Protein AF-0000000068153465 (afdb_homodimer)

Nearest PDB structures (foldseek):
  8ckp-assembly1_I  TM=8.164E-01  e=3.929E-18  Haloferax mediterranei
  7jqx-assembly1_A  TM=7.538E-01  e=1.186E-18  Burkholderia cenocepacia J2315
  6i8w-assembly2_B  TM=7.566E-01  e=2.524E-16  Pseudomonas aeruginosa
  4baz-assembly1_A  TM=7.717E-01  e=5.938E-16  Pseudomonas aeruginosa PAO1
  4bau-assembly1_A-2  TM=7.742E-01  e=4.127E-15  Pseudomonas aeruginosa PAO1

Radius of gyration: 24.86 Å; Cα contacts (8 Å, |Δi|>4): 1132; chains: 2; bounding box: 45×76×65 Å

pLDDT: mean 95.59, std 8.2, range [29.08, 98.94]

Secondary structure (DSSP, 8-state):
----S--EEEEEEEETTEEEEEEEES-TTSPEEE----TT--GGGGTTTHHHHTTT-EEEEEPPTTSTTS---TTS--SHHHHHHHHHHHHHHHT--SEEEEEETHHHHHHHHHHHH-GGGEEEEEEES----GGG--GGGHHHHHHHHS--HHHHHHHHHHSSHHHHHHHHHTT--HHHHTTS-THHHHHHHHT--HHHHHHHHHHHHTHHHHHTTHHHHHHHHHHH---EEEEE-SB-SSS-HHHHHHGGGT-TT-EEEE-S-BTTHHHHSHHHHHHHHHHHHHHHHH-/----S--EEEEEEEETTEEEEEEEES-TTSPEEE----TT--GGGGTTTHHHHTTT-EEEEEPPTTSTTS---TT---SHHHHHHHHHHHHHHHT--SEEEEEETHHHHHHHHHHHH-GGGEEEEEEES----GGG--GGGHHHHHHHHS--HHHHHHHHHHSSHHHHHHHHHTT--HHHHTTS-THHHHHHHHT--HHHHHHHHHHHHTHHHHHTTHHHHHHHHHHH---EEEEE-SB-SSS-HHHHHHGGGT-TT-EEEE-S-BTTHHHHSHHHHHHHHHHHHHHHHH-

Solvent-accessible surface area (backbone atoms only — not comparable to full-atom values): 29958 Å² total; per-residue (Å²): 128,80,77,66,39,50,49,49,35,52,46,73,46,77,57,95,84,38,51,31,24,32,40,37,15,27,47,91,85,34,58,32,36,39,35,46,40,31,79,87,52,20,35,70,71,42,64,76,57,39,31,77,46,4,82,66,25,18,33,40,18,46,19,53,78,53,23,60,77,14,38,66,66,89,86,58,57,84,41,62,67,38,48,20,52,48,53,52,52,50,34,58,76,70,65,60,68,58,30,27,38,41,20,26,41,54,8,22,62,24,49,48,50,41,35,66,76,40,55,87,28,49,55,28,38,36,42,31,53,41,78,65,52,81,94,30,57,22,73,64,41,49,68,57,50,50,31,66,77,54,77,42,75,68,49,51,51,53,52,43,58,45,67,38,53,70,29,37,43,48,60,67,48,59,50,41,57,71,81,50,42,29,29,48,56,68,65,55,29,55,38,44,41,70,57,48,48,75,67,39,44,53,49,51,40,51,40,62,65,45,45,59,65,52,61,71,43,24,63,57,56,45,48,47,37,52,72,66,50,61,55,38,39,35,46,30,19,43,33,18,43,52,40,22,54,58,32,59,58,52,49,39,79,38,34,73,83,41,46,78,43,83,44,100,33,18,70,52,34,69,53,62,39,39,72,61,52,49,51,54,48,52,58,48,51,59,55,48,69,73,100,127,81,76,65,40,52,48,48,34,51,45,75,46,76,59,94,84,39,50,32,25,32,40,38,16,27,46,91,87,34,59,35,36,39,36,45,41,30,80,83,54,21,34,68,71,43,65,76,57,38,29,76,46,4,82,66,25,18,33,41,18,45,19,53,76,54,23,62,78,14,39,67,66,89,85,57,57,83,41,59,67,39,50,20,52,49,52,53,52,49,34,58,75,72,65,59,68,58,28,27,38,42,20,25,39,57,8,23,62,25,49,48,51,41,34,66,76,40,54,88,28,48,56,29,38,36,42,33,53,40,77,63,51,82,95,32,56,23,73,64,42,50,68,55,51,51,32,66,75,53,76,41,74,68,49,52,50,53,51,41,57,46,67,38,53,70,29,37,42,48,58,67,48,58,52,42,55,71,79,49,41,28,29,49,57,68,63,58,30,54,39,44,43,68,58,49,45,76,67,37,45,53,51,51,41,50,41,62,66,45,44,59,65,54,58,70,42,24,65,56,56,46,48,46,37,52,71,66,52,61,55,38,40,35,45,30,19,42,33,19,45,51,39,23,54,58,33,60,59,52,50,39,80,37,35,73,84,43,47,77,44,83,43,102,34,17,70,53,34,68,54,60,39,38,72,62,53,49,51,53,48,53,57,47,51,60,53,48,70,71,102

Foldseek 3Di:
DPPLQLAKDWDWDQQPNKTKIKIKTADLPAAEEEEEDAPPFFNVLCRVVHSLQRDHYIYMGIGFALFDPIHPDPPQDLELVSSLVVVLSVCVVSVQQAHAYEAAHSSNLNVLVNCLVPVVRHLEYEYEHHFLDPVQWFPVCVLLVVCLVPPDPVSLVVLLVLLALVNQLCQQCAQADPVLSVLGDSCGSVVRRVSNDPVSSVSSSVHSNCVSVSNVCSVVSLVSCQPSLRAYEYEYEQSHRGGHPSRSVVSCVRNVPYHHDYDPHYSSCCRRPVVPVSVSCNVSVVVSVVD/DPVLQLAKDWDWDQQPNKTKIKIKTADLPAAEEEEEDAPPFFNVLCRVQHSLQRDHYIYMGIGFALFDPIHPDPPQDLELVSSLVVVVSVCVVSVQQAHAYEAAHSSNLNVLVNCLVPVVRHLEYEYEHHFLDPVQWFPVCVLLVVCLVPPDPVSLVVLLVLLALVNQLCQQCAQADPVLSVLGDSCGSVVRRVSNDPVSSVSSSVHSNCVSVSNVCSVVSLVSCQPSLRAYEYEYEQSHRGGHPSRSVVSCVRNVPYHHDYDPHYSSCCRRPVVPVSVSCNVSVVVSVVD

Organism: Rhizobium meliloti (strain 1021) (NCBI:txid266834)

InterPro domains:
  IPR000073 Alpha/beta hydrolase fold-1 [PF00561] (31-273)
  IPR000073 Alpha/beta hydrolase fold-1 [PR00111] (56-71)
  IPR000073 Alpha/beta hydrolase fold-1 [PR00111] (115-128)
  IPR000639 Epoxide hydrolase-like [PR00412] (37-55)
  IPR000639 Epoxide hydrolase-like [PR00412] (101-114)
  IPR000639 Epoxide hydrolase-like [PR00412] (115-128)
  IPR000639 Epoxide hydrolase-like [PR00412] (262-284)
  IPR029058 Alpha/Beta hydrolase fold [G3DSA:3.40.50.1820] (2-287)
  IPR029058 Alpha/Beta hydrolase fold [SSF53474] (8-287)
  IPR051340 Haloalkane Dehalogenase Enzyme [PTHR42977] (8-289)

Sequence (582 aa):
MTNSPDFVKHRFLDLDGIRVFYREAGPPDAPVVLLPHGYPCSSYEFRNFMPLLADRWRLVAPDFPGSGYSDTPDDFAYGFDGFADFLEAFVRRLGLDRFALYLHDFGSQIGLRLAIRRPERISALIIQNGDIYEDELGPKYAPLQEYFRNPTPEGRTKLGEAVSEEGYRDEFLNDVRPELAERISPDLWKLHWSLTTAKRREIAIDVIAGLRENLAWFDRYQSYLREHRPPALIVWGPQDGYMPEGSARAYLRDLPDAELHLIDGGHWLLETNLSEVVSLCRNFLARASAKMTNSPDFVKHRFLDLDGIRVFYREAGPPDAPVVLLPHGYPCSSYEFRNFMPLLADRWRLVAPDFPGSGYSDTPDDFAYGFDGFADFLEAFVRRLGLDRFALYLHDFGSQIGLRLAIRRPERISALIIQNGDIYEDELGPKYAPLQEYFRNPTPEGRTKLGEAVSEEGYRDEFLNDVRPELAERISPDLWKLHWSLTTAKRREIAIDVIAGLRENLAWFDRYQSYLREHRPPALIVWGPQDGYMPEGSARAYLRDLPDAELHLIDGGHWLLETNLSEVVSLCRNFLARASAK

Structure (mmCIF, N/CA/C/O backbone):
data_AF-0000000068153465-model_v1
#
loop_
_entity.id
_entity.type
_entity.pdbx_description
1 polymer 'AB hydrolase-1 domain-containing protein'
#
loop_
_atom_site.group_PDB
_atom_site.id
_atom_site.type_symbol
_atom_site.label_atom_id
_atom_site.label_alt_id
_atom_site.label_comp_id
_atom_site.label_asym_id
_atom_site.label_entity_id
_atom_site.label_seq_id
_atom_site.pdbx_PDB_ins_code
_atom_site.Cartn_x
_atom_site.Cartn_y
_atom_site.Cartn_z
_atom_site.occupancy
_atom_site.B_iso_or_equiv
_atom_site.auth_seq_id
_atom_site.auth_comp_id
_atom_site.auth_asym_id
_atom_site.auth_atom_id
_atom_site.pdbx_PDB_model_num
ATOM 1 N N . MET A 1 1 ? -13.859 -17.109 15 1 29.08 1 MET A N 1
ATOM 2 C CA . MET A 1 1 ? -12.875 -16.562 14.062 1 29.08 1 MET A CA 1
ATOM 3 C C . MET A 1 1 ? -12.57 -15.102 14.391 1 29.08 1 MET A C 1
ATOM 5 O O . MET A 1 1 ? -13.43 -14.234 14.25 1 29.08 1 MET A O 1
ATOM 9 N N . THR A 1 2 ? -11.836 -14.711 15.273 1 34.59 2 THR A N 1
ATOM 10 C CA . THR A 1 2 ? -11.742 -13.375 15.859 1 34.59 2 THR A CA 1
ATOM 11 C C . THR A 1 2 ? -11.477 -12.328 14.781 1 34.59 2 THR A C 1
ATOM 13 O O . THR A 1 2 ? -10.586 -12.492 13.953 1 34.59 2 THR A O 1
ATOM 16 N N . ASN A 1 3 ? -12.461 -11.688 14.172 1 44.38 3 ASN A N 1
ATOM 17 C CA . ASN A 1 3 ? -12.367 -10.508 13.32 1 44.38 3 ASN A CA 1
ATOM 18 C C . ASN A 1 3 ? -11.172 -9.641 13.695 1 44.38 3 ASN A C 1
ATOM 20 O O . ASN A 1 3 ? -11.203 -8.93 14.703 1 44.38 3 ASN A O 1
ATOM 24 N N . SER A 1 4 ? -10 -10.242 13.531 1 54.53 4 SER A N 1
ATOM 25 C CA . SER A 1 4 ? -8.867 -9.406 13.922 1 54.53 4 SER A CA 1
ATOM 26 C C . SER A 1 4 ? -9.031 -7.984 13.391 1 54.53 4 SER A C 1
ATOM 28 O O . SER A 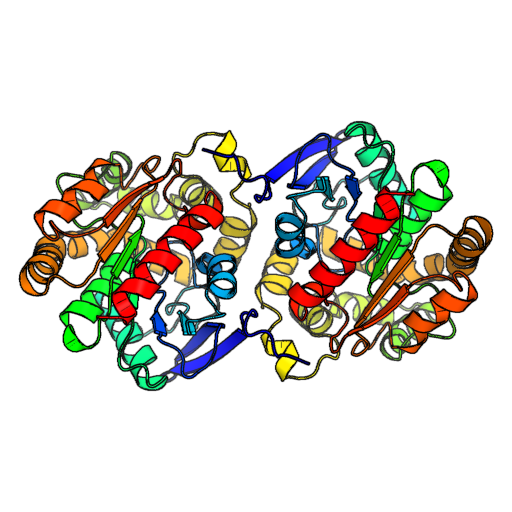1 4 ? -9.219 -7.777 12.188 1 54.53 4 SER A O 1
ATOM 30 N N . PRO A 1 5 ? -9.32 -7.066 14.234 1 61.12 5 PRO A N 1
ATOM 31 C CA . PRO A 1 5 ? -9.547 -5.66 13.898 1 61.12 5 PRO A CA 1
ATOM 32 C C . PRO A 1 5 ? -8.383 -5.039 13.141 1 61.12 5 PRO A C 1
ATOM 34 O O . PRO A 1 5 ? -8.25 -3.811 13.094 1 61.12 5 PRO A O 1
ATOM 37 N N . ASP A 1 6 ? -7.645 -5.969 12.391 1 78.25 6 ASP A N 1
ATOM 38 C CA . ASP A 1 6 ? -6.402 -5.367 11.914 1 78.25 6 ASP A CA 1
ATOM 39 C C . ASP A 1 6 ? -6.473 -5.078 10.414 1 78.25 6 ASP A C 1
ATOM 41 O O . ASP A 1 6 ? -5.441 -5.035 9.742 1 78.25 6 ASP A O 1
ATOM 45 N N . PHE A 1 7 ? -7.754 -4.934 10 1 91.19 7 PHE A N 1
ATOM 46 C CA . PHE A 1 7 ? -7.859 -4.59 8.586 1 91.19 7 PHE A CA 1
ATOM 47 C C . PHE A 1 7 ? -8.219 -3.119 8.414 1 91.19 7 PHE A C 1
ATOM 49 O O . PHE A 1 7 ? -8.836 -2.518 9.297 1 91.19 7 PHE A O 1
ATOM 56 N N . VAL A 1 8 ? -7.77 -2.635 7.328 1 97.69 8 VAL A N 1
ATOM 57 C CA . VAL A 1 8 ? -8.195 -1.301 6.918 1 97.69 8 VAL A CA 1
ATOM 58 C C . VAL A 1 8 ? -9.414 -1.404 6.012 1 97.69 8 VAL A C 1
ATOM 60 O O . VAL A 1 8 ? -9.43 -2.188 5.059 1 97.69 8 VAL A O 1
ATOM 63 N N . LYS A 1 9 ? -10.469 -0.719 6.363 1 97.94 9 LYS A N 1
ATOM 64 C CA . LYS A 1 9 ? -11.641 -0.599 5.508 1 97.94 9 LYS A CA 1
ATOM 65 C C . LYS A 1 9 ? -11.547 0.633 4.613 1 97.94 9 LYS A C 1
ATOM 67 O O . LYS A 1 9 ? -10.992 1.658 5.016 1 97.94 9 LYS A O 1
ATOM 72 N N . HIS A 1 10 ? -12.023 0.527 3.449 1 98.56 10 HIS A N 1
ATOM 73 C CA . HIS A 1 10 ? -12.078 1.594 2.455 1 98.56 10 HIS A CA 1
ATOM 74 C C . HIS A 1 10 ? -13.516 1.976 2.135 1 98.56 10 HIS A C 1
ATOM 76 O O . HIS A 1 10 ? -14.266 1.176 1.565 1 98.56 10 HIS A O 1
ATOM 82 N N . ARG A 1 11 ? -13.781 3.209 2.494 1 98.19 11 ARG A N 1
ATOM 83 C CA . ARG A 1 11 ? -15.195 3.572 2.504 1 98.19 11 ARG A CA 1
ATOM 84 C C . ARG A 1 11 ? -15.414 4.934 1.854 1 98.19 11 ARG A C 1
ATOM 86 O O . ARG A 1 11 ? -14.469 5.715 1.697 1 98.19 11 ARG A O 1
ATOM 93 N N . PHE A 1 12 ? -16.656 5.129 1.462 1 98.38 12 PHE A N 1
ATOM 94 C CA . PHE A 1 12 ? -17.125 6.43 1.006 1 98.38 12 PHE A CA 1
ATOM 95 C C . PHE A 1 12 ? -18.281 6.922 1.873 1 98.38 12 PHE A C 1
ATOM 97 O O . PHE A 1 12 ? -19.094 6.125 2.346 1 98.38 12 PHE A O 1
ATOM 104 N N . LEU A 1 13 ? -18.297 8.148 2.084 1 98 13 LEU A N 1
ATOM 105 C CA . LEU A 1 13 ? -19.484 8.773 2.664 1 98 13 LEU A CA 1
ATOM 106 C C . LEU A 1 13 ? -19.844 10.055 1.918 1 98 13 LEU A C 1
ATOM 108 O O . LEU A 1 13 ? -18.984 10.68 1.292 1 98 13 LEU A O 1
ATOM 112 N N . ASP A 1 14 ? -21.109 10.406 1.958 1 98.31 14 ASP A N 1
ATOM 113 C CA . ASP A 1 14 ? -21.578 11.672 1.407 1 98.31 14 ASP A CA 1
ATOM 114 C C . ASP A 1 14 ? -21.531 12.781 2.461 1 98.31 14 ASP A C 1
ATOM 116 O O . ASP A 1 14 ? -22.203 12.68 3.496 1 98.31 14 ASP A O 1
ATOM 120 N N . LEU A 1 15 ? -20.719 13.703 2.25 1 98.12 15 LEU A N 1
ATOM 121 C CA . LEU A 1 15 ? -20.609 14.852 3.143 1 98.12 15 LEU A CA 1
ATOM 122 C C . LEU A 1 15 ? -21.078 16.125 2.445 1 98.12 15 LEU A C 1
ATOM 124 O O . LEU A 1 15 ? -20.281 16.828 1.834 1 98.12 15 LEU A O 1
ATOM 128 N N . ASP A 1 16 ? -22.422 16.5 2.615 1 95.12 16 ASP A N 1
ATOM 129 C CA . ASP A 1 16 ? -23 17.703 2.029 1 95.12 16 ASP A CA 1
ATOM 130 C C . ASP A 1 16 ? -22.828 17.719 0.513 1 95.12 16 ASP A C 1
ATOM 132 O O . ASP A 1 16 ? -22.359 18.719 -0.052 1 95.12 16 ASP A O 1
ATOM 136 N N . GLY A 1 17 ? -22.953 16.625 -0.094 1 96.75 17 GLY A N 1
ATOM 137 C CA . GLY A 1 17 ? -22.922 16.516 -1.544 1 96.75 17 GLY A CA 1
ATOM 138 C C . GLY A 1 17 ? -21.547 16.141 -2.084 1 96.75 17 GLY A C 1
ATOM 139 O O . GLY A 1 17 ? -21.391 15.914 -3.285 1 96.75 17 GLY A O 1
ATOM 140 N N . ILE A 1 18 ? -20.547 16.141 -1.261 1 98.19 18 ILE A N 1
ATOM 141 C CA . ILE A 1 18 ? -19.203 15.719 -1.659 1 98.19 18 ILE A CA 1
ATOM 142 C C . ILE A 1 18 ? -19 14.242 -1.308 1 98.19 18 ILE A C 1
ATOM 144 O O . ILE A 1 18 ? -19.172 13.844 -0.152 1 98.19 18 ILE A O 1
ATOM 148 N N . ARG A 1 19 ? -18.734 13.391 -2.318 1 98.56 19 ARG A N 1
ATOM 149 C CA . ARG A 1 19 ? -18.344 12.008 -2.033 1 98.56 19 ARG A CA 1
ATOM 150 C C . ARG A 1 19 ? -16.938 11.938 -1.462 1 98.56 19 ARG A C 1
ATOM 152 O O . ARG A 1 19 ? -15.961 12.258 -2.152 1 98.56 19 ARG A O 1
ATOM 159 N N . VAL A 1 20 ? -16.812 11.516 -0.212 1 98.88 20 VAL A N 1
ATOM 160 C CA . VAL A 1 20 ? -15.547 11.547 0.524 1 98.88 20 VAL A CA 1
ATOM 161 C C . VAL A 1 20 ? -15.055 10.117 0.763 1 98.88 20 VAL A C 1
ATOM 163 O O . VAL A 1 20 ? -15.781 9.297 1.33 1 98.88 20 VAL A O 1
ATOM 166 N N . PHE A 1 21 ? -13.922 9.828 0.288 1 98.94 21 PHE A N 1
ATOM 167 C CA . PHE A 1 21 ? -13.266 8.555 0.577 1 98.94 21 PHE A CA 1
ATOM 168 C C . PHE A 1 21 ? -12.508 8.625 1.897 1 98.94 21 PHE A C 1
ATOM 170 O O . PHE A 1 21 ? -11.875 9.641 2.205 1 98.94 21 PHE A O 1
ATOM 177 N N . TYR A 1 22 ? -12.594 7.582 2.691 1 98.88 22 TYR A N 1
ATOM 178 C CA . TYR A 1 22 ? -11.766 7.527 3.889 1 98.88 22 TYR A CA 1
ATOM 179 C C . TYR A 1 22 ? -11.398 6.086 4.234 1 98.88 22 TYR A C 1
ATOM 181 O O . TYR A 1 22 ? -12.102 5.152 3.85 1 98.88 22 TYR A O 1
ATOM 189 N N . ARG A 1 23 ? -10.273 5.906 4.832 1 98.75 23 ARG A N 1
ATOM 190 C CA . ARG A 1 23 ? -9.812 4.645 5.406 1 98.75 23 ARG A CA 1
ATOM 191 C C . ARG A 1 23 ? -10.102 4.586 6.902 1 98.75 23 ARG A C 1
ATOM 193 O O . ARG A 1 23 ? -9.977 5.59 7.605 1 98.75 23 ARG A O 1
ATOM 200 N N . GLU A 1 24 ? -10.531 3.463 7.336 1 98.5 24 GLU A N 1
ATOM 201 C CA . GLU A 1 24 ? -10.867 3.258 8.742 1 98.5 24 GLU A CA 1
ATOM 202 C C . GLU A 1 24 ? -10.359 1.907 9.242 1 98.5 24 GLU A C 1
ATOM 204 O O . GLU A 1 24 ? -10.43 0.909 8.516 1 98.5 24 GLU A O 1
ATOM 209 N N . ALA A 1 25 ? -9.797 1.869 10.406 1 98 25 ALA A N 1
ATOM 210 C CA . ALA A 1 25 ? -9.344 0.631 11.031 1 98 25 ALA A CA 1
ATOM 211 C C . ALA A 1 25 ? -9.578 0.657 12.539 1 98 25 ALA A C 1
ATOM 213 O O . ALA A 1 25 ? -9.492 1.714 13.164 1 98 25 ALA A O 1
ATOM 214 N N . GLY A 1 26 ? -9.867 -0.493 13.117 1 97.31 26 GLY A N 1
ATOM 215 C CA . GLY A 1 26 ? -10.023 -0.625 14.562 1 97.31 26 GLY A CA 1
ATOM 216 C C . GLY A 1 26 ? -11.469 -0.667 15 1 97.31 26 GLY A C 1
ATOM 217 O O . GLY A 1 26 ? -12.375 -0.41 14.203 1 97.31 26 GLY A O 1
ATOM 218 N N . PRO A 1 27 ? -11.711 -1.013 16.203 1 96.12 27 PRO A N 1
ATOM 219 C CA . PRO A 1 27 ? -13.07 -1.104 16.719 1 96.12 27 PRO A CA 1
ATOM 220 C C . PRO A 1 27 ? -13.789 0.244 16.75 1 96.12 27 PRO A C 1
ATOM 222 O O . PRO A 1 27 ? -13.172 1.27 17.047 1 96.12 27 PRO A O 1
ATOM 225 N N . PRO A 1 28 ? -15.055 0.202 16.469 1 94.44 28 PRO A N 1
ATOM 226 C CA . PRO A 1 28 ? -15.805 1.459 16.359 1 94.44 28 PRO A CA 1
ATOM 227 C C . PRO A 1 28 ? -15.875 2.219 17.688 1 94.44 28 PRO A C 1
ATOM 229 O O . PRO A 1 28 ? -15.992 3.445 17.688 1 94.44 28 PRO A O 1
ATOM 232 N N . ASP A 1 29 ? -15.672 1.515 18.828 1 95.19 29 ASP A N 1
ATOM 233 C CA . ASP A 1 29 ? -15.852 2.164 20.125 1 95.19 29 ASP A CA 1
ATOM 234 C C . ASP A 1 29 ? -14.5 2.463 20.781 1 95.19 29 ASP A C 1
ATOM 236 O O . ASP A 1 29 ? -14.453 2.92 21.922 1 95.19 29 ASP A O 1
ATOM 240 N N . ALA A 1 30 ? -13.445 2.203 20.062 1 96.81 30 ALA A N 1
ATOM 241 C CA . ALA A 1 30 ? -12.109 2.465 20.594 1 96.81 30 ALA A CA 1
ATOM 242 C C . ALA A 1 30 ? -11.781 3.951 20.531 1 96.81 30 ALA A C 1
ATOM 244 O O . ALA A 1 30 ? -12.445 4.715 19.828 1 96.81 30 ALA A O 1
ATOM 245 N N . PRO A 1 31 ? -10.766 4.379 21.359 1 98 31 PRO A N 1
ATOM 246 C CA . PRO A 1 31 ? -10.305 5.758 21.219 1 98 31 PRO A CA 1
ATOM 247 C C . PRO A 1 31 ? -9.852 6.086 19.797 1 98 31 PRO A C 1
ATOM 249 O O . PRO A 1 31 ? -9.242 5.242 19.125 1 98 31 PRO A O 1
ATOM 252 N N . VAL A 1 32 ? -10.141 7.266 19.391 1 98.44 32 VAL A N 1
ATOM 253 C CA . VAL A 1 32 ? -10.008 7.609 17.969 1 98.44 32 VAL A CA 1
ATOM 254 C C . VAL A 1 32 ? -8.672 8.32 17.75 1 98.44 32 VAL A C 1
ATOM 256 O O . VAL A 1 32 ? -8.242 9.133 18.562 1 98.44 32 VAL A O 1
ATOM 259 N N . VAL A 1 33 ? -7.961 7.988 16.719 1 98.88 33 VAL A N 1
ATOM 260 C CA . VAL A 1 33 ? -6.863 8.758 16.141 1 98.88 33 VAL A CA 1
ATOM 261 C C . VAL A 1 33 ? -7.27 9.273 14.758 1 98.88 33 VAL A C 1
ATOM 263 O O . VAL A 1 33 ? -7.527 8.484 13.844 1 98.88 33 VAL A O 1
ATOM 266 N N . LEU A 1 34 ? -7.41 10.555 14.609 1 98.88 34 LEU A N 1
ATOM 267 C CA . LEU A 1 34 ? -7.727 11.195 13.336 1 98.88 34 LEU A CA 1
ATOM 268 C C . LEU A 1 34 ? -6.453 11.508 12.555 1 98.88 34 LEU A C 1
ATOM 270 O O . LEU A 1 34 ? -5.484 12.023 13.117 1 98.88 34 LEU A O 1
ATOM 274 N N . LEU A 1 35 ? -6.473 11.172 11.25 1 98.94 35 LEU A N 1
ATOM 275 C CA . LEU A 1 35 ? -5.25 11.203 10.453 1 98.94 35 LEU A CA 1
ATOM 276 C C . LEU A 1 35 ? -5.426 12.094 9.227 1 98.94 35 LEU A C 1
ATOM 278 O O . LEU A 1 35 ? -5.617 11.594 8.117 1 98.94 35 LEU A O 1
ATOM 282 N N . PRO A 1 36 ? -5.316 13.398 9.375 1 98.88 36 PRO A N 1
ATOM 283 C CA . PRO A 1 36 ? -5.281 14.273 8.203 1 98.88 36 PRO A CA 1
ATOM 284 C C . PRO A 1 36 ? -3.971 14.172 7.426 1 98.88 36 PRO A C 1
ATOM 286 O O . PRO A 1 36 ? -2.893 14.305 8.008 1 98.88 36 PRO A O 1
ATOM 289 N N . HIS A 1 37 ? -4.102 13.969 6.141 1 98.69 37 HIS A N 1
ATOM 290 C CA . HIS A 1 37 ? -2.914 13.664 5.352 1 98.69 37 HIS A CA 1
ATOM 291 C C . HIS A 1 37 ? -2.209 14.938 4.902 1 98.69 37 HIS A C 1
ATOM 293 O O . HIS A 1 37 ? -2.797 16.016 4.934 1 98.69 37 HIS A O 1
ATOM 299 N N . GLY A 1 38 ? -0.951 14.781 4.578 1 97.19 38 GLY A N 1
ATOM 300 C CA . GLY A 1 38 ? -0.142 15.852 4.027 1 97.19 38 GLY A CA 1
ATOM 301 C C . GLY A 1 38 ? -0.085 15.844 2.512 1 97.19 38 GLY A C 1
ATOM 302 O O . GLY A 1 38 ? -0.849 15.125 1.862 1 97.19 38 GLY A O 1
ATOM 303 N N . TYR A 1 39 ? 0.783 16.719 1.99 1 95.06 39 TYR A N 1
ATOM 304 C CA . TYR A 1 39 ? 1.021 16.875 0.559 1 95.06 39 TYR A CA 1
ATOM 305 C C . TYR A 1 39 ? 2.32 16.188 0.147 1 95.06 39 TYR A C 1
ATOM 307 O O . TYR A 1 39 ? 3.316 16.25 0.871 1 95.06 39 TYR A O 1
ATOM 315 N N . PRO A 1 40 ? 2.387 15.555 -1.077 1 94.12 40 PRO A N 1
ATOM 316 C CA . PRO A 1 40 ? 1.306 15.289 -2.029 1 94.12 40 PRO A CA 1
ATOM 317 C C . PRO A 1 40 ? 0.686 13.906 -1.841 1 94.12 40 PRO A C 1
ATOM 319 O O . PRO A 1 40 ? 0.847 13.031 -2.695 1 94.12 40 PRO A O 1
ATOM 322 N N . CYS A 1 41 ? 0.04 13.602 -0.807 1 96.19 41 CYS A N 1
ATOM 323 C CA . CYS A 1 41 ? -0.506 12.258 -0.609 1 96.19 41 CYS A CA 1
ATOM 324 C C . CYS A 1 41 ? -1.997 12.32 -0.3 1 96.19 41 CYS A C 1
ATOM 326 O O . CYS A 1 41 ? -2.713 13.164 -0.839 1 96.19 41 CYS A O 1
ATOM 328 N N . SER A 1 42 ? -2.572 11.406 0.161 1 98.56 42 SER A N 1
ATOM 329 C CA . SER A 1 42 ? -3.928 11.125 0.618 1 98.56 42 SER A CA 1
ATOM 330 C C . SER A 1 42 ? -3.922 10.188 1.821 1 98.56 42 SER A C 1
ATOM 332 O O . SER A 1 42 ? -2.887 10 2.463 1 98.56 42 SER A O 1
ATOM 334 N N . SER A 1 43 ? -5.113 9.641 2.123 1 98.88 43 SER A N 1
ATOM 335 C CA . SER A 1 43 ? -5.16 8.664 3.205 1 98.88 43 SER A CA 1
ATOM 336 C C . SER A 1 43 ? -4.234 7.484 2.928 1 98.88 43 SER A C 1
ATOM 338 O O . SER A 1 43 ? -3.904 6.719 3.836 1 98.88 43 SER A O 1
ATOM 340 N N . TYR A 1 44 ? -3.732 7.367 1.675 1 98.75 44 TYR A N 1
ATOM 341 C CA . TYR A 1 44 ? -2.795 6.316 1.293 1 98.75 44 TYR A CA 1
ATOM 342 C C . TYR A 1 44 ? -1.543 6.363 2.162 1 98.75 44 TYR A C 1
ATOM 344 O O . TYR A 1 44 ? -0.94 5.324 2.445 1 98.75 44 TYR A O 1
ATOM 352 N N . GLU A 1 45 ? -1.204 7.504 2.658 1 98.06 45 GLU A N 1
ATOM 353 C CA . GLU A 1 45 ? -0.018 7.711 3.484 1 98.06 45 GLU A CA 1
ATOM 354 C C . GLU A 1 45 ? -0.062 6.848 4.742 1 98.06 45 GLU A C 1
ATOM 356 O O . GLU A 1 45 ? 0.98 6.434 5.254 1 98.06 45 GLU A O 1
ATOM 361 N N . PHE A 1 46 ? -1.241 6.531 5.195 1 98.62 46 PHE A N 1
ATOM 362 C CA . PHE A 1 46 ? -1.399 5.922 6.512 1 98.62 46 PHE A CA 1
ATOM 363 C C . PHE A 1 46 ? -1.697 4.434 6.387 1 98.62 46 PHE A C 1
ATOM 365 O O . PHE A 1 46 ? -1.866 3.744 7.395 1 98.62 46 PHE A O 1
ATOM 372 N N . ARG A 1 47 ? -1.611 3.85 5.176 1 97.62 47 ARG A N 1
ATOM 373 C CA . ARG A 1 47 ? -2.135 2.523 4.867 1 97.62 47 ARG A CA 1
ATOM 374 C C . ARG A 1 47 ? -1.438 1.451 5.699 1 97.62 47 ARG A C 1
ATOM 376 O O . ARG A 1 47 ? -2.062 0.468 6.102 1 97.62 47 ARG A O 1
ATOM 383 N N . ASN A 1 48 ? -0.182 1.637 5.98 1 96.62 48 ASN A N 1
ATOM 384 C CA . ASN A 1 48 ? 0.569 0.625 6.715 1 96.62 48 ASN A CA 1
ATOM 385 C C . ASN A 1 48 ? 0.547 0.891 8.219 1 96.62 48 ASN A C 1
ATOM 387 O O . ASN A 1 48 ? 0.75 -0.024 9.016 1 96.62 48 ASN A O 1
ATOM 391 N N . PHE A 1 49 ? 0.314 2.141 8.555 1 97.62 49 PHE A N 1
ATOM 392 C CA . PHE A 1 49 ? 0.304 2.574 9.945 1 97.62 49 PHE A CA 1
ATOM 393 C C . PHE A 1 49 ? -0.979 2.133 10.641 1 97.62 49 PHE A C 1
ATOM 395 O O . PHE A 1 49 ? -0.939 1.629 11.766 1 97.62 49 PHE A O 1
ATOM 402 N N . MET A 1 50 ? -2.115 2.209 10.008 1 98.31 50 MET A N 1
ATOM 403 C CA . MET A 1 50 ? -3.453 2.074 10.578 1 98.31 50 MET A CA 1
ATOM 404 C C . MET A 1 50 ? -3.67 0.671 11.133 1 98.31 50 MET A C 1
ATOM 406 O O . MET A 1 50 ? -4.043 0.512 12.297 1 98.31 50 MET A O 1
ATOM 410 N N . PRO A 1 51 ? -3.342 -0.356 10.336 1 96.75 51 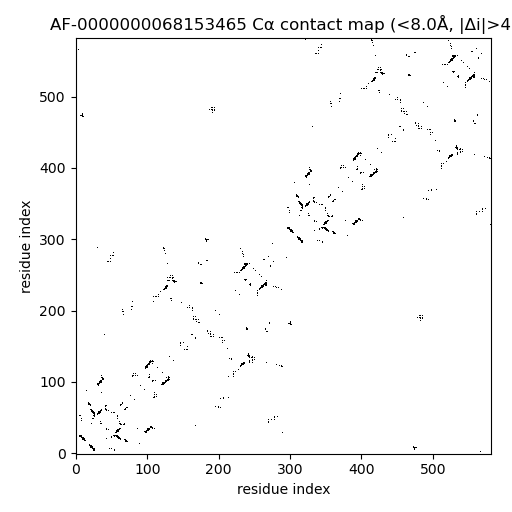PRO A N 1
ATOM 411 C CA . PRO A 1 51 ? -3.654 -1.685 10.867 1 96.75 51 PRO A CA 1
ATOM 412 C C . PRO A 1 51 ? -2.803 -2.049 12.086 1 96.75 51 PRO A C 1
ATOM 414 O O . PRO A 1 51 ? -3.217 -2.867 12.906 1 96.75 51 PRO A O 1
ATOM 417 N N . LEU A 1 52 ? -1.669 -1.421 12.25 1 96.25 52 LEU A N 1
ATOM 418 C CA . LEU A 1 52 ? -0.738 -1.78 13.312 1 96.25 52 LEU A CA 1
ATOM 419 C C . LEU A 1 52 ? -1.183 -1.192 14.648 1 96.25 52 LEU A C 1
ATOM 421 O O . LEU A 1 52 ? -0.697 -1.603 15.703 1 96.25 52 LEU A O 1
ATOM 425 N N . LEU A 1 53 ? -2.117 -0.254 14.609 1 97.25 53 LEU A N 1
ATOM 426 C CA . LEU A 1 53 ? -2.641 0.332 15.836 1 97.25 53 LEU A CA 1
ATOM 427 C C . LEU A 1 53 ? -4.105 -0.042 16.031 1 97.25 53 LEU A C 1
ATOM 429 O O . LEU A 1 53 ? -4.691 0.265 17.078 1 97.25 53 LEU A O 1
ATOM 433 N N . ALA A 1 54 ? -4.652 -0.775 15.148 1 97.25 54 ALA A N 1
ATOM 434 C CA . ALA A 1 54 ? -6.094 -0.991 15.055 1 97.25 54 ALA A CA 1
ATOM 435 C C . ALA A 1 54 ? -6.574 -1.957 16.141 1 97.25 54 ALA A C 1
ATOM 437 O O . ALA A 1 54 ? -7.777 -2.133 16.328 1 97.25 54 ALA A O 1
ATOM 438 N N . ASP A 1 55 ? -5.625 -2.562 16.828 1 95.69 55 ASP A N 1
ATOM 439 C CA . ASP A 1 55 ? -6.02 -3.463 17.906 1 95.69 55 ASP A CA 1
ATOM 440 C C . ASP A 1 55 ? -6.578 -2.682 19.094 1 95.69 55 ASP A C 1
ATOM 442 O O . ASP A 1 55 ? -7.359 -3.219 19.891 1 95.69 55 ASP A O 1
ATOM 446 N N . ARG A 1 56 ? -6.246 -1.405 19.219 1 96.38 56 ARG A N 1
ATOM 447 C CA . ARG A 1 56 ? -6.609 -0.677 20.422 1 96.38 56 ARG A CA 1
ATOM 448 C C . ARG A 1 56 ? -7.242 0.668 20.094 1 96.38 56 ARG A C 1
ATOM 450 O O . ARG A 1 56 ? -7.918 1.271 20.922 1 96.38 56 ARG A O 1
ATOM 457 N N . TRP A 1 57 ? -7.055 1.133 18.906 1 97.69 57 TRP A N 1
ATOM 458 C CA . TRP A 1 57 ? -7.547 2.453 18.531 1 97.69 57 TRP A CA 1
ATOM 459 C C . TRP A 1 57 ? -8.383 2.375 17.266 1 97.69 57 TRP A C 1
ATOM 461 O O . TRP A 1 57 ? -8.211 1.459 16.453 1 97.69 57 TRP A O 1
ATOM 471 N N . ARG A 1 58 ? -9.305 3.244 17.109 1 97.81 58 ARG A N 1
ATOM 472 C CA . ARG A 1 58 ? -10.016 3.496 15.867 1 97.81 58 ARG A CA 1
ATOM 473 C C . ARG A 1 58 ? -9.328 4.59 15.055 1 97.81 58 ARG A C 1
ATOM 475 O O . ARG A 1 58 ? -9.32 5.758 15.453 1 97.81 58 ARG A O 1
ATOM 482 N N . LEU A 1 59 ? -8.711 4.219 13.992 1 98.69 59 LEU A N 1
ATOM 483 C CA . LEU A 1 59 ? -8.008 5.172 13.148 1 98.69 59 LEU A CA 1
ATOM 484 C C . LEU A 1 59 ? -8.859 5.57 11.945 1 98.69 59 LEU A C 1
ATOM 486 O O . LEU A 1 59 ? -9.484 4.715 11.312 1 98.69 59 LEU A O 1
ATOM 490 N N . VAL A 1 60 ? -8.93 6.836 11.68 1 98.81 60 VAL A N 1
ATOM 491 C CA . VAL A 1 60 ? -9.773 7.367 10.609 1 98.81 60 VAL A CA 1
ATOM 492 C C . VAL A 1 60 ? -8.984 8.367 9.773 1 98.81 60 VAL A C 1
ATOM 494 O O . VAL A 1 60 ? -8.445 9.344 10.297 1 98.81 60 VAL A O 1
ATOM 497 N N . ALA A 1 61 ? -8.883 8.109 8.492 1 98.94 61 ALA A N 1
ATOM 498 C CA . ALA A 1 61 ? -8.109 8.945 7.574 1 98.94 61 ALA A CA 1
ATOM 499 C C . ALA A 1 61 ? -8.93 9.312 6.344 1 98.94 61 ALA A C 1
ATOM 501 O O . ALA A 1 61 ? -9.078 8.508 5.426 1 98.94 61 ALA A O 1
ATOM 502 N N . PRO A 1 62 ? -9.422 10.516 6.227 1 98.94 62 PRO A N 1
ATOM 503 C CA . PRO A 1 62 ? -10.133 10.922 5.012 1 98.94 62 PRO A CA 1
ATOM 504 C C . PRO A 1 62 ? -9.195 11.406 3.912 1 98.94 62 PRO A C 1
ATOM 506 O O . PRO A 1 62 ? -8.094 11.883 4.199 1 98.94 62 PRO A O 1
ATOM 509 N N . ASP A 1 63 ? -9.609 11.227 2.701 1 98.94 63 ASP A N 1
ATOM 510 C CA . ASP A 1 63 ? -9.039 12.008 1.607 1 98.94 63 ASP A CA 1
ATOM 511 C C . ASP A 1 63 ? -9.672 13.398 1.544 1 98.94 63 ASP A C 1
ATOM 513 O O . ASP A 1 63 ? -10.891 13.531 1.45 1 98.94 63 ASP A O 1
ATOM 517 N N . PHE A 1 64 ? -8.859 14.406 1.605 1 98.81 64 PHE A N 1
ATOM 518 C CA . PHE A 1 64 ? -9.406 15.75 1.445 1 98.81 64 PHE A CA 1
ATOM 519 C C . PHE A 1 64 ? -10.016 15.922 0.059 1 98.81 64 PHE A C 1
ATOM 521 O O . PHE A 1 64 ? -9.594 15.273 -0.897 1 98.81 64 PHE A O 1
ATOM 528 N N . PRO A 1 65 ? -11.07 16.828 -0.074 1 98.69 65 PRO A N 1
ATOM 529 C CA . PRO A 1 65 ? -11.531 17.156 -1.426 1 98.69 65 PRO A CA 1
ATOM 530 C C . PRO A 1 65 ? -10.383 17.562 -2.352 1 98.69 65 PRO A C 1
ATOM 532 O O . PRO A 1 65 ? -9.484 18.297 -1.938 1 98.69 65 PRO A O 1
ATOM 535 N N . GLY A 1 66 ? -10.414 16.969 -3.551 1 98.38 66 GLY A N 1
ATOM 536 C CA . GLY A 1 66 ? -9.352 17.281 -4.5 1 98.38 66 GLY A CA 1
ATOM 537 C C . GLY A 1 66 ? -8.156 16.344 -4.375 1 98.38 66 GLY A C 1
ATOM 538 O O . GLY A 1 66 ? -7.176 16.484 -5.105 1 98.38 66 GLY A O 1
ATOM 539 N N . SER A 1 67 ? -8.258 15.375 -3.5 1 98.06 67 SER A N 1
ATOM 540 C CA . SER A 1 67 ? -7.164 14.43 -3.281 1 98.06 67 SER A CA 1
ATOM 541 C C . SER A 1 67 ? -7.668 12.992 -3.254 1 98.06 67 SER A C 1
ATOM 543 O O . SER A 1 67 ? -8.805 12.734 -2.859 1 98.06 67 SER A O 1
ATOM 545 N N . GLY A 1 68 ? -6.762 12.062 -3.637 1 98.62 68 GLY A N 1
ATOM 546 C CA 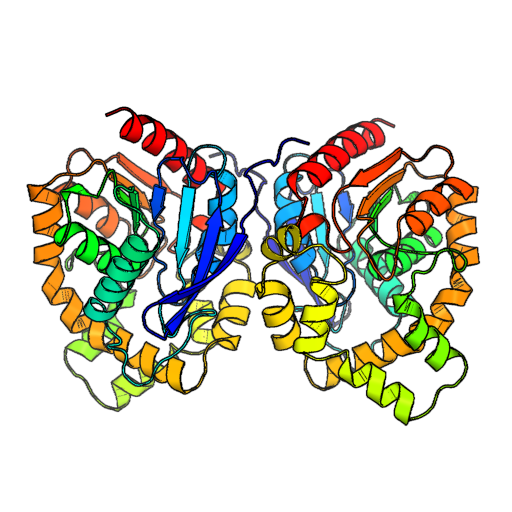. GLY A 1 68 ? -7.102 10.648 -3.572 1 98.62 68 GLY A CA 1
ATOM 547 C C . GLY A 1 68 ? -8.383 10.312 -4.312 1 98.62 68 GLY A C 1
ATOM 548 O O . GLY A 1 68 ? -8.547 10.672 -5.48 1 98.62 68 GLY A O 1
ATOM 549 N N . TYR A 1 69 ? -9.312 9.695 -3.572 1 98.88 69 TYR A N 1
ATOM 550 C CA . TYR A 1 69 ? -10.5 9.188 -4.238 1 98.88 69 TYR A CA 1
ATOM 551 C C . TYR A 1 69 ? -11.711 10.062 -3.928 1 98.88 69 TYR A C 1
ATOM 553 O O . TYR A 1 69 ? -12.828 9.766 -4.352 1 98.88 69 TYR A O 1
ATOM 561 N N . SER A 1 70 ? -11.5 11.148 -3.197 1 98.88 70 SER A N 1
ATOM 562 C CA . SER A 1 70 ? -12.586 12.078 -2.906 1 98.88 70 SER A CA 1
ATOM 563 C C . SER A 1 70 ? -12.906 12.953 -4.117 1 98.88 70 SER A C 1
ATOM 565 O O . SER A 1 70 ? -12.055 13.141 -4.988 1 98.88 70 SER A O 1
ATOM 567 N N . ASP A 1 71 ? -14.078 13.516 -4.105 1 98.75 71 ASP A N 1
ATOM 568 C CA . ASP A 1 71 ? -14.516 14.414 -5.172 1 98.75 71 ASP A CA 1
ATOM 569 C C . ASP A 1 71 ? -13.648 15.664 -5.238 1 98.75 71 ASP A C 1
ATOM 571 O O . ASP A 1 71 ? -12.953 15.992 -4.273 1 98.75 71 ASP A O 1
ATOM 575 N N . THR A 1 72 ? -13.68 16.297 -6.383 1 98.69 72 THR A N 1
ATOM 576 C CA . THR A 1 72 ? -13.078 17.594 -6.609 1 98.69 72 THR A CA 1
ATOM 577 C C . THR A 1 72 ? -14.133 18.625 -6.992 1 98.69 72 THR A C 1
ATOM 579 O O . THR A 1 72 ? -14.172 19.094 -8.133 1 98.69 72 THR A O 1
ATOM 582 N N . PRO A 1 73 ? -14.883 19.078 -5.988 1 98.25 73 PRO A N 1
ATOM 583 C CA . PRO A 1 73 ? -15.977 20 -6.328 1 98.25 73 PRO A CA 1
ATOM 584 C C . PRO A 1 73 ? -15.469 21.359 -6.812 1 98.25 73 PRO A C 1
ATOM 586 O O . PRO A 1 73 ? -14.445 21.844 -6.332 1 98.25 73 PRO A O 1
ATOM 589 N N . ASP A 1 74 ? -16.297 22.031 -7.637 1 96.38 74 ASP A N 1
ATOM 590 C CA . ASP A 1 74 ? -15.93 23.328 -8.195 1 96.38 74 ASP A CA 1
ATOM 591 C C . ASP A 1 74 ? -16.031 24.422 -7.137 1 96.38 74 ASP A C 1
ATOM 593 O O . ASP A 1 74 ? -15.234 25.359 -7.133 1 96.38 74 ASP A O 1
ATOM 597 N N . ASP A 1 75 ? -16.938 24.312 -6.223 1 95.19 75 ASP A N 1
ATOM 598 C CA . ASP A 1 75 ? -17.25 25.406 -5.309 1 95.19 75 ASP A CA 1
ATOM 599 C C . ASP A 1 75 ? -16.609 25.172 -3.941 1 95.19 75 ASP A C 1
ATOM 601 O O . ASP A 1 75 ? -16.938 25.859 -2.969 1 95.19 75 ASP A O 1
ATOM 605 N N . PHE A 1 76 ? -15.727 24.312 -3.844 1 97.69 76 PHE A N 1
ATOM 606 C CA . PHE A 1 76 ? -15.039 24.062 -2.582 1 97.69 76 PHE A CA 1
ATOM 607 C C . PHE A 1 76 ? -13.945 25.109 -2.342 1 97.69 76 PHE A C 1
ATOM 609 O O . PHE A 1 76 ? -13.281 25.531 -3.281 1 97.69 76 PHE A O 1
ATOM 616 N N . ALA A 1 77 ? -13.773 25.562 -1.112 1 97.12 77 ALA A N 1
ATOM 617 C CA . ALA A 1 77 ? -12.711 26.5 -0.74 1 97.12 77 ALA A CA 1
ATOM 618 C C . ALA A 1 77 ? -11.383 25.766 -0.552 1 97.12 77 ALA A C 1
ATOM 620 O O . ALA A 1 77 ? -10.984 25.469 0.578 1 97.12 77 ALA A O 1
ATOM 621 N N . TYR A 1 78 ? -10.703 25.703 -1.646 1 97.56 78 TYR A N 1
ATOM 622 C CA . TYR A 1 78 ? -9.43 24.984 -1.587 1 97.56 78 TYR A CA 1
ATOM 623 C C . TYR A 1 78 ? -8.367 25.828 -0.896 1 97.56 78 TYR A C 1
ATOM 625 O O . TYR A 1 78 ? -7.797 26.75 -1.5 1 97.56 78 TYR A O 1
ATOM 633 N N . GLY A 1 79 ? -8.078 25.594 0.269 1 96.12 79 GLY A N 1
ATOM 634 C CA . GLY A 1 79 ? -7.109 26.203 1.17 1 96.12 79 GLY A CA 1
ATOM 635 C C . GLY A 1 79 ? -7.16 25.625 2.572 1 96.12 79 GLY A C 1
ATOM 636 O O . GLY A 1 79 ? -7.945 24.719 2.848 1 96.12 79 GLY A O 1
ATOM 637 N N . PHE A 1 80 ? -6.336 26.062 3.414 1 96.56 80 PHE A N 1
ATOM 638 C CA . PHE A 1 80 ? -6.18 25.453 4.73 1 96.56 80 PHE A CA 1
ATOM 639 C C . PHE A 1 80 ? -7.441 25.641 5.566 1 96.56 80 PHE A C 1
ATOM 641 O O . PHE A 1 80 ? -7.844 24.734 6.301 1 96.56 80 PHE A O 1
ATOM 648 N N . ASP A 1 81 ? -8.078 26.797 5.453 1 96.5 81 ASP A N 1
ATOM 649 C CA . ASP A 1 81 ? -9.328 27 6.172 1 96.5 81 ASP A CA 1
ATOM 650 C C . ASP A 1 81 ? -10.422 26.078 5.648 1 96.5 81 ASP A C 1
ATOM 652 O O . ASP A 1 81 ? -11.195 25.516 6.43 1 96.5 81 ASP A O 1
ATOM 656 N N . GLY A 1 82 ? -10.516 26 4.324 1 97.38 82 GLY A N 1
ATOM 657 C CA . GLY A 1 82 ? -11.5 25.109 3.736 1 97.38 82 GLY A CA 1
ATOM 658 C C . GLY A 1 82 ? -11.289 23.656 4.121 1 97.38 82 GLY A C 1
ATOM 659 O O . GLY A 1 82 ? -12.25 22.938 4.398 1 97.38 82 GLY A O 1
ATOM 660 N N . PHE A 1 83 ? -10.078 23.266 4.148 1 98.06 83 PHE A N 1
ATOM 661 C CA . PHE A 1 83 ? -9.766 21.891 4.547 1 98.06 83 PHE A CA 1
ATOM 662 C C . PHE A 1 83 ? -10.086 21.672 6.02 1 98.06 83 PHE A C 1
ATOM 664 O O . PHE A 1 83 ? -10.531 20.594 6.406 1 98.06 83 PHE A O 1
ATOM 671 N N . ALA A 1 84 ? -9.82 22.672 6.844 1 98.12 84 ALA A N 1
ATOM 672 C CA . ALA A 1 84 ? -10.188 22.562 8.258 1 98.12 84 ALA A CA 1
ATOM 673 C C . ALA A 1 84 ? -11.703 22.469 8.422 1 98.12 84 ALA A C 1
ATOM 675 O O . ALA A 1 84 ? -12.188 21.688 9.25 1 98.12 84 ALA A O 1
ATOM 676 N N . ASP A 1 85 ? -12.461 23.297 7.617 1 98.56 85 ASP A N 1
ATOM 677 C CA . ASP A 1 85 ? -13.914 23.203 7.617 1 98.56 85 ASP A CA 1
ATOM 678 C C . ASP A 1 85 ? -14.383 21.797 7.242 1 98.56 85 ASP A C 1
ATOM 680 O O . ASP A 1 85 ? -15.273 21.25 7.887 1 98.56 85 ASP A O 1
ATOM 684 N N . PHE A 1 86 ? -13.82 21.312 6.23 1 98.62 86 PHE A N 1
ATOM 685 C CA . PHE A 1 86 ? -14.125 19.953 5.793 1 98.62 86 PHE A CA 1
ATOM 686 C C . PHE A 1 86 ? -13.883 18.953 6.914 1 98.62 86 PHE A C 1
ATOM 688 O O . PHE A 1 86 ? -14.727 18.109 7.195 1 98.62 86 PHE A O 1
ATOM 695 N N . LEU A 1 87 ? -12.656 19.016 7.508 1 98.69 87 LEU A N 1
ATOM 696 C CA . LEU A 1 87 ? -12.281 18.062 8.547 1 98.69 87 LEU A CA 1
ATOM 697 C C . LEU A 1 87 ? -13.258 18.125 9.719 1 98.69 87 LEU A C 1
ATOM 699 O O . LEU A 1 87 ? -13.617 17.094 10.297 1 98.69 87 LEU A O 1
ATOM 703 N N . GLU A 1 88 ? -13.664 19.297 10.094 1 98.44 88 GLU A N 1
ATOM 704 C CA . GLU A 1 88 ? -14.641 19.469 11.164 1 98.44 88 GLU A CA 1
ATOM 705 C C . GLU A 1 88 ? -15.984 18.828 10.805 1 98.44 88 GLU A C 1
ATOM 707 O O . GLU A 1 88 ? -16.594 18.125 11.625 1 98.44 88 GLU A O 1
ATOM 712 N N . ALA A 1 89 ? -16.469 19.062 9.562 1 98.56 89 ALA A N 1
ATOM 713 C CA . ALA A 1 89 ? -17.719 18.469 9.102 1 98.56 89 ALA A CA 1
ATOM 714 C C . ALA A 1 89 ? -17.625 16.938 9.062 1 98.56 89 ALA A C 1
ATOM 716 O O . ALA A 1 89 ? -18.578 16.234 9.391 1 98.56 89 ALA A O 1
ATOM 717 N N . PHE A 1 90 ? -16.516 16.469 8.695 1 98.81 90 PHE A N 1
ATOM 718 C CA . PHE A 1 90 ? -16.266 15.039 8.578 1 98.81 90 PHE A CA 1
ATOM 719 C C . PHE A 1 90 ? -16.359 14.359 9.938 1 98.81 90 PHE A C 1
ATOM 721 O O . PHE A 1 90 ? -17.047 13.352 10.086 1 98.81 90 PHE A O 1
ATOM 728 N N . VAL A 1 91 ? -15.641 14.898 10.953 1 98.38 91 VAL A N 1
ATOM 729 C CA . VAL A 1 91 ? -15.648 14.281 12.273 1 98.38 91 VAL A CA 1
ATOM 730 C C . VAL A 1 91 ? -17.047 14.375 12.875 1 98.38 91 VAL A C 1
ATOM 732 O O . VAL A 1 91 ? -17.484 13.469 13.586 1 98.38 91 VAL A O 1
ATOM 735 N N . ARG A 1 92 ? -17.719 15.492 12.609 1 98 92 ARG A N 1
ATOM 736 C CA . ARG A 1 92 ? -19.094 15.617 13.078 1 98 92 ARG A CA 1
ATOM 737 C C . ARG A 1 92 ? -19.984 14.539 12.469 1 98 92 ARG A C 1
ATOM 739 O O . ARG A 1 92 ? -20.781 13.906 13.172 1 98 92 ARG A O 1
ATOM 746 N N . ARG A 1 93 ? -19.891 14.352 11.211 1 98.25 93 ARG A N 1
ATOM 747 C CA . ARG A 1 93 ? -20.688 13.367 10.484 1 98.25 93 ARG A CA 1
ATOM 748 C C . ARG A 1 93 ? -20.453 11.961 11.023 1 98.25 93 ARG A C 1
ATOM 750 O O . ARG A 1 93 ? -21.375 11.148 11.078 1 98.25 93 ARG A O 1
ATOM 757 N N . LEU A 1 94 ? -19.203 11.672 11.422 1 97.94 94 LEU A N 1
ATOM 758 C CA . LEU A 1 94 ? -18.844 10.344 11.914 1 97.94 94 LEU A CA 1
ATOM 759 C C . LEU A 1 94 ? -19.109 10.227 13.414 1 97.94 94 LEU A C 1
ATOM 761 O O . LEU A 1 94 ? -18.953 9.148 13.992 1 97.94 94 LEU A O 1
ATOM 765 N N . GLY A 1 95 ? -19.391 11.258 14.039 1 97.69 95 GLY A N 1
ATOM 766 C CA . GLY A 1 95 ? -19.672 11.273 15.469 1 97.69 95 GLY A CA 1
ATOM 767 C C . GLY A 1 95 ? -18.422 11.133 16.312 1 97.69 95 GLY A C 1
ATOM 768 O O . GLY A 1 95 ? -18.438 10.508 17.375 1 97.69 95 GLY A O 1
ATOM 769 N N . LEU A 1 96 ? -17.375 11.664 15.828 1 97.81 96 LEU A N 1
ATOM 770 C CA . LEU A 1 96 ? -16.125 11.609 16.578 1 97.81 96 LEU A CA 1
ATOM 771 C C . LEU A 1 96 ? -16.016 12.797 17.531 1 97.81 96 LEU A C 1
ATOM 773 O O . LEU A 1 96 ? -15.711 13.914 17.094 1 97.81 96 LEU A O 1
ATOM 777 N N . ASP A 1 97 ? -16.094 12.633 18.766 1 95.31 97 ASP A N 1
ATOM 778 C CA . ASP A 1 97 ? -16.188 13.711 19.734 1 95.31 97 ASP A CA 1
ATOM 779 C C . ASP A 1 97 ? -14.82 14.039 20.344 1 95.31 97 ASP A C 1
ATOM 781 O O . ASP A 1 97 ? -14.555 15.188 20.688 1 95.31 97 ASP A O 1
ATOM 785 N N . ARG A 1 98 ? -14.062 13.039 20.625 1 97.44 98 ARG A N 1
ATOM 786 C CA . ARG A 1 98 ? -12.734 13.195 21.203 1 97.44 98 ARG A CA 1
ATOM 787 C C . ARG A 1 98 ? -11.727 12.289 20.5 1 97.44 98 ARG A C 1
ATOM 789 O O . ARG A 1 98 ? -12.016 11.125 20.219 1 97.44 98 ARG A O 1
ATOM 796 N N . PHE A 1 99 ? -10.609 12.906 20.172 1 98.38 99 PHE A N 1
ATOM 797 C CA . PHE A 1 99 ? -9.664 12.117 19.391 1 98.38 99 PHE A CA 1
ATOM 798 C C . PHE A 1 99 ? -8.258 12.703 19.5 1 98.38 99 PHE A C 1
ATOM 800 O O . PHE A 1 99 ? -8.094 13.883 19.812 1 98.38 99 PHE A O 1
ATOM 807 N N . ALA A 1 100 ? -7.238 11.844 19.328 1 98.81 100 ALA A N 1
ATOM 808 C CA . ALA A 1 100 ? -5.875 12.273 19.062 1 98.81 100 ALA A CA 1
ATOM 809 C C . ALA A 1 100 ? -5.707 12.68 17.594 1 98.81 100 ALA A C 1
ATOM 811 O O . ALA A 1 100 ? -6.402 12.156 16.719 1 98.81 100 ALA A O 1
ATOM 812 N N . LEU A 1 101 ? -4.773 13.617 17.328 1 98.69 101 LEU A N 1
ATOM 813 C CA . LEU A 1 101 ? -4.453 14.055 15.977 1 98.69 101 LEU A CA 1
ATOM 814 C C . LEU A 1 101 ? -3.041 13.625 15.586 1 98.69 101 LEU A C 1
ATOM 816 O O . LEU A 1 101 ? -2.09 13.859 16.344 1 98.69 101 LEU A O 1
ATOM 820 N N . TYR A 1 102 ? -2.977 12.938 14.531 1 98.88 102 TYR A N 1
ATOM 821 C CA . TYR A 1 102 ? -1.683 12.734 13.891 1 98.88 102 TYR A CA 1
ATOM 822 C C . TYR A 1 102 ? -1.392 13.836 12.883 1 98.88 102 TYR A C 1
ATOM 824 O O . TYR A 1 102 ? -2.029 13.914 11.828 1 98.88 102 TYR A O 1
ATOM 832 N N . LEU A 1 103 ? -0.418 14.656 13.133 1 98.75 103 LEU A N 1
ATOM 833 C CA . LEU A 1 103 ? -0.163 15.883 12.383 1 98.75 103 LEU A CA 1
ATOM 834 C C . LEU A 1 103 ? 1.073 15.734 11.5 1 98.75 103 LEU A C 1
ATOM 836 O O . LEU A 1 103 ? 2.199 15.695 12 1 98.75 103 LEU A O 1
ATOM 840 N N . HIS A 1 104 ? 0.867 15.703 10.203 1 98.69 104 HIS A N 1
ATOM 841 C CA . HIS A 1 104 ? 1.95 15.57 9.234 1 98.69 104 HIS A CA 1
ATOM 842 C C . HIS A 1 104 ? 1.814 16.594 8.109 1 98.69 104 HIS A C 1
ATOM 844 O O . HIS A 1 104 ? 0.743 16.734 7.52 1 98.69 104 HIS A O 1
ATOM 850 N N . ASP A 1 105 ? 2.902 17.312 7.832 1 97.56 105 ASP A N 1
ATOM 851 C CA . ASP A 1 105 ? 2.955 18.203 6.68 1 97.56 105 ASP A CA 1
ATOM 852 C C . ASP A 1 105 ? 1.727 19.109 6.629 1 97.56 105 ASP A C 1
ATOM 854 O O . ASP A 1 105 ? 1.396 19.766 7.613 1 97.56 105 ASP A O 1
ATOM 858 N N . PHE A 1 106 ? 0.946 19.203 5.555 1 97 106 PHE A N 1
ATOM 859 C CA . PHE A 1 106 ? -0.249 20.047 5.469 1 97 106 PHE A CA 1
ATOM 860 C C . PHE A 1 106 ? -1.289 19.594 6.492 1 97 106 PHE A C 1
ATOM 862 O O . PHE A 1 106 ? -2.057 20.422 6.996 1 97 106 PHE A O 1
ATOM 869 N N . GLY A 1 107 ? -1.25 18.312 6.773 1 97.88 107 GLY A N 1
ATOM 870 C CA . GLY A 1 107 ? -2.16 17.797 7.789 1 97.88 107 GLY A CA 1
ATOM 871 C C . GLY A 1 107 ? -1.943 18.422 9.156 1 97.88 107 GLY A C 1
ATOM 872 O O . GLY A 1 107 ? -2.855 18.453 9.984 1 97.88 107 GLY A O 1
ATOM 873 N N . SER A 1 108 ? -0.725 18.922 9.383 1 97.94 108 SER A N 1
ATOM 874 C CA . SER A 1 108 ? -0.43 19.562 10.656 1 97.94 108 SER A CA 1
ATOM 875 C C . SER A 1 108 ? -1.183 20.891 10.789 1 97.94 108 SER A C 1
ATOM 877 O O . SER A 1 108 ? -1.845 21.125 11.797 1 97.94 108 SER A O 1
ATOM 879 N N . GLN A 1 109 ? -1.088 21.719 9.734 1 96.94 109 GLN A N 1
ATOM 880 C CA . GLN A 1 109 ? -1.741 23.031 9.766 1 96.94 109 GLN A CA 1
ATOM 881 C C . GLN A 1 109 ? -3.26 22.875 9.758 1 96.94 109 GLN A C 1
ATOM 883 O O . GLN A 1 109 ? -3.961 23.594 10.484 1 96.94 109 GLN A O 1
ATOM 888 N N . ILE A 1 110 ? -3.744 21.938 9.023 1 97.88 110 ILE A N 1
ATOM 889 C CA . ILE A 1 110 ? -5.18 21.688 8.938 1 97.88 110 ILE A CA 1
ATOM 890 C C . ILE A 1 110 ? -5.688 21.156 10.281 1 97.88 110 ILE A C 1
ATOM 892 O O . ILE A 1 110 ? -6.684 21.656 10.812 1 97.88 110 ILE A O 1
ATOM 896 N N . GLY A 1 111 ? -4.996 20.141 10.797 1 98.56 111 GLY A N 1
ATOM 897 C CA . GLY A 1 111 ? -5.375 19.562 12.078 1 98.56 111 GLY A CA 1
ATOM 898 C C . GLY A 1 111 ? -5.305 20.562 13.227 1 98.56 111 GLY A C 1
ATOM 899 O O . GLY A 1 111 ? -6.156 20.547 14.117 1 98.56 111 GLY A O 1
ATOM 900 N N . LEU A 1 112 ? -4.305 21.406 13.242 1 98.62 112 LEU A N 1
ATOM 901 C CA . LEU A 1 112 ? -4.164 22.406 14.305 1 98.62 112 LEU A CA 1
ATOM 902 C C . LEU A 1 112 ? -5.297 23.422 14.242 1 98.62 112 LEU A C 1
ATOM 904 O O . LEU A 1 112 ? -5.75 23.922 15.281 1 98.62 112 LEU A O 1
ATOM 908 N N . ARG A 1 113 ? -5.762 23.766 13.055 1 98.31 113 ARG A N 1
ATOM 909 C CA . ARG A 1 113 ? -6.91 24.672 12.945 1 98.31 113 ARG A CA 1
ATOM 910 C C . ARG A 1 113 ? -8.148 24.047 13.57 1 98.31 113 ARG A C 1
ATOM 912 O O . ARG A 1 113 ? -8.914 24.719 14.258 1 98.31 113 ARG A O 1
ATOM 919 N N . LEU A 1 114 ? -8.328 22.75 13.273 1 98.31 114 LEU A N 1
ATOM 920 C CA . LEU A 1 114 ? -9.422 22.047 13.93 1 98.31 114 LEU A CA 1
ATOM 921 C C . LEU A 1 114 ? -9.25 22.062 15.445 1 98.31 114 LEU A C 1
ATOM 923 O O . LEU A 1 114 ? -10.219 22.281 16.172 1 98.31 114 LEU A O 1
ATOM 927 N N . ALA A 1 115 ? -8.031 21.859 15.953 1 98.62 115 ALA A N 1
ATOM 928 C CA . ALA A 1 115 ? -7.738 21.828 17.375 1 98.62 115 ALA A CA 1
ATOM 929 C C . ALA A 1 115 ? -8.023 23.188 18.031 1 98.62 115 ALA A C 1
ATOM 931 O O . ALA A 1 115 ? -8.547 23.25 19.141 1 98.62 115 ALA A O 1
ATOM 932 N N . ILE A 1 116 ? -7.672 24.234 17.359 1 98.56 116 ILE A N 1
ATOM 933 C CA . ILE A 1 116 ? -7.891 25.578 17.859 1 98.56 116 ILE A CA 1
ATOM 934 C C . ILE A 1 116 ? -9.391 25.844 18.016 1 98.56 116 ILE A C 1
ATOM 936 O O . ILE A 1 116 ? -9.82 26.438 19 1 98.56 116 ILE A O 1
ATOM 940 N N . ARG A 1 117 ? -10.172 25.297 17.109 1 97.81 117 ARG A N 1
ATOM 941 C CA . ARG A 1 117 ? -11.617 25.516 17.109 1 97.81 117 ARG A CA 1
ATOM 942 C C . ARG A 1 117 ? -12.289 24.734 18.234 1 97.81 117 ARG A C 1
ATOM 944 O O . ARG A 1 117 ? -13.289 25.188 18.781 1 97.81 117 ARG A O 1
ATOM 951 N N . ARG A 1 118 ? -11.719 23.578 18.469 1 97.12 118 ARG A N 1
ATOM 952 C CA . ARG A 1 118 ? -12.312 22.688 19.469 1 97.12 118 ARG A CA 1
ATOM 953 C C . ARG A 1 118 ? -11.242 22.031 20.344 1 97.12 118 ARG A C 1
ATOM 955 O O . ARG A 1 118 ? -11.086 20.812 20.328 1 97.12 118 ARG A O 1
ATOM 962 N N . PRO A 1 119 ? -10.602 22.844 21.156 1 98.12 119 PRO A N 1
ATOM 963 C CA . PRO A 1 119 ? -9.484 22.297 21.938 1 98.12 119 PRO A CA 1
ATOM 964 C C . PRO A 1 119 ? -9.906 21.172 22.891 1 98.12 119 PRO A C 1
ATOM 966 O O . PRO A 1 119 ? -9.117 20.266 23.172 1 98.12 119 PRO A O 1
ATOM 969 N N . GLU A 1 120 ? -11.164 21.203 23.281 1 96.31 120 GLU A N 1
ATOM 970 C CA . GLU A 1 120 ? -11.656 20.219 24.25 1 96.31 120 GLU A CA 1
ATOM 971 C C . GLU A 1 120 ? -11.789 18.844 23.625 1 96.31 120 GLU A C 1
ATOM 973 O O . GLU A 1 120 ? -11.867 17.828 24.328 1 96.31 120 GLU A O 1
ATOM 978 N N . ARG A 1 121 ? -11.758 18.75 22.344 1 97.12 121 ARG A N 1
ATOM 979 C CA . ARG A 1 121 ? -11.938 17.469 21.641 1 97.12 121 ARG A CA 1
ATOM 980 C C . ARG A 1 121 ? -10.602 16.781 21.422 1 97.12 121 ARG A C 1
ATOM 982 O O . ARG A 1 121 ? -10.562 15.602 21.047 1 97.12 121 ARG A O 1
ATOM 989 N N . ILE A 1 122 ? -9.562 17.438 21.703 1 98.31 122 ILE A N 1
ATOM 990 C CA . ILE A 1 122 ? -8.234 16.906 21.375 1 98.31 122 ILE A CA 1
ATOM 991 C C . ILE A 1 122 ? -7.676 16.172 22.578 1 98.31 122 ILE A C 1
ATOM 993 O O . ILE A 1 122 ? -7.414 16.766 23.625 1 98.31 122 ILE A O 1
ATOM 997 N N . SER A 1 123 ? -7.484 14.891 22.422 1 98.19 123 SER A N 1
ATOM 998 C CA . SER A 1 123 ? -6.961 14.086 23.531 1 98.19 123 SER A CA 1
ATOM 999 C C . SER A 1 123 ? -5.434 14.086 23.531 1 98.19 123 SER A C 1
ATOM 1001 O O . SER A 1 123 ? -4.812 13.93 24.578 1 98.19 123 SER A O 1
ATOM 1003 N N . ALA A 1 124 ? -4.82 14.211 22.391 1 98.69 124 ALA A N 1
ATOM 1004 C CA . ALA A 1 124 ? -3.367 14.188 22.25 1 98.69 124 ALA A CA 1
ATOM 1005 C C . ALA A 1 124 ? -2.957 14.609 20.844 1 98.69 124 ALA A C 1
ATOM 1007 O O . ALA A 1 124 ? -3.783 14.625 19.922 1 98.69 124 ALA A O 1
ATOM 1008 N N . LEU A 1 125 ? -1.681 15.008 20.703 1 98.75 125 LEU A N 1
ATOM 1009 C CA . LEU A 1 125 ? -1.089 15.305 19.391 1 98.75 125 LEU A CA 1
ATOM 1010 C C . LEU A 1 125 ? 0.101 14.391 19.125 1 98.75 125 LEU A C 1
ATOM 1012 O O . LEU A 1 125 ? 0.95 14.188 20 1 98.75 125 LEU A O 1
ATOM 1016 N N . ILE A 1 126 ? 0.097 13.789 18.031 1 98.94 126 ILE A N 1
ATOM 1017 C CA . ILE A 1 126 ? 1.301 13.203 17.453 1 98.94 126 ILE A CA 1
ATOM 1018 C C . ILE A 1 126 ? 1.801 14.078 16.312 1 98.94 126 ILE A C 1
ATOM 1020 O O . ILE A 1 126 ? 1.137 14.203 15.273 1 98.94 126 ILE A O 1
ATOM 1024 N N . ILE A 1 127 ? 2.945 14.664 16.5 1 98.88 127 ILE A N 1
ATOM 1025 C CA . ILE A 1 127 ? 3.484 15.641 15.555 1 98.88 127 ILE A CA 1
ATOM 1026 C C . ILE A 1 127 ? 4.652 15.023 14.789 1 98.88 127 ILE A C 1
ATOM 1028 O O . ILE A 1 127 ? 5.676 14.68 15.383 1 98.88 127 ILE A O 1
ATOM 1032 N N . GLN A 1 128 ? 4.496 14.875 13.539 1 98.81 128 GLN A N 1
ATOM 1033 C CA . GLN A 1 128 ? 5.488 14.281 12.648 1 98.81 128 GLN A CA 1
ATOM 1034 C C . GLN A 1 128 ? 5.734 15.164 11.43 1 98.81 128 GLN A C 1
ATOM 1036 O O . GLN A 1 128 ? 4.879 15.258 10.547 1 98.81 128 GLN A O 1
ATOM 1041 N N . ASN A 1 129 ? 6.891 15.828 11.344 1 98.56 129 ASN A N 1
ATOM 1042 C CA . ASN A 1 129 ? 7.367 16.625 10.211 1 98.56 129 ASN A CA 1
ATOM 1043 C C . ASN A 1 129 ? 6.293 17.578 9.695 1 98.56 129 ASN A C 1
ATOM 1045 O O . ASN A 1 129 ? 6.012 17.609 8.5 1 98.56 129 ASN A O 1
ATOM 1049 N N . GLY A 1 130 ? 5.648 18.328 10.555 1 97 130 GLY A N 1
ATOM 1050 C CA . GLY A 1 130 ? 4.789 19.469 10.297 1 97 130 GLY A CA 1
ATOM 1051 C C . GLY A 1 130 ? 5.305 20.75 10.914 1 97 130 GLY A C 1
ATOM 1052 O O . GLY A 1 130 ? 5.336 20.891 12.141 1 97 130 GLY A O 1
ATOM 1053 N N . ASP A 1 131 ? 5.734 21.688 10.18 1 92.44 131 ASP A N 1
ATOM 1054 C CA . ASP A 1 131 ? 6.426 22.859 10.727 1 92.44 131 ASP A CA 1
ATOM 1055 C C . ASP A 1 131 ? 5.457 24.016 10.945 1 92.44 131 ASP A C 1
ATOM 1057 O O . ASP A 1 131 ? 4.508 24.188 10.188 1 92.44 131 ASP A O 1
ATOM 1061 N N . ILE A 1 132 ? 5.699 24.75 12.07 1 97.19 132 ILE A N 1
ATOM 1062 C CA . ILE A 1 132 ? 4.93 25.953 12.367 1 97.19 132 ILE A CA 1
ATOM 1063 C C . ILE A 1 132 ? 5.855 27.031 12.922 1 97.19 132 ILE A C 1
ATOM 1065 O O . ILE A 1 132 ? 5.406 27.938 13.617 1 97.19 132 ILE A O 1
ATOM 1069 N N . TYR A 1 133 ? 7.168 26.938 12.68 1 97.69 133 TYR A N 1
ATOM 1070 C CA . TYR A 1 133 ? 8.148 27.922 13.141 1 97.69 133 TYR A CA 1
ATOM 1071 C C . TYR A 1 133 ? 8.953 28.469 11.977 1 97.69 133 TYR A C 1
ATOM 1073 O O . TYR A 1 133 ? 9.805 27.781 11.414 1 97.69 133 TYR A O 1
ATOM 1081 N N . GLU A 1 134 ? 8.812 29.734 11.758 1 95.56 134 GLU A N 1
ATOM 1082 C CA . GLU A 1 134 ? 9.383 30.359 10.578 1 95.56 134 GLU A CA 1
ATOM 1083 C C . GLU A 1 134 ? 10.906 30.375 10.641 1 95.56 134 GLU A C 1
ATOM 1085 O O . GLU A 1 134 ? 11.578 30.203 9.617 1 95.56 134 GLU A O 1
ATOM 1090 N N . ASP A 1 135 ? 11.438 30.547 11.773 1 96.75 135 ASP A N 1
ATOM 1091 C CA . ASP A 1 135 ? 12.883 30.672 11.945 1 96.75 135 ASP A CA 1
ATOM 1092 C C . ASP A 1 135 ? 13.562 29.312 11.828 1 96.75 135 ASP A C 1
ATOM 1094 O O . ASP A 1 135 ? 14.797 29.219 11.859 1 96.75 135 ASP A O 1
ATOM 1098 N N . GLU A 1 136 ? 12.82 28.188 11.656 1 97.56 136 GLU A N 1
ATOM 1099 C CA . GLU A 1 136 ? 13.398 26.844 11.602 1 97.56 136 GLU A CA 1
ATOM 1100 C C . GLU A 1 136 ? 13.078 26.172 10.273 1 97.56 136 GLU A C 1
ATOM 1102 O O . GLU A 1 136 ? 13.266 24.953 10.133 1 97.56 136 GLU A O 1
ATOM 1107 N N . LEU A 1 137 ? 12.547 26.922 9.312 1 96.44 137 LEU A N 1
ATOM 1108 C CA . LEU A 1 137 ? 12.273 26.375 7.996 1 96.44 137 LEU A CA 1
ATOM 1109 C C . LEU A 1 137 ? 13.562 25.938 7.312 1 96.44 137 LEU A C 1
ATOM 1111 O O . LEU A 1 137 ? 14.578 26.625 7.395 1 96.44 137 LEU A O 1
ATOM 1115 N N . GLY A 1 138 ? 13.531 24.812 6.668 1 95.88 138 GLY A N 1
ATOM 1116 C CA . GLY A 1 138 ? 14.711 24.297 6.008 1 95.88 138 GLY A CA 1
ATOM 1117 C C . GLY A 1 138 ? 15 24.969 4.68 1 95.88 138 GLY A C 1
ATOM 1118 O O . GLY A 1 138 ? 14.234 25.812 4.223 1 95.88 138 GLY A O 1
ATOM 1119 N N . PRO A 1 139 ? 16.078 24.547 4.09 1 95.06 139 PRO A N 1
ATOM 1120 C CA . PRO A 1 139 ? 16.562 25.219 2.879 1 95.06 139 PRO A CA 1
ATOM 1121 C C . PRO A 1 139 ? 15.633 25.031 1.684 1 95.06 139 PRO A C 1
ATOM 1123 O O . PRO A 1 139 ? 15.617 25.859 0.767 1 95.06 139 PRO A O 1
ATOM 1126 N N . LYS A 1 140 ? 14.867 23.984 1.669 1 93.94 140 LYS A N 1
ATOM 1127 C CA . LYS A 1 140 ? 14 23.719 0.521 1 93.94 140 LYS A CA 1
ATOM 1128 C C . LYS A 1 140 ? 12.836 24.703 0.473 1 93.94 140 LYS A C 1
ATOM 1130 O O . LYS A 1 140 ? 12.148 24.812 -0.543 1 93.94 140 LYS A O 1
ATOM 1135 N N . TYR A 1 141 ? 12.703 25.516 1.485 1 93.12 141 TYR A N 1
ATOM 1136 C CA . TYR A 1 141 ? 11.68 26.547 1.479 1 93.12 141 TYR A CA 1
ATOM 1137 C C . TYR A 1 141 ? 12.148 27.766 0.689 1 93.12 141 TYR A C 1
ATOM 1139 O O . TYR A 1 141 ? 11.344 28.641 0.355 1 93.12 141 TYR A O 1
ATOM 1147 N N . ALA A 1 142 ? 13.406 27.828 0.372 1 91.62 142 ALA A N 1
ATOM 1148 C CA . ALA A 1 142 ? 13.992 29.047 -0.191 1 91.62 142 ALA A CA 1
ATOM 1149 C C . ALA A 1 142 ? 13.281 29.453 -1.478 1 91.62 142 ALA A C 1
ATOM 1151 O O . ALA A 1 142 ? 12.883 30.609 -1.638 1 91.62 142 ALA A O 1
ATOM 1152 N N . PRO A 1 143 ? 13.094 28.453 -2.398 1 89.81 143 PRO A N 1
ATOM 1153 C CA . PRO A 1 143 ? 12.398 28.859 -3.627 1 89.81 143 PRO A CA 1
ATOM 1154 C C . PRO A 1 143 ? 10.969 29.328 -3.373 1 89.81 143 PRO A C 1
ATOM 1156 O O . PRO A 1 143 ? 10.469 30.219 -4.07 1 89.81 143 PRO A O 1
ATOM 1159 N N . LEU A 1 144 ? 10.297 28.766 -2.439 1 91.94 144 LEU A N 1
ATOM 1160 C CA . LEU A 1 144 ? 8.945 29.172 -2.09 1 91.94 144 LEU A CA 1
ATOM 1161 C C . LEU A 1 144 ? 8.93 30.578 -1.508 1 91.94 144 LEU A C 1
ATOM 1163 O O . LEU A 1 144 ? 8.086 31.406 -1.871 1 91.94 144 LEU A O 1
ATOM 1167 N N . GLN A 1 145 ? 9.875 30.812 -0.629 1 91.5 145 GLN A N 1
ATOM 1168 C CA . GLN A 1 145 ? 9.977 32.125 0.001 1 91.5 145 GLN A CA 1
ATOM 1169 C C . GLN A 1 145 ? 10.289 33.219 -1.028 1 91.5 145 GLN A C 1
ATOM 1171 O O . GLN A 1 145 ? 9.797 34.344 -0.922 1 91.5 145 GLN A O 1
ATOM 1176 N N . GLU A 1 146 ? 11.117 32.812 -1.957 1 91.25 146 GLU A N 1
ATOM 1177 C CA . GLU A 1 146 ? 11.398 33.75 -3.039 1 91.25 146 GLU A CA 1
ATOM 1178 C C . GLU A 1 146 ? 10.133 34.062 -3.826 1 91.25 146 GLU A C 1
ATOM 1180 O O . GLU A 1 146 ? 9.898 35.25 -4.172 1 91.25 146 GLU A O 1
ATOM 1185 N N . TYR A 1 147 ? 9.367 33.062 -4.078 1 92.56 147 TYR A N 1
ATOM 1186 C CA . TYR A 1 147 ? 8.109 33.312 -4.781 1 92.56 147 TYR A CA 1
ATOM 1187 C C . TYR A 1 147 ? 7.164 34.156 -3.951 1 92.56 147 TYR A C 1
ATOM 1189 O O . TYR A 1 147 ? 6.469 35.031 -4.488 1 92.56 147 TYR A O 1
ATOM 1197 N N . PHE A 1 148 ? 7.137 33.938 -2.646 1 91.25 148 PHE A N 1
ATOM 1198 C CA . PHE A 1 148 ? 6.273 34.688 -1.755 1 91.25 148 PHE A CA 1
ATOM 1199 C C . PHE A 1 148 ? 6.641 36.156 -1.779 1 91.25 148 PHE A C 1
ATOM 1201 O O . PHE A 1 148 ? 5.762 37.031 -1.729 1 91.25 148 PHE A O 1
ATOM 1208 N N . ARG A 1 149 ? 7.863 36.438 -1.872 1 91.5 149 ARG A N 1
ATOM 1209 C CA . ARG A 1 149 ? 8.352 37.812 -1.854 1 91.5 149 ARG A CA 1
ATOM 1210 C C . ARG A 1 149 ? 8.094 38.5 -3.188 1 91.5 149 ARG A C 1
ATOM 1212 O O . ARG A 1 149 ? 7.824 39.688 -3.227 1 91.5 149 ARG A O 1
ATOM 1219 N N . ASN A 1 150 ? 8.219 37.719 -4.246 1 91.88 150 ASN A N 1
ATOM 1220 C CA . ASN A 1 150 ? 8.062 38.25 -5.59 1 91.88 150 ASN A CA 1
ATOM 1221 C C . ASN A 1 150 ? 7.238 37.344 -6.473 1 91.88 150 ASN A C 1
ATOM 1223 O O . ASN A 1 150 ? 7.777 36.688 -7.371 1 91.88 150 ASN A O 1
ATOM 1227 N N . PRO A 1 151 ? 5.934 37.406 -6.25 1 92.06 151 PRO A N 1
ATOM 1228 C CA . PRO A 1 151 ? 5.098 36.531 -7.062 1 92.06 151 PRO A CA 1
ATOM 1229 C C . PRO A 1 151 ? 5.043 36.938 -8.531 1 92.06 151 PRO A C 1
ATOM 1231 O O . PRO A 1 151 ? 4.656 38.062 -8.836 1 92.06 151 PRO A O 1
ATOM 1234 N N . THR A 1 152 ? 5.602 36.125 -9.469 1 92.69 152 THR A N 1
ATOM 1235 C CA . THR A 1 152 ? 5.602 36.375 -10.906 1 92.69 152 THR A CA 1
ATOM 1236 C C . THR A 1 152 ? 4.984 35.188 -11.641 1 92.69 152 THR A C 1
ATOM 1238 O O . THR A 1 152 ? 4.883 34.094 -11.086 1 92.69 152 THR A O 1
ATOM 1241 N N . PRO A 1 153 ? 4.52 35.406 -12.82 1 92.81 153 PRO A N 1
ATOM 1242 C CA . PRO A 1 153 ? 4.039 34.312 -13.633 1 92.81 153 PRO A CA 1
ATOM 1243 C C . PRO A 1 153 ? 5.094 33.219 -13.82 1 92.81 153 PRO A C 1
ATOM 1245 O O . PRO A 1 153 ? 4.762 32.031 -13.836 1 92.81 153 PRO A O 1
ATOM 1248 N N . GLU A 1 154 ? 6.293 33.625 -13.969 1 92.19 154 GLU A N 1
ATOM 1249 C CA . GLU A 1 154 ? 7.387 32.688 -14.117 1 92.19 154 GLU A CA 1
ATOM 1250 C C . GLU A 1 154 ? 7.57 31.844 -12.852 1 92.19 154 GLU A C 1
ATOM 1252 O O . GLU A 1 154 ? 7.828 30.641 -12.922 1 92.19 154 GLU A O 1
ATOM 1257 N N . GLY A 1 155 ? 7.527 32.5 -11.758 1 91.31 155 GLY A N 1
ATOM 1258 C CA . GLY A 1 155 ? 7.605 31.797 -10.484 1 91.31 155 GLY A CA 1
ATOM 1259 C C . GLY A 1 155 ? 6.492 30.781 -10.297 1 91.31 155 GLY A C 1
ATOM 1260 O O . GLY A 1 155 ? 6.723 29.688 -9.797 1 91.31 155 GLY A O 1
ATOM 1261 N N . ARG A 1 156 ? 5.348 31.156 -10.672 1 92.12 156 ARG A N 1
ATOM 1262 C CA . ARG A 1 156 ? 4.207 30.25 -10.57 1 92.12 156 ARG A CA 1
ATOM 1263 C C . ARG A 1 156 ? 4.387 29.047 -11.484 1 92.12 156 ARG A C 1
ATOM 1265 O O . ARG A 1 156 ? 4.008 27.922 -11.117 1 92.12 156 ARG A O 1
ATOM 1272 N N . THR A 1 157 ? 4.91 29.281 -12.641 1 92.62 157 THR A N 1
ATOM 1273 C CA . THR A 1 157 ? 5.199 28.188 -13.57 1 92.62 157 THR A CA 1
ATOM 1274 C C . THR A 1 157 ? 6.176 27.188 -12.961 1 92.62 157 THR A C 1
ATOM 1276 O O . THR A 1 157 ? 6.023 25.984 -13.133 1 92.62 157 THR A O 1
ATOM 1279 N N . LYS A 1 158 ? 7.117 27.703 -12.234 1 90.62 158 LYS A N 1
ATOM 1280 C CA . LYS A 1 158 ? 8.078 26.844 -11.555 1 90.62 158 LYS A CA 1
ATOM 1281 C C . LYS A 1 158 ? 7.395 25.984 -10.492 1 90.62 158 LYS A C 1
ATOM 1283 O O . LYS A 1 158 ? 7.738 24.812 -10.312 1 90.62 158 LYS A O 1
ATOM 1288 N N . LEU A 1 159 ? 6.496 26.609 -9.758 1 91.06 159 LEU A N 1
ATOM 1289 C CA . LEU A 1 159 ? 5.695 25.844 -8.805 1 91.06 159 LEU A CA 1
ATOM 1290 C C . LEU A 1 159 ? 4.934 24.734 -9.516 1 91.06 159 LEU A C 1
ATOM 1292 O O . LEU A 1 159 ? 4.836 23.625 -8.992 1 91.06 159 LEU A O 1
ATOM 1296 N N . GLY A 1 160 ? 4.422 25.047 -10.625 1 92.75 160 GLY A N 1
ATOM 1297 C CA . GLY A 1 160 ? 3.691 24.078 -11.43 1 92.75 160 GLY A CA 1
ATOM 1298 C C . GLY A 1 160 ? 4.551 22.906 -11.883 1 92.75 160 GLY A C 1
ATOM 1299 O O . GLY A 1 160 ? 4.066 21.781 -11.984 1 92.75 160 GLY A O 1
ATOM 1300 N N . GLU A 1 161 ? 5.836 23.188 -12.156 1 90.94 161 GLU A N 1
ATOM 1301 C CA . GLU A 1 161 ? 6.758 22.125 -12.562 1 90.94 161 GLU A CA 1
ATOM 1302 C C . GLU A 1 161 ? 6.98 21.125 -11.438 1 90.94 161 GLU A C 1
ATOM 1304 O O . GLU A 1 161 ? 7.203 19.938 -11.688 1 90.94 161 GLU A O 1
ATOM 1309 N N . ALA A 1 162 ? 6.891 21.594 -10.25 1 90.56 162 ALA A N 1
ATOM 1310 C CA . ALA A 1 162 ? 7.055 20.719 -9.094 1 90.56 162 ALA A CA 1
ATOM 1311 C C . ALA A 1 162 ? 5.852 19.797 -8.922 1 90.56 162 ALA A C 1
ATOM 1313 O O . ALA A 1 162 ? 5.949 18.75 -8.297 1 90.56 162 ALA A O 1
ATOM 1314 N N . VAL A 1 163 ? 4.719 20.25 -9.453 1 95.88 163 VAL A N 1
ATOM 1315 C CA . VAL A 1 163 ? 3.514 19.422 -9.406 1 95.88 163 VAL A CA 1
ATOM 1316 C C . VAL A 1 163 ? 3.441 18.547 -10.664 1 95.88 163 VAL A C 1
ATOM 1318 O O . VAL A 1 163 ? 2.617 18.797 -11.547 1 95.88 163 VAL A O 1
ATOM 1321 N N . SER A 1 164 ? 4.25 17.609 -10.75 1 97.19 164 SER A N 1
ATOM 1322 C CA . SER A 1 164 ? 4.426 16.609 -11.805 1 97.19 164 SER A CA 1
ATOM 1323 C C . SER A 1 164 ? 4.777 15.25 -11.211 1 97.19 164 SER A C 1
ATOM 1325 O O . SER A 1 164 ? 4.984 15.125 -10 1 97.19 164 SER A O 1
ATOM 1327 N N . GLU A 1 165 ? 4.734 14.273 -12.016 1 97.75 165 GLU A N 1
ATOM 1328 C CA . GLU A 1 165 ? 5.121 12.953 -11.516 1 97.75 165 GLU A CA 1
ATOM 1329 C C . GLU A 1 165 ? 6.539 12.969 -10.953 1 97.75 165 GLU A C 1
ATOM 1331 O O . GLU A 1 165 ? 6.789 12.445 -9.867 1 97.75 165 GLU A O 1
ATOM 1336 N N . GLU A 1 166 ? 7.535 13.578 -11.719 1 97.31 166 GLU A N 1
ATOM 1337 C CA . GLU A 1 166 ? 8.914 13.695 -11.258 1 97.31 166 GLU A CA 1
ATOM 1338 C C . GLU A 1 166 ? 9.008 14.562 -10 1 97.31 166 GLU A C 1
ATOM 1340 O O . GLU A 1 166 ? 9.812 14.281 -9.109 1 97.31 166 GLU A O 1
ATOM 1345 N N . GLY A 1 167 ? 8.227 15.617 -9.984 1 96.62 167 GLY A N 1
ATOM 1346 C CA . GLY A 1 167 ? 8.172 16.453 -8.797 1 96.62 167 GLY A CA 1
ATOM 1347 C C . GLY A 1 167 ? 7.684 15.711 -7.566 1 96.62 167 GLY A C 1
ATOM 1348 O O . GLY A 1 167 ? 8.234 15.875 -6.477 1 96.62 167 GLY A O 1
ATOM 1349 N N . TYR A 1 168 ? 6.594 14.891 -7.762 1 97.62 168 TYR A N 1
ATOM 1350 C CA . TYR A 1 168 ? 6.098 14.078 -6.652 1 97.62 168 TYR A CA 1
ATOM 1351 C C . TYR A 1 168 ? 7.164 13.102 -6.172 1 97.62 168 TYR A C 1
ATOM 1353 O O . TYR A 1 168 ? 7.355 12.922 -4.969 1 97.62 168 TYR A O 1
ATOM 1361 N N . ARG A 1 169 ? 7.859 12.445 -7.137 1 97.88 169 ARG A N 1
ATOM 1362 C CA . ARG A 1 169 ? 8.961 11.555 -6.773 1 97.88 169 ARG A CA 1
ATOM 1363 C C . ARG A 1 169 ? 9.984 12.281 -5.91 1 97.88 169 ARG A C 1
ATOM 1365 O O . ARG A 1 169 ? 10.398 11.766 -4.867 1 97.88 169 ARG A O 1
ATOM 1372 N N . ASP A 1 170 ? 10.383 13.469 -6.328 1 96.06 170 ASP A N 1
ATOM 1373 C CA . ASP A 1 170 ? 11.367 14.25 -5.59 1 96.06 170 ASP A CA 1
ATOM 1374 C C . ASP A 1 170 ? 10.852 14.617 -4.199 1 96.06 170 ASP A C 1
ATOM 1376 O O . ASP A 1 170 ? 11.625 14.641 -3.236 1 96.06 170 ASP A O 1
ATOM 1380 N N . GLU A 1 171 ? 9.586 14.938 -4.145 1 95.12 171 GLU A N 1
ATOM 1381 C CA . GLU A 1 171 ? 8.977 15.281 -2.859 1 95.12 171 GLU A CA 1
ATOM 1382 C C . GLU A 1 171 ? 8.992 14.078 -1.911 1 95.12 171 GLU A C 1
ATOM 1384 O O . GLU A 1 171 ? 9.305 14.227 -0.728 1 95.12 171 GLU A O 1
ATOM 1389 N N . PHE A 1 172 ? 8.641 12.906 -2.402 1 97.44 172 PHE A N 1
ATOM 1390 C CA . PHE A 1 172 ? 8.586 11.711 -1.559 1 97.44 172 PHE A CA 1
ATOM 1391 C C . PHE A 1 172 ? 9.992 11.289 -1.138 1 97.44 172 PHE A C 1
ATOM 1393 O O . PHE A 1 172 ? 10.203 10.875 0.005 1 97.44 172 PHE A O 1
ATOM 1400 N N . LEU A 1 173 ? 10.938 11.352 -2.039 1 96.88 173 LEU A N 1
ATOM 1401 C CA . LEU A 1 173 ? 12.305 10.969 -1.7 1 96.88 173 LEU A CA 1
ATOM 1402 C C . LEU A 1 173 ? 12.969 12.023 -0.829 1 96.88 173 LEU A C 1
ATOM 1404 O O . LEU A 1 173 ? 13.742 11.695 0.072 1 96.88 173 LEU A O 1
ATOM 1408 N N . ASN A 1 174 ? 12.516 13.312 -1.123 1 94.62 174 ASN A N 1
ATOM 1409 C CA . ASN A 1 174 ? 12.961 14.461 -0.344 1 94.62 174 ASN A CA 1
ATOM 1410 C C . ASN A 1 174 ? 14.477 14.477 -0.188 1 94.62 174 ASN A C 1
ATOM 1412 O O . ASN A 1 174 ? 15.211 14.445 -1.181 1 94.62 174 ASN A O 1
ATOM 1416 N N . ASP A 1 175 ? 15.07 14.281 1.069 1 91.38 175 ASP A N 1
ATOM 1417 C CA . ASP A 1 175 ? 16.5 14.422 1.329 1 91.38 175 ASP A CA 1
ATOM 1418 C C . ASP A 1 175 ? 17.047 13.211 2.08 1 91.38 175 ASP A C 1
ATOM 1420 O O . ASP A 1 175 ? 17.984 13.336 2.875 1 91.38 175 ASP A O 1
ATOM 1424 N N . VAL A 1 176 ? 16.359 12.094 1.85 1 97.06 176 VAL A N 1
ATOM 1425 C CA . VAL A 1 176 ? 16.828 10.922 2.586 1 97.06 176 VAL A CA 1
ATOM 1426 C C . VAL A 1 176 ? 18.047 10.32 1.885 1 97.06 176 VAL A C 1
ATOM 1428 O O . VAL A 1 176 ? 18.203 10.477 0.672 1 97.06 176 VAL A O 1
ATOM 1431 N N . ARG A 1 177 ? 18.875 9.664 2.674 1 96.69 177 ARG A N 1
ATOM 1432 C CA . ARG A 1 177 ? 20.016 8.977 2.088 1 96.69 177 ARG A CA 1
ATOM 1433 C C . ARG A 1 177 ? 19.578 7.801 1.228 1 96.69 177 ARG A C 1
ATOM 1435 O O . ARG A 1 177 ? 18.469 7.285 1.402 1 96.69 177 ARG A O 1
ATOM 1442 N N . PRO A 1 178 ? 20.422 7.301 0.35 1 95.62 178 PRO A N 1
ATOM 1443 C CA . PRO A 1 178 ? 20.062 6.27 -0.631 1 95.62 178 PRO A CA 1
ATOM 1444 C C . PRO A 1 178 ? 19.516 5 0.016 1 95.62 178 PRO A C 1
ATOM 1446 O O . PRO A 1 178 ? 18.578 4.398 -0.5 1 95.62 178 PRO A O 1
ATOM 1449 N N . GLU A 1 179 ? 20.047 4.609 1.157 1 94.44 179 GLU A N 1
ATOM 1450 C CA . GLU A 1 179 ? 19.625 3.385 1.819 1 94.44 179 GLU A CA 1
ATOM 1451 C C . GLU A 1 179 ? 18.172 3.494 2.289 1 94.44 179 GLU A C 1
ATOM 1453 O O . GLU A 1 179 ? 17.422 2.514 2.258 1 94.44 179 GLU A O 1
ATOM 1458 N N . LEU A 1 180 ? 17.766 4.684 2.705 1 96.5 180 LEU A N 1
ATOM 1459 C CA . LEU A 1 180 ? 16.391 4.918 3.129 1 96.5 180 LEU A CA 1
ATOM 1460 C C . LEU A 1 180 ? 15.477 5.086 1.924 1 96.5 180 LEU A C 1
ATOM 1462 O O . LEU A 1 180 ? 14.305 4.703 1.973 1 96.5 180 LEU A O 1
ATOM 1466 N N . ALA A 1 181 ? 16.078 5.664 0.851 1 97.5 181 ALA A N 1
ATOM 1467 C CA . ALA A 1 181 ? 15.289 5.879 -0.363 1 97.5 181 ALA A CA 1
ATOM 1468 C C . ALA A 1 181 ? 14.742 4.559 -0.901 1 97.5 181 ALA A C 1
ATOM 1470 O O . ALA A 1 181 ? 13.641 4.516 -1.453 1 97.5 181 ALA A O 1
ATOM 1471 N N . GLU A 1 182 ? 15.438 3.434 -0.694 1 97.06 182 GLU A N 1
ATOM 1472 C CA . GLU A 1 182 ? 15.008 2.125 -1.185 1 97.06 182 GLU A CA 1
ATOM 1473 C C . GLU A 1 182 ? 13.766 1.635 -0.441 1 97.06 182 GLU A C 1
ATOM 1475 O O . GLU A 1 182 ? 13.094 0.71 -0.895 1 97.06 182 GLU A O 1
ATOM 1480 N N . ARG A 1 183 ? 13.469 2.268 0.693 1 97.44 183 ARG A N 1
ATOM 1481 C CA . ARG A 1 183 ? 12.32 1.855 1.496 1 97.44 183 ARG A CA 1
ATOM 1482 C C . ARG A 1 183 ? 11.055 2.594 1.066 1 97.44 183 ARG A C 1
ATOM 1484 O O . ARG A 1 183 ? 9.961 2.275 1.526 1 97.44 183 ARG A O 1
ATOM 1491 N N . ILE A 1 184 ? 11.242 3.561 0.203 1 97.94 184 ILE A N 1
ATOM 1492 C CA . ILE A 1 184 ? 10.117 4.355 -0.27 1 97.94 184 ILE A CA 1
ATOM 1493 C C . ILE A 1 184 ? 9.633 3.82 -1.616 1 97.94 184 ILE A C 1
ATOM 1495 O O . ILE A 1 184 ? 10.383 3.812 -2.594 1 97.94 184 ILE A O 1
ATOM 1499 N N . SER A 1 185 ? 8.438 3.408 -1.624 1 97.69 185 SER A N 1
ATOM 1500 C CA . SER A 1 185 ? 7.895 2.727 -2.793 1 97.69 185 SER A CA 1
ATOM 1501 C C . SER A 1 185 ? 7.559 3.715 -3.906 1 97.69 185 SER A C 1
ATOM 1503 O O . SER A 1 185 ? 6.938 4.75 -3.656 1 97.69 185 SER A O 1
ATOM 1505 N N . PRO A 1 186 ? 7.844 3.387 -5.176 1 98.5 186 PRO A N 1
ATOM 1506 C CA . PRO A 1 186 ? 7.391 4.219 -6.293 1 98.5 186 PRO A CA 1
ATOM 1507 C C . PRO A 1 186 ? 5.867 4.293 -6.391 1 98.5 186 PRO A C 1
ATOM 1509 O O . PRO A 1 186 ? 5.332 5.164 -7.082 1 98.5 186 PRO A O 1
ATOM 1512 N N . ASP A 1 187 ? 5.129 3.365 -5.66 1 98.62 187 ASP A N 1
ATOM 1513 C CA . ASP A 1 187 ? 3.67 3.381 -5.66 1 98.62 187 ASP A CA 1
ATOM 1514 C C . ASP A 1 187 ? 3.135 4.746 -5.23 1 98.62 187 ASP A C 1
ATOM 1516 O O . ASP A 1 187 ? 2.066 5.168 -5.68 1 98.62 187 ASP A O 1
ATOM 1520 N N . LEU A 1 188 ? 3.943 5.41 -4.383 1 98.44 188 LEU A N 1
ATOM 1521 C CA . LEU A 1 188 ? 3.51 6.68 -3.811 1 98.44 188 LEU A CA 1
ATOM 1522 C C . LEU A 1 188 ? 3.342 7.738 -4.898 1 98.44 188 LEU A C 1
ATOM 1524 O O . LEU A 1 188 ? 2.24 8.242 -5.113 1 98.44 188 LEU A O 1
ATOM 1528 N N . TRP A 1 189 ? 4.344 7.98 -5.68 1 98.44 189 TRP A N 1
ATOM 1529 C CA . TRP A 1 189 ? 4.234 9.07 -6.637 1 98.44 189 TRP A CA 1
ATOM 1530 C C . TRP A 1 189 ? 3.518 8.617 -7.902 1 98.44 189 TRP A C 1
ATOM 1532 O O . TRP A 1 189 ? 2.836 9.414 -8.555 1 98.44 189 TRP A O 1
ATOM 1542 N N . LYS A 1 190 ? 3.59 7.289 -8.242 1 98.62 190 LYS A N 1
ATOM 1543 C CA . LYS A 1 190 ? 2.877 6.797 -9.414 1 98.62 190 LYS A CA 1
ATOM 1544 C C . LYS A 1 190 ? 1.367 6.859 -9.211 1 98.62 190 LYS A C 1
ATOM 1546 O O . LYS A 1 190 ? 0.64 7.367 -10.07 1 98.62 190 LYS A O 1
ATOM 1551 N N . LEU A 1 191 ? 0.863 6.402 -8.078 1 98.62 191 LEU A N 1
ATOM 1552 C CA . LEU A 1 191 ? -0.568 6.441 -7.797 1 98.62 191 LEU A CA 1
ATOM 1553 C C . LEU A 1 191 ? -1.057 7.879 -7.652 1 98.62 191 LEU A C 1
ATOM 1555 O O . LEU A 1 191 ? -2.074 8.258 -8.242 1 98.62 191 LEU A O 1
ATOM 1559 N N . HIS A 1 192 ? -0.351 8.656 -6.852 1 98.19 192 HIS A N 1
ATOM 1560 C CA . HIS A 1 192 ? -0.803 10.023 -6.621 1 98.19 192 HIS A CA 1
ATOM 1561 C C . HIS A 1 192 ? -0.875 10.805 -7.926 1 98.19 192 HIS A C 1
ATOM 1563 O O . HIS A 1 192 ? -1.842 11.539 -8.164 1 98.19 192 HIS A O 1
ATOM 1569 N N . TRP A 1 193 ? 0.117 10.656 -8.727 1 98.25 193 TRP A N 1
ATOM 1570 C CA . TRP A 1 193 ? 0.109 11.367 -10 1 98.25 193 TRP A CA 1
ATOM 1571 C C . TRP A 1 193 ? -1.041 10.891 -10.883 1 98.25 193 TRP A C 1
ATOM 1573 O O . TRP A 1 193 ? -1.675 11.688 -11.578 1 98.25 193 TRP A O 1
ATOM 1583 N N . SER A 1 194 ? -1.316 9.594 -10.836 1 98.06 194 SER A N 1
ATOM 1584 C CA . SER A 1 194 ? -2.389 9.055 -11.664 1 98.06 194 SER A CA 1
ATOM 1585 C C . SER A 1 194 ? -3.746 9.609 -11.25 1 98.06 194 SER A C 1
ATOM 1587 O O . SER A 1 194 ? -4.684 9.641 -12.047 1 98.06 194 SER A O 1
ATOM 1589 N N . LEU A 1 195 ? -3.836 10.086 -10.023 1 98.31 195 LEU A N 1
ATOM 1590 C CA . LEU A 1 195 ? -5.082 10.625 -9.492 1 98.31 195 LEU A CA 1
ATOM 1591 C C . LEU A 1 195 ? -5.109 12.148 -9.609 1 98.31 195 LEU A C 1
ATOM 1593 O O . LEU A 1 195 ? -6.07 12.789 -9.18 1 98.31 195 LEU A O 1
ATOM 1597 N N . THR A 1 196 ? -4.059 12.719 -10.133 1 98.06 196 THR A N 1
ATOM 1598 C CA . THR A 1 196 ? -3.959 14.164 -10.281 1 98.06 196 THR A CA 1
ATOM 1599 C C . THR A 1 196 ? -4.449 14.602 -11.664 1 98.06 196 THR A C 1
ATOM 1601 O O . THR A 1 196 ? -3.713 14.516 -12.641 1 98.06 196 THR A O 1
ATOM 1604 N N . THR A 1 197 ? -5.695 15.055 -11.766 1 97.62 197 THR A N 1
ATOM 1605 C CA . THR A 1 197 ? -6.23 15.633 -12.992 1 97.62 197 THR A CA 1
ATOM 1606 C C . THR A 1 197 ? -5.656 17.016 -13.234 1 97.62 197 THR A C 1
ATOM 1608 O O . THR A 1 197 ? -4.977 17.578 -12.359 1 97.62 197 THR A O 1
ATOM 1611 N N . ALA A 1 198 ? -5.961 17.594 -14.43 1 97.25 198 ALA A N 1
ATOM 1612 C CA . ALA A 1 198 ? -5.527 18.953 -14.719 1 97.25 198 ALA A CA 1
ATOM 1613 C C . ALA A 1 198 ? -6.082 19.938 -13.688 1 97.25 198 ALA A C 1
ATOM 1615 O O . ALA A 1 198 ? -5.371 20.844 -13.242 1 97.25 198 ALA A O 1
ATOM 1616 N N . LYS A 1 199 ? -7.316 19.75 -13.281 1 97.88 199 LYS A N 1
ATOM 1617 C CA . LYS A 1 199 ? -7.938 20.609 -12.281 1 97.88 199 LYS A CA 1
ATOM 1618 C C . LYS A 1 199 ? -7.246 20.469 -10.922 1 97.88 199 LYS A C 1
ATOM 1620 O O . LYS A 1 199 ? -6.965 21.469 -10.266 1 97.88 199 LYS A O 1
ATOM 1625 N N . ARG A 1 200 ? -6.949 19.281 -10.508 1 98.25 200 ARG A N 1
ATOM 1626 C CA . ARG A 1 200 ? -6.305 19.047 -9.219 1 98.25 200 ARG A CA 1
ATOM 1627 C C . ARG A 1 200 ? -4.887 19.609 -9.203 1 98.25 200 ARG A C 1
ATOM 1629 O O . ARG A 1 200 ? -4.41 20.078 -8.172 1 98.25 200 ARG A O 1
ATOM 1636 N N . ARG A 1 201 ? -4.27 19.531 -10.367 1 97.69 201 ARG A N 1
ATOM 1637 C CA . ARG A 1 201 ? -2.936 20.125 -10.477 1 97.69 201 ARG A CA 1
ATOM 1638 C C . ARG A 1 201 ? -2.971 21.625 -10.211 1 97.69 201 ARG A C 1
ATOM 1640 O O . ARG A 1 201 ? -2.143 22.141 -9.461 1 97.69 201 ARG A O 1
ATOM 1647 N N . GLU A 1 202 ? -3.908 22.281 -10.797 1 96.88 202 GLU A N 1
ATOM 1648 C CA . GLU A 1 202 ? -4.059 23.719 -10.594 1 96.88 202 GLU A CA 1
ATOM 1649 C C . GLU A 1 202 ? -4.391 24.031 -9.133 1 96.88 202 GLU A C 1
ATOM 1651 O O . GLU A 1 202 ? -3.877 25 -8.57 1 96.88 202 GLU A O 1
ATOM 1656 N N . ILE A 1 203 ? -5.25 23.219 -8.57 1 97.31 203 ILE A N 1
ATOM 1657 C CA . ILE A 1 203 ? -5.609 23.375 -7.168 1 97.31 203 ILE A CA 1
ATOM 1658 C C . ILE A 1 203 ? -4.363 23.25 -6.297 1 97.31 203 ILE A C 1
ATOM 1660 O O . ILE A 1 203 ? -4.141 24.047 -5.391 1 97.31 203 ILE A O 1
ATOM 1664 N N . ALA A 1 204 ? -3.527 22.234 -6.578 1 97.19 204 ALA A N 1
ATOM 1665 C CA . ALA A 1 204 ? -2.303 22 -5.812 1 97.19 204 ALA A CA 1
ATOM 1666 C C . ALA A 1 204 ? -1.369 23.203 -5.914 1 97.19 204 ALA A C 1
ATOM 1668 O O . ALA A 1 204 ? -0.79 23.641 -4.914 1 97.19 204 ALA A O 1
ATOM 1669 N N . ILE A 1 205 ? -1.215 23.734 -7.102 1 96 205 ILE A N 1
ATOM 1670 C CA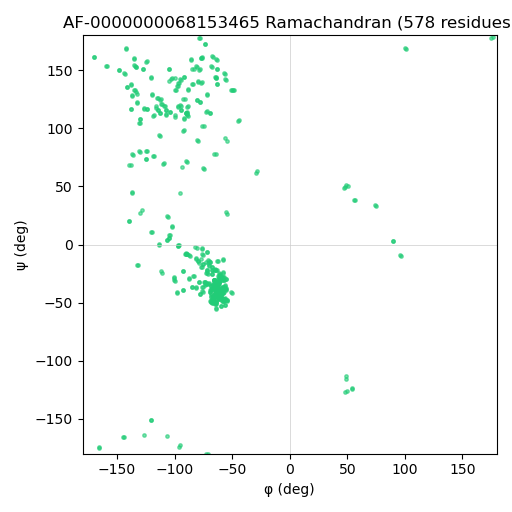 . ILE A 1 205 ? -0.365 24.906 -7.324 1 96 205 ILE A CA 1
ATOM 1671 C C . ILE A 1 205 ? -0.894 26.094 -6.523 1 96 205 ILE A C 1
ATOM 1673 O O . ILE A 1 205 ? -0.123 26.797 -5.883 1 96 205 ILE A O 1
ATOM 1677 N N . ASP A 1 206 ? -2.176 26.25 -6.516 1 94.81 206 ASP A N 1
ATOM 1678 C CA . ASP A 1 206 ? -2.793 27.359 -5.781 1 94.81 206 ASP A CA 1
ATOM 1679 C C . ASP A 1 206 ? -2.584 27.203 -4.277 1 94.81 206 ASP A C 1
ATOM 1681 O O . ASP A 1 206 ? -2.32 28.188 -3.58 1 94.81 206 ASP A O 1
ATOM 1685 N N . VAL A 1 207 ? -2.758 26.016 -3.777 1 95.5 207 VAL A N 1
ATOM 1686 C CA . VAL A 1 207 ? -2.594 25.766 -2.35 1 95.5 207 VAL A CA 1
ATOM 1687 C C . VAL A 1 207 ? -1.147 26.031 -1.94 1 95.5 207 VAL A C 1
ATOM 1689 O O . VAL A 1 207 ? -0.892 26.656 -0.905 1 95.5 207 VAL A O 1
ATOM 1692 N N . ILE A 1 208 ? -0.184 25.562 -2.752 1 94.19 208 ILE A N 1
ATOM 1693 C CA . ILE A 1 208 ? 1.232 25.781 -2.473 1 94.19 208 ILE A CA 1
ATOM 1694 C C . ILE A 1 208 ? 1.557 27.266 -2.516 1 94.19 208 ILE A C 1
ATOM 1696 O O . ILE A 1 208 ? 2.266 27.781 -1.646 1 94.19 208 ILE A O 1
ATOM 1700 N N . ALA A 1 209 ? 1.025 27.906 -3.514 1 90.94 209 ALA A N 1
ATOM 1701 C CA . ALA A 1 209 ? 1.219 29.359 -3.617 1 90.94 209 ALA A CA 1
ATOM 1702 C C . ALA A 1 209 ? 0.615 30.078 -2.416 1 90.94 209 ALA A C 1
ATOM 1704 O O . ALA A 1 209 ? 1.147 31.094 -1.964 1 90.94 209 ALA A O 1
ATOM 1705 N N . GLY A 1 210 ? -0.429 29.516 -1.9 1 87.31 210 GLY A N 1
ATOM 1706 C CA . GLY A 1 210 ? -1.148 30.125 -0.792 1 87.31 210 GLY A CA 1
ATOM 1707 C C . GLY A 1 210 ? -0.508 29.844 0.556 1 87.31 210 GLY A C 1
ATOM 1708 O O . GLY A 1 210 ? -0.965 30.359 1.582 1 87.31 210 GLY A O 1
ATOM 1709 N N . LEU A 1 211 ? 0.558 29.078 0.595 1 90.31 211 LEU A N 1
ATOM 1710 C CA . LEU A 1 211 ? 1.272 28.766 1.827 1 90.31 211 LEU A CA 1
ATOM 1711 C C . LEU A 1 211 ? 1.749 30.047 2.52 1 90.31 211 LEU A C 1
ATOM 1713 O O . LEU A 1 211 ? 1.926 30.062 3.738 1 90.31 211 LEU A O 1
ATOM 1717 N N . ARG A 1 212 ? 1.898 31.078 1.757 1 87.75 212 ARG A N 1
ATOM 1718 C CA . ARG A 1 212 ? 2.295 32.375 2.324 1 87.75 212 ARG A CA 1
ATOM 1719 C C . ARG A 1 212 ? 1.324 32.812 3.418 1 87.75 212 ARG A C 1
ATOM 1721 O O . ARG A 1 212 ? 1.746 33.25 4.488 1 87.75 212 ARG A O 1
ATOM 1728 N N . GLU A 1 213 ? 0.083 32.688 3.115 1 87.62 213 GLU A N 1
ATOM 1729 C CA . GLU A 1 213 ? -0.947 33.062 4.07 1 87.62 213 GLU A CA 1
ATOM 1730 C C . GLU A 1 213 ? -0.934 32.156 5.301 1 87.62 213 GLU A C 1
ATOM 1732 O O . GLU A 1 213 ? -1.233 32.625 6.41 1 87.62 213 GLU A O 1
ATOM 1737 N N . ASN A 1 214 ? -0.558 31 5.082 1 88.5 214 ASN A N 1
ATOM 1738 C CA . ASN A 1 214 ? -0.494 30.062 6.203 1 88.5 214 ASN A CA 1
ATOM 1739 C C . ASN A 1 214 ? 0.64 30.422 7.164 1 88.5 214 ASN A C 1
ATOM 1741 O O . ASN A 1 214 ? 0.531 30.188 8.367 1 88.5 214 ASN A O 1
ATOM 1745 N N . LEU A 1 215 ? 1.705 30.938 6.629 1 89.56 215 LEU A N 1
ATOM 1746 C CA . LEU A 1 215 ? 2.816 31.375 7.469 1 89.56 215 LEU A CA 1
ATOM 1747 C C . LEU A 1 215 ? 2.352 32.406 8.5 1 89.56 215 LEU A C 1
ATOM 1749 O O . LEU A 1 215 ? 2.836 32.406 9.633 1 89.56 215 LEU A O 1
ATOM 1753 N N . ALA A 1 216 ? 1.358 33.156 8.117 1 91.69 216 ALA A N 1
ATOM 1754 C CA . ALA A 1 216 ? 0.833 34.188 9 1 91.69 216 ALA A CA 1
ATOM 1755 C C . ALA A 1 216 ? 0.075 33.594 10.172 1 91.69 216 ALA A C 1
ATOM 1757 O O . ALA A 1 216 ? -0.171 34.25 11.18 1 91.69 216 ALA A O 1
ATOM 1758 N N . TRP A 1 217 ? -0.233 32.312 10.086 1 96.31 217 TRP A N 1
ATOM 1759 C CA . TRP A 1 217 ? -0.986 31.609 11.125 1 96.31 217 TRP A CA 1
ATOM 1760 C C . TRP A 1 217 ? -0.047 31 12.156 1 96.31 217 TRP A C 1
ATOM 1762 O O . TRP A 1 217 ? -0.491 30.531 13.211 1 96.31 217 TRP A O 1
ATOM 1772 N N . PHE A 1 218 ? 1.281 31 11.945 1 97.25 218 PHE A N 1
ATOM 1773 C CA . PHE A 1 218 ? 2.219 30.297 12.805 1 97.25 218 PHE A CA 1
ATOM 1774 C C . PHE A 1 218 ? 2.076 30.734 14.25 1 97.25 218 PHE A C 1
ATOM 1776 O O . PHE A 1 218 ? 2.057 29.906 15.164 1 97.25 218 PHE A O 1
ATOM 1783 N N . ASP A 1 219 ? 1.849 32.031 14.414 1 97.62 219 ASP A N 1
ATOM 1784 C CA . ASP A 1 219 ? 1.699 32.531 15.773 1 97.62 219 ASP A CA 1
ATOM 1785 C C . ASP A 1 219 ? 0.448 31.953 16.438 1 97.62 219 ASP A C 1
ATOM 1787 O O . ASP A 1 219 ? 0.436 31.719 17.641 1 97.62 219 ASP A O 1
ATOM 1791 N N . ARG A 1 220 ? -0.571 31.797 15.734 1 98.19 220 ARG A N 1
ATOM 1792 C CA . ARG A 1 220 ? -1.817 31.25 16.266 1 98.19 220 ARG A CA 1
ATOM 1793 C C . ARG A 1 220 ? -1.648 29.797 16.672 1 98.19 220 ARG A C 1
ATOM 1795 O O . ARG A 1 220 ? -2.148 29.375 17.719 1 98.19 220 ARG A O 1
ATOM 1802 N N . TYR A 1 221 ? -0.988 29.031 15.82 1 98.5 221 TYR A N 1
ATOM 1803 C CA . TYR A 1 221 ? -0.715 27.641 16.156 1 98.5 221 TYR A CA 1
ATOM 1804 C C . TYR A 1 221 ? 0.115 27.531 17.422 1 98.5 221 TYR A C 1
ATOM 1806 O O . TYR A 1 221 ? -0.2 26.734 18.312 1 98.5 221 TYR A O 1
ATOM 1814 N N . GLN A 1 222 ? 1.161 28.359 17.484 1 98.75 222 GLN A N 1
ATOM 1815 C CA . GLN A 1 222 ? 2.057 28.375 18.641 1 98.75 222 GLN A CA 1
ATOM 1816 C C . GLN A 1 222 ? 1.314 28.766 19.906 1 98.75 222 GLN A C 1
ATOM 1818 O O . GLN A 1 222 ? 1.503 28.156 20.969 1 98.75 222 GLN A O 1
ATOM 1823 N N . SER A 1 223 ? 0.481 29.75 19.781 1 98.69 223 SER A N 1
ATOM 1824 C CA . SER A 1 223 ? -0.304 30.219 20.922 1 98.69 223 SER A CA 1
ATOM 1825 C C . SER A 1 223 ? -1.22 29.109 21.453 1 98.69 223 SER A C 1
ATOM 1827 O O . SER A 1 223 ? -1.348 28.922 22.656 1 98.69 223 SER A O 1
ATOM 1829 N N . TYR A 1 224 ? -1.866 28.406 20.547 1 98.69 224 TYR A N 1
ATOM 1830 C CA . TYR A 1 224 ? -2.707 27.281 20.938 1 98.69 224 TYR A CA 1
ATOM 1831 C C . TYR A 1 224 ? -1.913 26.266 21.75 1 98.69 224 TYR A C 1
ATOM 1833 O O . TYR A 1 224 ? -2.373 25.797 22.781 1 98.69 224 TYR A O 1
ATOM 1841 N N . LEU A 1 225 ? -0.71 25.891 21.266 1 98.81 225 LEU A N 1
ATOM 1842 C CA . LEU A 1 225 ? 0.121 24.906 21.938 1 98.81 225 LEU A CA 1
ATOM 1843 C C . LEU A 1 225 ? 0.503 25.375 23.344 1 98.81 225 LEU A C 1
ATOM 1845 O O . LEU A 1 225 ? 0.447 24.609 24.297 1 98.81 225 LEU A O 1
ATOM 1849 N N . ARG A 1 226 ? 0.835 26.656 23.469 1 98.31 226 ARG A N 1
ATOM 1850 C CA . ARG A 1 226 ? 1.262 27.203 24.75 1 98.31 226 ARG A CA 1
ATOM 1851 C C . ARG A 1 226 ? 0.105 27.25 25.75 1 98.31 226 ARG A C 1
ATOM 1853 O O . ARG A 1 226 ? 0.293 26.984 26.938 1 98.31 226 ARG A O 1
ATOM 1860 N N . GLU A 1 227 ? -0.996 27.578 25.234 1 98.25 227 GLU A N 1
ATOM 1861 C CA . GLU A 1 227 ? -2.156 27.828 26.094 1 98.25 227 GLU A CA 1
ATOM 1862 C C . GLU A 1 227 ? -2.781 26.516 26.562 1 98.25 227 GLU A C 1
ATOM 1864 O O . GLU A 1 227 ? -3.158 26.375 27.719 1 98.25 227 GLU A O 1
ATOM 1869 N N . HIS A 1 228 ? -2.92 25.547 25.719 1 97.88 228 HIS A N 1
ATOM 1870 C CA . HIS A 1 228 ? -3.691 24.344 26.031 1 97.88 228 HIS A CA 1
ATOM 1871 C C . HIS A 1 228 ? -2.781 23.188 26.422 1 97.88 228 HIS A C 1
ATOM 1873 O O . HIS A 1 228 ? -3.207 22.266 27.141 1 97.88 228 HIS A O 1
ATOM 1879 N N . ARG A 1 229 ? -1.603 23.141 25.906 1 97.62 229 ARG A N 1
ATOM 1880 C CA . ARG A 1 229 ? -0.56 22.172 26.219 1 97.62 229 ARG A CA 1
ATOM 1881 C C . ARG A 1 229 ? -1.101 20.75 26.172 1 97.62 229 ARG A C 1
ATOM 1883 O O . ARG A 1 229 ? -0.924 19.984 27.109 1 97.62 229 ARG A O 1
ATOM 1890 N N . PRO A 1 230 ? -1.767 20.375 25.094 1 97.5 230 PRO A N 1
ATOM 1891 C CA . PRO A 1 230 ? -2.176 18.984 24.984 1 97.5 230 PRO A CA 1
ATOM 1892 C C . PRO A 1 230 ? -1.001 18.016 25.094 1 97.5 230 PRO A C 1
ATOM 1894 O O . PRO A 1 230 ? 0.118 18.344 24.703 1 97.5 230 PRO A O 1
ATOM 1897 N N . PRO A 1 231 ? -1.269 16.766 25.703 1 98.19 231 PRO A N 1
ATOM 1898 C CA . PRO A 1 231 ? -0.215 15.758 25.578 1 98.19 231 PRO A CA 1
ATOM 1899 C C . PRO A 1 231 ? 0.285 15.609 24.141 1 98.19 231 PRO A C 1
ATOM 1901 O O . PRO A 1 231 ? -0.516 15.594 23.203 1 98.19 231 PRO A O 1
ATOM 1904 N N . ALA A 1 232 ? 1.64 15.586 24 1 98.75 232 ALA A N 1
ATOM 1905 C CA . ALA A 1 232 ? 2.166 15.578 22.641 1 98.75 232 ALA A CA 1
ATOM 1906 C C . ALA A 1 232 ? 3.385 14.672 22.531 1 98.75 232 ALA A C 1
ATOM 1908 O O . ALA A 1 232 ? 4.227 14.633 23.422 1 98.75 232 ALA A O 1
ATOM 1909 N N . LEU A 1 233 ? 3.371 13.914 21.484 1 98.88 233 LEU A N 1
ATOM 1910 C CA . LEU A 1 233 ? 4.531 13.156 21.016 1 98.88 233 LEU A CA 1
ATOM 1911 C C . LEU A 1 233 ? 5.082 13.758 19.719 1 98.88 233 LEU A C 1
ATOM 1913 O O . LEU A 1 233 ? 4.348 13.914 18.75 1 98.88 233 LEU A O 1
ATOM 1917 N N . ILE A 1 234 ? 6.316 14.195 19.75 1 98.88 234 ILE A N 1
ATOM 1918 C CA . ILE A 1 234 ? 7.008 14.664 18.547 1 98.88 234 ILE A CA 1
ATOM 1919 C C . ILE A 1 234 ? 7.914 13.555 18.016 1 98.88 234 ILE A C 1
ATOM 1921 O O . ILE A 1 234 ? 8.875 13.156 18.672 1 98.88 234 ILE A O 1
ATOM 1925 N N . VAL A 1 235 ? 7.586 13.016 16.906 1 98.88 235 VAL A N 1
ATOM 1926 C CA . VAL A 1 235 ? 8.375 12.016 16.203 1 98.88 235 VAL A CA 1
ATOM 1927 C C . VAL A 1 235 ? 8.828 12.57 14.852 1 98.88 235 VAL A C 1
ATOM 1929 O O . VAL A 1 235 ? 8 12.867 13.984 1 98.88 235 VAL A O 1
ATOM 1932 N N . TRP A 1 236 ? 10.148 12.672 14.641 1 98.81 236 TRP A N 1
ATOM 1933 C CA . TRP A 1 236 ? 10.633 13.531 13.562 1 98.81 236 TRP A CA 1
ATOM 1934 C C . TRP A 1 236 ? 11.758 12.852 12.789 1 98.81 236 TRP A C 1
ATOM 1936 O O . TRP A 1 236 ? 12.641 12.227 13.383 1 98.81 236 TRP A O 1
ATOM 1946 N N . GLY A 1 237 ? 11.586 12.828 11.453 1 98.56 237 GLY A N 1
ATOM 1947 C CA . GLY A 1 237 ? 12.711 12.477 10.609 1 98.56 237 GLY A CA 1
ATOM 1948 C C . GLY A 1 237 ? 13.547 13.68 10.195 1 98.56 237 GLY A C 1
ATOM 1949 O O . GLY A 1 237 ? 13.117 14.492 9.375 1 98.56 237 GLY A O 1
ATOM 1950 N N . PRO A 1 238 ? 14.758 13.797 10.641 1 98.06 238 PRO A N 1
ATOM 1951 C CA . PRO A 1 238 ? 15.531 15.023 10.43 1 98.06 238 PRO A CA 1
ATOM 1952 C C . PRO A 1 238 ? 16.078 15.133 9.008 1 98.06 238 PRO A C 1
ATOM 1954 O O . PRO A 1 238 ? 16.531 16.203 8.594 1 98.06 238 PRO A O 1
ATOM 1957 N N . GLN A 1 239 ? 16.156 14 8.281 1 97.88 239 GLN A N 1
ATOM 1958 C CA . GLN A 1 239 ? 16.578 14.062 6.883 1 97.88 239 GLN A CA 1
ATOM 1959 C C . GLN A 1 239 ? 15.469 14.625 5.996 1 97.88 239 GLN A C 1
ATOM 1961 O O . GLN A 1 239 ? 14.969 13.93 5.105 1 97.88 239 GLN A O 1
ATOM 1966 N N . ASP A 1 240 ? 15.133 15.82 6.195 1 97.62 240 ASP A N 1
ATOM 1967 C CA . ASP A 1 240 ? 14.031 16.562 5.594 1 97.62 240 ASP A CA 1
ATOM 1968 C C . ASP A 1 240 ? 14.469 17.984 5.207 1 97.62 240 ASP A C 1
ATOM 1970 O O . ASP A 1 240 ? 14.766 18.797 6.078 1 97.62 240 ASP A O 1
ATOM 1974 N N . GLY A 1 241 ? 14.422 18.25 3.949 1 96.19 241 GLY A N 1
ATOM 1975 C CA . GLY A 1 241 ? 14.922 19.531 3.469 1 96.19 241 GLY A CA 1
ATOM 1976 C C . GLY A 1 241 ? 13.977 20.688 3.754 1 96.19 241 GLY A C 1
ATOM 1977 O O . GLY A 1 241 ? 14.375 21.844 3.699 1 96.19 241 GLY A O 1
ATOM 1978 N N . TYR A 1 242 ? 12.734 20.438 4.07 1 95.88 242 TYR A N 1
ATOM 1979 C CA . TYR A 1 242 ? 11.758 21.469 4.426 1 95.88 242 TYR A CA 1
ATOM 1980 C C . TYR A 1 242 ? 11.719 21.672 5.934 1 95.88 242 TYR A C 1
ATOM 1982 O O . TYR A 1 242 ? 11.625 22.812 6.406 1 95.88 242 TYR A O 1
ATOM 1990 N N . MET A 1 243 ? 11.82 20.562 6.668 1 97.38 243 MET A N 1
ATOM 1991 C CA . MET A 1 243 ? 11.617 20.547 8.117 1 97.38 243 MET A CA 1
ATOM 1992 C C . MET A 1 243 ? 12.766 19.828 8.812 1 97.38 243 MET A C 1
ATOM 1994 O O . MET A 1 243 ? 12.594 18.703 9.297 1 97.38 243 MET A O 1
ATOM 1998 N N . PRO A 1 244 ? 13.844 20.516 8.977 1 97.56 244 PRO A N 1
ATOM 1999 C CA . PRO A 1 244 ? 15.016 19.922 9.609 1 97.56 244 PRO A CA 1
ATOM 2000 C C . PRO A 1 244 ? 14.828 19.688 11.109 1 97.56 244 PRO A C 1
ATOM 2002 O O . PRO A 1 244 ? 13.742 19.922 11.641 1 97.56 244 PRO A O 1
ATOM 2005 N N . GLU A 1 245 ? 15.852 19.156 11.727 1 98.19 245 GLU A N 1
ATOM 2006 C CA . GLU A 1 245 ? 15.836 18.859 13.156 1 98.19 245 GLU A CA 1
ATOM 2007 C C . GLU A 1 245 ? 15.398 20.078 13.969 1 98.19 245 GLU A C 1
ATOM 2009 O O . GLU A 1 245 ? 14.672 19.938 14.953 1 98.19 245 GLU A O 1
ATOM 2014 N N . GLY A 1 246 ? 15.875 21.219 13.594 1 98.56 246 GLY A N 1
ATOM 2015 C CA . GLY A 1 246 ? 15.523 22.438 14.312 1 98.56 246 GLY A CA 1
ATOM 2016 C C . GLY A 1 246 ? 14.023 22.672 14.383 1 98.56 246 GLY A C 1
ATOM 2017 O O . GLY A 1 246 ? 13.516 23.172 15.383 1 98.56 246 GLY A O 1
ATOM 2018 N N . SER A 1 247 ? 13.289 22.312 13.375 1 98.12 247 SER A N 1
ATOM 2019 C CA . SER A 1 247 ? 11.836 22.453 13.352 1 98.12 247 SER A CA 1
ATOM 2020 C C . SER A 1 247 ? 11.18 21.594 14.422 1 98.12 247 SER A C 1
ATOM 2022 O O . SER A 1 247 ? 10.211 22.016 15.055 1 98.12 247 SER A O 1
ATOM 2024 N N . ALA A 1 248 ? 11.688 20.406 14.625 1 98.69 248 ALA A N 1
ATOM 2025 C CA . ALA A 1 248 ? 11.18 19.516 15.664 1 98.69 248 ALA A CA 1
ATOM 2026 C C . ALA A 1 248 ? 11.414 20.125 17.047 1 98.69 248 ALA A C 1
ATOM 2028 O O . ALA A 1 248 ? 10.5 20.172 17.875 1 98.69 248 ALA A O 1
ATOM 2029 N N . ARG A 1 249 ? 12.594 20.531 17.297 1 98.75 249 ARG A N 1
ATOM 2030 C CA . ARG A 1 249 ? 12.992 21.031 18.609 1 98.75 249 ARG A CA 1
ATOM 2031 C C . ARG A 1 249 ? 12.25 22.328 18.953 1 98.75 249 ARG A C 1
ATOM 2033 O O . ARG A 1 249 ? 11.977 22.609 20.125 1 98.75 249 ARG A O 1
ATOM 2040 N N . ALA A 1 250 ? 11.93 23.078 17.922 1 98.75 250 ALA A N 1
ATOM 2041 C CA . ALA A 1 250 ? 11.242 24.344 18.141 1 98.75 250 ALA A CA 1
ATOM 2042 C C . ALA A 1 250 ? 9.891 24.141 18.812 1 98.75 250 ALA A C 1
ATOM 2044 O O . ALA A 1 250 ? 9.422 25 19.547 1 98.75 250 ALA A O 1
ATOM 2045 N N . TYR A 1 251 ? 9.266 22.984 18.594 1 98.81 251 TYR A N 1
ATOM 2046 C CA . TYR A 1 251 ? 7.984 22.703 19.219 1 98.81 251 TYR A CA 1
ATOM 2047 C C . TYR A 1 251 ? 8.102 22.766 20.734 1 98.81 251 TYR A C 1
ATOM 2049 O O . TYR A 1 251 ? 7.125 23.062 21.422 1 98.81 251 TYR A O 1
ATOM 2057 N N . LEU A 1 252 ? 9.297 22.469 21.281 1 98.69 252 LEU A N 1
ATOM 2058 C CA . LEU A 1 252 ? 9.5 22.422 22.734 1 98.69 252 LEU A CA 1
ATOM 2059 C C . LEU A 1 252 ? 9.43 23.812 23.344 1 98.69 252 LEU A C 1
ATOM 2061 O O . LEU A 1 252 ? 9.242 23.953 24.547 1 98.69 252 LEU A O 1
ATOM 2065 N N . ARG A 1 253 ? 9.578 24.844 22.5 1 98.56 253 ARG A N 1
ATOM 2066 C CA . ARG A 1 253 ? 9.398 26.203 22.969 1 98.56 253 ARG A CA 1
ATOM 2067 C C . ARG A 1 253 ? 7.977 26.422 23.484 1 98.56 253 ARG A C 1
ATOM 2069 O O . ARG A 1 253 ? 7.762 27.203 24.422 1 98.56 253 ARG A O 1
ATOM 2076 N N . ASP A 1 254 ? 7.027 25.734 22.891 1 98.69 254 ASP A N 1
ATOM 2077 C CA . ASP A 1 254 ? 5.613 25.938 23.188 1 98.69 254 ASP A CA 1
ATOM 2078 C C . ASP A 1 254 ? 5.023 24.734 23.906 1 98.69 254 ASP A C 1
ATOM 2080 O O . ASP A 1 254 ? 3.982 24.844 24.562 1 98.69 254 ASP A O 1
ATOM 2084 N N . LEU A 1 255 ? 5.633 23.547 23.766 1 98.62 255 LEU A N 1
ATOM 2085 C CA . LEU A 1 255 ? 5.273 22.328 24.453 1 98.62 255 LEU A CA 1
ATOM 2086 C C . LEU A 1 255 ? 6.477 21.75 25.188 1 98.62 255 LEU A C 1
ATOM 2088 O O . LEU A 1 255 ? 6.973 20.672 24.844 1 98.62 255 LEU A O 1
ATOM 2092 N N . PRO A 1 256 ? 6.871 22.328 26.234 1 98.19 256 PRO A N 1
ATOM 2093 C CA . PRO A 1 256 ? 8.109 21.938 26.906 1 98.19 256 PRO A CA 1
ATOM 2094 C C . PRO A 1 256 ? 8.047 20.516 27.453 1 98.19 256 PRO A C 1
ATOM 2096 O O . PRO A 1 256 ? 9.086 19.875 27.656 1 98.19 256 PRO A O 1
ATOM 2099 N N . ASP A 1 257 ? 6.859 19.969 27.672 1 97.12 257 ASP A N 1
ATOM 2100 C CA . ASP A 1 257 ? 6.727 18.656 28.266 1 97.12 257 ASP A CA 1
ATOM 2101 C C . ASP A 1 257 ? 6.539 17.578 27.203 1 97.12 257 ASP A C 1
ATOM 2103 O O . ASP A 1 257 ? 6.363 16.391 27.531 1 97.12 257 ASP A O 1
ATOM 2107 N N . ALA A 1 258 ? 6.496 17.938 25.938 1 98.5 258 ALA A N 1
ATOM 2108 C CA . ALA A 1 258 ? 6.293 16.969 24.859 1 98.5 258 ALA A CA 1
ATOM 2109 C C . ALA A 1 258 ? 7.453 15.984 24.781 1 98.5 258 ALA A C 1
ATOM 2111 O O . ALA A 1 258 ? 8.594 16.344 25.078 1 98.5 258 ALA A O 1
ATOM 2112 N N . GLU A 1 259 ? 7.113 14.781 24.469 1 98.25 259 GLU A N 1
ATOM 2113 C CA . GLU A 1 259 ? 8.117 13.766 24.156 1 98.25 259 GLU A CA 1
ATOM 2114 C C . GLU A 1 259 ? 8.656 13.938 22.734 1 98.25 259 GLU A C 1
ATOM 2116 O O . GLU A 1 259 ? 7.891 13.984 21.781 1 98.25 259 GLU A O 1
ATOM 2121 N N . LEU A 1 260 ? 9.984 14.102 22.641 1 98.81 260 LEU A N 1
ATOM 2122 C CA . LEU A 1 260 ? 10.602 14.305 21.344 1 98.81 260 LEU A CA 1
ATOM 2123 C C . LEU A 1 260 ? 11.508 13.141 20.984 1 98.81 260 LEU A C 1
ATOM 2125 O O . LEU A 1 260 ? 12.367 12.742 21.781 1 98.81 260 LEU A O 1
ATOM 2129 N N . HIS A 1 261 ? 11.297 12.555 19.844 1 98.88 261 HIS A N 1
ATOM 2130 C CA . HIS A 1 261 ? 12.141 11.508 19.297 1 98.88 261 HIS A CA 1
ATOM 2131 C C . HIS A 1 261 ? 12.594 11.844 17.875 1 98.88 261 HIS A C 1
ATOM 2133 O O . HIS A 1 261 ? 11.773 11.984 16.969 1 98.88 261 HIS A O 1
ATOM 2139 N N . LEU A 1 262 ? 13.891 12 17.672 1 98.75 262 LEU A N 1
ATOM 2140 C CA . LEU A 1 262 ? 14.484 12.102 16.344 1 98.75 262 LEU A CA 1
ATOM 2141 C C . LEU A 1 262 ? 14.836 10.719 15.789 1 98.75 262 LEU A C 1
ATOM 2143 O O . LEU A 1 262 ? 15.633 9.992 16.406 1 98.75 262 LEU A O 1
ATOM 2147 N N . ILE A 1 263 ? 14.234 10.383 14.688 1 97.94 263 ILE A N 1
ATOM 2148 C CA . ILE A 1 263 ? 14.391 9.07 14.062 1 97.94 263 ILE A CA 1
ATOM 2149 C C . ILE A 1 263 ? 15.297 9.188 12.836 1 97.94 263 ILE A C 1
ATOM 2151 O O . ILE A 1 263 ? 15.25 10.188 12.117 1 97.94 263 ILE A O 1
ATOM 2155 N N . ASP A 1 264 ? 16.172 8.203 12.609 1 97.25 264 ASP A N 1
ATOM 2156 C CA . ASP A 1 264 ? 16.984 8.164 11.398 1 97.25 264 ASP A CA 1
ATOM 2157 C C . ASP A 1 264 ? 16.125 7.996 10.156 1 97.25 264 ASP A C 1
ATOM 2159 O O . ASP A 1 264 ? 16.031 6.898 9.594 1 97.25 264 ASP A O 1
ATOM 2163 N N . GLY A 1 265 ? 15.539 9.008 9.75 1 97.06 265 GLY A N 1
ATOM 2164 C CA . GLY A 1 265 ? 14.609 9.023 8.633 1 97.06 265 GLY A CA 1
ATOM 2165 C C . GLY A 1 265 ? 14.312 10.422 8.133 1 97.06 265 GLY A C 1
ATOM 2166 O O . GLY A 1 265 ? 14.969 11.391 8.523 1 97.06 265 GLY A O 1
ATOM 2167 N N . GLY A 1 266 ? 13.406 10.539 7.211 1 96.88 266 GLY A N 1
ATOM 2168 C CA . GLY A 1 266 ? 13.062 11.812 6.586 1 96.88 266 GLY A CA 1
ATOM 2169 C C . GLY A 1 266 ? 11.609 12.195 6.766 1 96.88 266 GLY A C 1
ATOM 2170 O O . GLY A 1 266 ? 11.008 11.914 7.805 1 96.88 266 GLY A O 1
ATOM 2171 N N . HIS A 1 267 ? 11.086 12.969 5.773 1 97.88 267 HIS A N 1
ATOM 2172 C CA . HIS A 1 267 ? 9.758 13.578 5.797 1 97.88 267 HIS A CA 1
ATOM 2173 C C . HIS A 1 267 ? 8.664 12.516 5.879 1 97.88 267 HIS A C 1
ATOM 2175 O O . HIS A 1 267 ? 7.613 12.75 6.48 1 97.88 267 HIS A O 1
ATOM 2181 N N . TRP A 1 268 ? 8.922 11.367 5.277 1 97.75 268 TRP A N 1
ATOM 2182 C CA . TRP A 1 268 ? 7.941 10.297 5.203 1 97.75 268 TRP A CA 1
ATOM 2183 C C . TRP A 1 268 ? 8.352 9.117 6.086 1 97.75 268 TRP A C 1
ATOM 2185 O O . TRP A 1 268 ? 8.547 8.008 5.598 1 97.75 268 TRP A O 1
ATOM 2195 N N . LEU A 1 269 ? 8.305 9.297 7.391 1 97.44 269 LEU A N 1
ATOM 2196 C CA . LEU A 1 269 ? 8.789 8.352 8.383 1 97.44 269 LEU A CA 1
ATOM 2197 C C . LEU A 1 269 ? 7.996 7.043 8.32 1 97.44 269 LEU A C 1
ATOM 2199 O O . LEU A 1 269 ? 8.547 5.969 8.578 1 97.44 269 LEU A O 1
ATOM 2203 N N . LEU A 1 270 ? 6.727 7.121 7.977 1 97.69 270 LEU A N 1
ATOM 2204 C CA . LEU A 1 270 ? 5.895 5.922 7.949 1 97.69 270 LEU A CA 1
ATOM 2205 C C . LEU A 1 270 ? 6.34 4.977 6.836 1 97.69 270 LEU A C 1
ATOM 2207 O O . LEU A 1 270 ? 6 3.793 6.852 1 97.69 270 LEU A O 1
ATOM 2211 N N . GLU A 1 271 ? 7.074 5.496 5.852 1 97.12 271 GLU A N 1
ATOM 2212 C CA . GLU A 1 271 ? 7.629 4.652 4.797 1 97.12 271 GLU A CA 1
ATOM 2213 C C . GLU A 1 271 ? 8.961 4.043 5.223 1 97.12 271 GLU A C 1
ATOM 2215 O O . GLU A 1 271 ? 9.234 2.875 4.941 1 97.12 271 GLU A O 1
ATOM 2220 N N . THR A 1 272 ? 9.766 4.801 5.961 1 95.94 272 THR A N 1
ATOM 2221 C CA . THR A 1 272 ? 11.148 4.402 6.184 1 95.94 272 THR A CA 1
ATOM 2222 C C . THR A 1 272 ? 11.32 3.762 7.559 1 95.94 272 THR A C 1
ATOM 2224 O O . THR A 1 272 ? 12.211 2.941 7.766 1 95.94 272 THR A O 1
ATOM 2227 N N . ASN A 1 273 ? 10.461 4.172 8.5 1 97 273 ASN A N 1
ATOM 2228 C CA . ASN A 1 273 ? 10.664 3.801 9.898 1 97 273 ASN A CA 1
ATOM 2229 C C . ASN A 1 273 ? 9.359 3.391 10.57 1 97 273 ASN A C 1
ATOM 2231 O O . ASN A 1 273 ? 9.102 3.764 11.711 1 97 273 ASN A O 1
ATOM 2235 N N . LEU A 1 274 ? 8.586 2.592 9.898 1 97 274 LEU A N 1
ATOM 2236 C CA . LEU A 1 274 ? 7.219 2.297 10.328 1 97 274 LEU A CA 1
ATOM 2237 C C . LEU A 1 274 ? 7.207 1.668 11.719 1 97 274 LEU A C 1
ATOM 2239 O O . LEU A 1 274 ? 6.504 2.141 12.609 1 97 274 LEU A O 1
ATOM 2243 N N . SER A 1 275 ? 7.949 0.618 11.938 1 95.94 275 SER A N 1
ATOM 2244 C CA . SER A 1 275 ? 7.918 -0.125 13.195 1 95.94 275 SER A CA 1
ATOM 2245 C C . SER A 1 275 ? 8.305 0.763 14.375 1 95.94 275 SER A C 1
ATOM 2247 O O . SER A 1 275 ? 7.719 0.665 15.453 1 95.94 275 SER A O 1
ATOM 2249 N N . GLU A 1 276 ? 9.297 1.582 14.148 1 97 276 GLU A N 1
ATOM 2250 C CA . GLU A 1 276 ? 9.75 2.488 15.195 1 97 276 GLU A CA 1
ATOM 2251 C C . GLU A 1 276 ? 8.68 3.529 15.523 1 97 276 GLU A C 1
ATOM 2253 O O . GLU A 1 276 ? 8.391 3.779 16.703 1 97 276 GLU A O 1
ATOM 2258 N N . VAL A 1 277 ? 8.094 4.121 14.555 1 98.31 277 VAL A N 1
ATOM 2259 C CA . VAL A 1 277 ? 7.062 5.133 14.758 1 98.31 277 VAL A CA 1
ATOM 2260 C C . VAL A 1 277 ? 5.852 4.508 15.445 1 98.31 277 VAL A C 1
ATOM 2262 O O . VAL A 1 277 ? 5.281 5.094 16.359 1 98.31 277 VAL A O 1
ATOM 2265 N N . VAL A 1 278 ? 5.469 3.33 15.008 1 97.81 278 VAL A N 1
ATOM 2266 C CA . VAL A 1 278 ? 4.324 2.633 15.586 1 97.81 278 VAL A CA 1
ATOM 2267 C C . VAL A 1 278 ? 4.578 2.363 17.062 1 97.81 278 VAL A C 1
ATOM 2269 O O . VAL A 1 278 ? 3.693 2.576 17.906 1 97.81 278 VAL A O 1
ATOM 2272 N N . SER A 1 279 ? 5.754 1.902 17.375 1 98 279 SER A N 1
ATOM 2273 C CA . SER A 1 279 ? 6.102 1.611 18.766 1 98 279 SER A CA 1
ATOM 2274 C C . SER A 1 279 ? 6 2.859 19.625 1 98 279 SER A C 1
ATOM 2276 O O . SER A 1 279 ? 5.426 2.82 20.719 1 98 279 SER A O 1
ATOM 2278 N N . LEU A 1 280 ? 6.523 3.947 19.156 1 98.62 280 LEU A N 1
ATOM 2279 C CA . LEU A 1 280 ? 6.484 5.203 19.891 1 98.62 280 LEU A CA 1
ATOM 2280 C C . LEU A 1 280 ? 5.047 5.691 20.047 1 98.62 280 LEU A C 1
ATOM 2282 O O . LEU A 1 280 ? 4.652 6.113 21.141 1 98.62 280 LEU A O 1
ATOM 2286 N N . CYS A 1 281 ? 4.277 5.582 19.062 1 98.69 281 CYS A N 1
ATOM 2287 C CA . CYS A 1 281 ? 2.893 6.043 19.094 1 98.69 281 CYS A CA 1
ATOM 2288 C C . CYS A 1 281 ? 2.057 5.184 20.047 1 98.69 281 CYS A C 1
ATOM 2290 O O . CYS A 1 281 ? 1.247 5.707 20.812 1 98.69 281 CYS A O 1
ATOM 2292 N N . ARG A 1 282 ? 2.246 3.861 19.938 1 98.06 282 ARG A N 1
ATOM 2293 C CA . ARG A 1 282 ? 1.511 2.955 20.812 1 98.06 282 ARG A CA 1
ATOM 2294 C C . ARG A 1 282 ? 1.771 3.277 22.281 1 98.06 282 ARG A C 1
ATOM 2296 O O . ARG A 1 282 ? 0.835 3.375 23.078 1 98.06 282 ARG A O 1
ATOM 2303 N N . ASN A 1 283 ? 3.035 3.41 22.594 1 98.25 283 ASN A N 1
ATOM 2304 C CA . ASN A 1 283 ? 3.416 3.703 23.969 1 98.25 283 ASN A CA 1
ATOM 2305 C C . ASN A 1 283 ? 2.854 5.043 24.438 1 98.25 283 ASN A C 1
ATOM 2307 O O . ASN A 1 283 ? 2.332 5.152 25.547 1 98.25 283 ASN A O 1
ATOM 2311 N N . PHE A 1 284 ? 2.936 5.996 23.641 1 98.69 284 PHE A N 1
ATOM 2312 C CA . PHE A 1 284 ? 2.479 7.344 23.984 1 98.69 284 PHE A CA 1
ATOM 2313 C C . PHE A 1 284 ? 0.966 7.375 24.156 1 98.69 284 PHE A C 1
ATOM 2315 O O . PHE A 1 284 ? 0.462 7.898 25.141 1 98.69 284 PHE A O 1
ATOM 2322 N N . LEU A 1 285 ? 0.224 6.797 23.141 1 98.44 285 LEU A N 1
ATOM 2323 C CA . LEU A 1 285 ? -1.234 6.832 23.156 1 98.44 285 LEU A CA 1
ATOM 2324 C C . LEU A 1 285 ? -1.783 6.047 24.344 1 98.44 285 LEU A C 1
ATOM 2326 O O . LEU A 1 285 ? -2.812 6.418 24.922 1 98.44 285 LEU A O 1
ATOM 2330 N N . ALA A 1 286 ? -1.079 5 24.719 1 97 286 ALA A N 1
ATOM 2331 C CA . ALA A 1 286 ? -1.498 4.219 25.875 1 97 286 ALA A CA 1
ATOM 2332 C C . ALA A 1 286 ? -1.432 5.055 27.141 1 97 286 ALA A C 1
ATOM 2334 O O . ALA A 1 286 ? -2.271 4.906 28.031 1 97 286 ALA A O 1
ATOM 2335 N N . ARG A 1 287 ? -0.498 5.914 27.172 1 94.69 287 ARG A N 1
ATOM 2336 C CA . ARG A 1 287 ? -0.326 6.766 28.344 1 94.69 287 ARG A CA 1
ATOM 2337 C C . ARG A 1 287 ? -1.288 7.945 28.297 1 94.69 287 ARG A C 1
ATOM 2339 O O . ARG A 1 287 ? -1.797 8.375 29.344 1 94.69 287 ARG A O 1
ATOM 2346 N N . ALA A 1 288 ? -1.519 8.453 27.156 1 88.56 288 ALA A N 1
ATOM 2347 C CA . ALA A 1 288 ? -2.367 9.633 27.016 1 88.56 288 ALA A CA 1
ATOM 2348 C C . ALA A 1 288 ? -3.832 9.281 27.266 1 88.56 288 ALA A C 1
ATOM 2350 O O . ALA A 1 288 ? -4.617 10.133 27.688 1 88.56 288 ALA A O 1
ATOM 2351 N N . SER A 1 289 ? -4.219 8.133 26.906 1 75.94 289 SER A N 1
ATOM 2352 C CA . SER A 1 289 ? -5.59 7.668 27.109 1 75.94 289 SER A CA 1
ATOM 2353 C C . SER A 1 289 ? -5.863 7.395 28.594 1 75.94 289 SER A C 1
ATOM 2355 O O . SER A 1 289 ? -7.016 7.414 29.031 1 75.94 289 SER A O 1
ATOM 2357 N N . ALA A 1 290 ? -4.852 7.117 29.312 1 62.88 290 ALA A N 1
ATOM 2358 C CA . ALA A 1 290 ? -4.984 6.852 30.734 1 62.88 290 ALA A CA 1
ATOM 2359 C C . ALA A 1 290 ? -5.172 8.148 31.516 1 62.88 290 ALA A C 1
ATOM 2361 O O . ALA A 1 290 ? -5.691 8.141 32.625 1 62.88 290 ALA A O 1
ATOM 2362 N N . LYS A 1 291 ? -4.922 9.32 30.844 1 51.84 291 LYS A N 1
ATOM 2363 C CA . LYS A 1 291 ? -5.066 10.594 31.547 1 51.84 291 LYS A CA 1
ATOM 2364 C C . LYS A 1 291 ? -6.449 11.195 31.312 1 51.84 291 LYS A C 1
ATOM 2366 O O . LYS A 1 291 ? -7.008 11.07 30.219 1 51.84 291 LYS A O 1
ATOM 2371 N N . MET B 1 1 ? 20.938 0.561 16.672 1 29.62 1 MET B N 1
ATOM 2372 C CA . MET B 1 1 ? 19.672 0.849 16 1 29.62 1 MET B CA 1
ATOM 2373 C C . MET B 1 1 ? 19.156 -0.371 15.242 1 29.62 1 MET B C 1
ATOM 2375 O O . MET B 1 1 ? 19.781 -0.793 14.258 1 29.62 1 MET B O 1
ATOM 2379 N N . THR B 1 2 ? 18.609 -1.347 15.727 1 34.34 2 THR B N 1
ATOM 2380 C CA . THR B 1 2 ? 18.422 -2.666 15.141 1 34.34 2 THR B CA 1
ATOM 2381 C C . THR B 1 2 ? 17.719 -2.553 13.789 1 34.34 2 THR B C 1
ATOM 2383 O O . THR B 1 2 ? 16.672 -1.898 13.672 1 34.34 2 THR B O 1
ATOM 2386 N N . ASN B 1 3 ? 18.391 -2.396 12.672 1 44.62 3 ASN B N 1
ATOM 2387 C CA . ASN B 1 3 ? 17.891 -2.516 11.305 1 44.62 3 ASN B CA 1
ATOM 2388 C C . ASN B 1 3 ? 16.734 -3.508 11.211 1 44.62 3 ASN B C 1
ATOM 2390 O O . ASN B 1 3 ? 16.953 -4.723 11.18 1 44.62 3 ASN B O 1
ATOM 2394 N N . SER B 1 4 ? 15.672 -3.162 11.93 1 55 4 SER B N 1
ATOM 2395 C CA . SER B 1 4 ? 14.586 -4.133 11.844 1 55 4 SER B CA 1
ATOM 2396 C C . SER B 1 4 ? 14.352 -4.582 10.406 1 55 4 SER B C 1
ATOM 2398 O O . SER B 1 4 ? 14.148 -3.752 9.516 1 55 4 SER B O 1
ATOM 2400 N N . PRO B 1 5 ? 14.742 -5.758 10.094 1 60.78 5 PRO B N 1
ATOM 2401 C CA . PRO B 1 5 ? 14.617 -6.324 8.75 1 60.78 5 PRO B CA 1
ATOM 2402 C C . PRO B 1 5 ? 13.188 -6.281 8.211 1 60.78 5 PRO B C 1
ATOM 2404 O O . PRO B 1 5 ? 12.867 -6.965 7.238 1 60.78 5 PRO B O 1
ATOM 2407 N N . ASP B 1 6 ? 12.422 -5.258 8.773 1 78.06 6 ASP B N 1
ATOM 2408 C CA . ASP B 1 6 ? 11.008 -5.441 8.445 1 78.06 6 ASP B CA 1
ATOM 2409 C C . ASP B 1 6 ? 10.562 -4.441 7.383 1 78.06 6 ASP B C 1
ATOM 2411 O O . ASP B 1 6 ? 9.375 -4.117 7.289 1 78.06 6 ASP B O 1
ATOM 2415 N N . PHE B 1 7 ? 11.617 -3.998 6.641 1 91.12 7 PHE B N 1
ATOM 2416 C CA . PHE B 1 7 ? 11.211 -3.096 5.57 1 91.12 7 PHE B CA 1
ATOM 2417 C C . PHE B 1 7 ? 11.273 -3.795 4.219 1 91.12 7 PHE B C 1
ATOM 2419 O O . PHE B 1 7 ? 12.039 -4.742 4.039 1 91.12 7 PHE B O 1
ATOM 2426 N N . VAL B 1 8 ? 10.43 -3.322 3.391 1 97.69 8 VAL B N 1
ATOM 2427 C CA . VAL B 1 8 ? 10.492 -3.746 1.995 1 97.69 8 VAL B CA 1
ATOM 2428 C C . VAL B 1 8 ? 11.383 -2.785 1.206 1 97.69 8 VAL B C 1
ATOM 2430 O O . VAL B 1 8 ? 11.219 -1.565 1.293 1 97.69 8 VAL B O 1
ATOM 2433 N N . LYS B 1 9 ? 12.367 -3.314 0.544 1 97.94 9 LYS B N 1
ATOM 2434 C CA . LYS B 1 9 ? 13.195 -2.535 -0.374 1 97.94 9 LYS B CA 1
ATOM 2435 C C . LYS B 1 9 ? 12.641 -2.594 -1.795 1 97.94 9 LYS B C 1
ATOM 2437 O O . LYS B 1 9 ? 12.078 -3.611 -2.207 1 97.94 9 LYS B O 1
ATOM 2442 N N . HIS B 1 10 ? 12.75 -1.548 -2.492 1 98.56 10 HIS B N 1
ATOM 2443 C CA . HIS B 1 10 ? 12.336 -1.408 -3.881 1 98.56 10 HIS B CA 1
ATOM 2444 C C . HIS B 1 10 ? 13.531 -1.168 -4.797 1 98.56 10 HIS B C 1
ATOM 2446 O O . HIS B 1 10 ? 14.18 -0.125 -4.711 1 98.56 10 HIS B O 1
ATOM 2452 N N . ARG B 1 11 ? 13.703 -2.154 -5.648 1 98.19 11 ARG B N 1
ATOM 2453 C CA . ARG B 1 11 ? 14.977 -2.164 -6.359 1 98.19 11 ARG B CA 1
ATOM 2454 C C . ARG B 1 11 ? 14.773 -2.451 -7.844 1 98.19 11 ARG B C 1
ATOM 2456 O O . ARG B 1 11 ? 13.719 -2.951 -8.242 1 98.19 11 ARG B O 1
ATOM 2463 N N . PHE B 1 12 ? 15.781 -2.07 -8.586 1 98.38 12 PHE B N 1
ATOM 2464 C CA . PHE B 1 12 ? 15.883 -2.432 -10 1 98.38 12 PHE B CA 1
ATOM 2465 C C . PHE B 1 12 ? 17.156 -3.229 -10.258 1 98.38 12 PHE B C 1
ATOM 2467 O O . PHE B 1 12 ? 18.188 -2.992 -9.625 1 98.38 12 PHE B O 1
ATOM 2474 N N . LEU B 1 13 ? 17.031 -4.125 -11.117 1 97.94 13 LEU B N 1
ATOM 2475 C CA . LEU B 1 13 ? 18.234 -4.773 -11.648 1 97.94 13 LEU B CA 1
ATOM 2476 C C . LEU B 1 13 ? 18.141 -4.91 -13.164 1 97.94 13 LEU B C 1
ATOM 2478 O O . LEU B 1 13 ? 17.047 -4.93 -13.727 1 97.94 13 LEU B O 1
ATOM 2482 N N . ASP B 1 14 ? 19.297 -4.965 -13.805 1 98.31 14 ASP B N 1
ATOM 2483 C CA . ASP B 1 14 ? 19.375 -5.234 -15.242 1 98.31 14 ASP B CA 1
ATOM 2484 C C . ASP B 1 14 ? 19.484 -6.73 -15.516 1 98.31 14 ASP B C 1
ATOM 2486 O O . ASP B 1 14 ? 20.438 -7.375 -15.078 1 98.31 14 ASP B O 1
ATOM 2490 N N . LEU B 1 15 ? 18.516 -7.246 -16.094 1 98.12 15 LEU B N 1
ATOM 2491 C CA . LEU B 1 15 ? 18.516 -8.656 -16.469 1 98.12 15 LEU B CA 1
ATOM 2492 C C . LEU B 1 15 ? 18.531 -8.812 -17.984 1 98.12 15 LEU B C 1
ATOM 2494 O O . LEU B 1 15 ? 17.484 -8.898 -18.625 1 98.12 15 LEU B O 1
ATOM 2498 N N . ASP B 1 16 ? 19.781 -8.969 -18.594 1 95.06 16 ASP B N 1
ATOM 2499 C CA . ASP B 1 16 ? 19.969 -9.156 -20.031 1 95.06 16 ASP B CA 1
ATOM 2500 C C . ASP B 1 16 ? 19.328 -8.008 -20.828 1 95.06 16 ASP B C 1
ATOM 2502 O O . ASP B 1 16 ? 18.547 -8.242 -21.75 1 95.06 16 ASP B O 1
ATOM 2506 N N . GLY B 1 17 ? 19.438 -6.855 -20.328 1 96.69 17 GLY B N 1
ATOM 2507 C CA . GLY B 1 17 ? 18.969 -5.672 -21.047 1 96.69 17 GLY B CA 1
ATOM 2508 C C . GLY B 1 17 ? 17.578 -5.23 -20.625 1 96.69 17 GLY B C 1
ATOM 2509 O O . GLY B 1 17 ? 17.094 -4.188 -21.062 1 96.69 17 GLY B O 1
ATOM 2510 N N . ILE B 1 18 ? 16.891 -6.012 -19.859 1 98.19 18 ILE B N 1
ATOM 2511 C CA . ILE B 1 18 ? 15.57 -5.652 -19.328 1 98.19 18 ILE B CA 1
ATOM 2512 C C . ILE B 1 18 ? 15.719 -5.062 -17.938 1 98.19 18 ILE B C 1
ATOM 2514 O O . ILE B 1 18 ? 16.297 -5.695 -17.047 1 98.19 18 ILE B O 1
ATOM 2518 N N . ARG B 1 19 ? 15.281 -3.789 -17.734 1 98.56 19 ARG B N 1
ATOM 2519 C CA . ARG B 1 19 ? 15.227 -3.23 -16.391 1 98.56 19 ARG B CA 1
ATOM 2520 C C . ARG B 1 19 ? 14.086 -3.854 -15.586 1 98.56 19 ARG B C 1
ATOM 2522 O O . ARG B 1 19 ? 12.914 -3.652 -15.898 1 98.56 19 ARG B O 1
ATOM 2529 N N . VAL B 1 20 ? 14.414 -4.609 -14.539 1 98.88 20 VAL B N 1
ATOM 2530 C CA . VAL B 1 20 ? 13.461 -5.395 -13.773 1 98.88 20 VAL B CA 1
ATOM 2531 C C . VAL B 1 20 ? 13.297 -4.793 -12.375 1 98.88 20 VAL B C 1
ATOM 2533 O O . VAL B 1 20 ? 14.273 -4.617 -11.648 1 98.88 20 VAL B O 1
ATOM 2536 N N . PHE B 1 21 ? 12.133 -4.43 -12.055 1 98.94 21 PHE B N 1
ATOM 2537 C CA . PHE B 1 21 ? 11.805 -3.986 -10.703 1 98.94 21 PHE B CA 1
ATOM 2538 C C . PHE B 1 21 ? 11.484 -5.176 -9.805 1 98.94 21 PHE B C 1
ATOM 2540 O O . PHE B 1 21 ? 10.828 -6.129 -10.234 1 98.94 21 PHE B O 1
ATOM 2547 N N . TYR B 1 22 ? 11.969 -5.148 -8.586 1 98.88 22 TYR B N 1
ATOM 2548 C CA . TYR B 1 22 ? 11.562 -6.18 -7.633 1 98.88 22 TYR B CA 1
ATOM 2549 C C . TYR B 1 22 ? 11.547 -5.629 -6.211 1 98.88 22 TYR B C 1
ATOM 2551 O O . TYR B 1 22 ? 12.234 -4.652 -5.906 1 98.88 22 TYR B O 1
ATOM 2559 N N . ARG B 1 23 ? 10.703 -6.16 -5.398 1 98.75 23 ARG B N 1
ATOM 2560 C CA . ARG B 1 23 ? 10.641 -5.91 -3.963 1 98.75 23 ARG B CA 1
ATOM 2561 C C . ARG B 1 23 ? 11.383 -6.996 -3.188 1 98.75 23 ARG B C 1
ATOM 2563 O O . ARG B 1 23 ? 11.32 -8.172 -3.549 1 98.75 23 ARG B O 1
ATOM 2570 N N . GLU B 1 24 ? 12.094 -6.594 -2.209 1 98.5 24 GLU B N 1
ATOM 2571 C CA . GLU B 1 24 ? 12.867 -7.512 -1.382 1 98.5 24 GLU B CA 1
ATOM 2572 C C . GLU B 1 24 ? 12.75 -7.156 0.097 1 98.5 24 GLU B C 1
ATOM 2574 O O . GLU B 1 24 ? 12.75 -5.977 0.458 1 98.5 24 GLU B O 1
ATOM 2579 N N . ALA B 1 25 ? 12.602 -8.133 0.934 1 98 25 ALA B N 1
ATOM 2580 C CA . ALA B 1 25 ? 12.555 -7.938 2.381 1 98 25 ALA B CA 1
ATOM 2581 C C . ALA B 1 25 ? 13.242 -9.086 3.111 1 98 25 ALA B C 1
ATOM 2583 O O . ALA B 1 25 ? 13.203 -10.234 2.656 1 98 25 ALA B O 1
ATOM 2584 N N . GLY B 1 26 ? 13.859 -8.797 4.25 1 97.31 26 GLY B N 1
ATOM 2585 C CA . GLY B 1 26 ? 14.469 -9.812 5.09 1 97.31 26 GLY B CA 1
ATOM 2586 C C . GLY B 1 26 ? 15.977 -9.906 4.914 1 97.31 26 GLY B C 1
ATOM 2587 O O . GLY B 1 26 ? 16.531 -9.305 4 1 97.31 26 GLY B O 1
ATOM 2588 N N . PRO B 1 27 ? 16.625 -10.617 5.766 1 96.19 27 PRO B N 1
ATOM 2589 C CA . PRO B 1 27 ? 18.078 -10.75 5.699 1 96.19 27 PRO B CA 1
ATOM 2590 C C . PRO B 1 27 ? 18.547 -11.477 4.441 1 96.19 27 PRO B C 1
ATOM 2592 O O . PRO B 1 27 ? 17.906 -12.438 4 1 96.19 27 PRO B O 1
ATOM 2595 N N . PRO B 1 28 ? 19.656 -11.039 3.932 1 94.44 28 PRO B N 1
ATOM 2596 C CA . PRO B 1 28 ? 20.125 -11.602 2.666 1 94.44 28 PRO B CA 1
ATOM 2597 C C . PRO B 1 28 ? 20.484 -13.086 2.779 1 94.44 28 PRO B C 1
ATOM 2599 O O . PRO B 1 28 ? 20.422 -13.82 1.788 1 94.44 28 PRO B O 1
ATOM 2602 N N . ASP B 1 29 ? 20.766 -13.57 4.016 1 95.25 29 ASP B N 1
ATOM 2603 C CA . ASP B 1 29 ? 21.234 -14.945 4.164 1 95.25 29 ASP B CA 1
ATOM 2604 C C . ASP B 1 29 ? 20.125 -15.852 4.703 1 95.25 29 ASP B C 1
ATOM 2606 O O . ASP B 1 29 ? 20.359 -17.031 4.984 1 95.25 29 ASP B O 1
ATOM 2610 N N . ALA B 1 30 ? 18.953 -15.289 4.832 1 96.81 30 ALA B N 1
ATOM 2611 C CA . ALA B 1 30 ? 17.812 -16.078 5.328 1 96.81 30 ALA B CA 1
ATOM 2612 C C . ALA B 1 30 ? 17.25 -16.984 4.234 1 96.81 30 ALA B C 1
ATOM 2614 O O . ALA B 1 30 ? 17.547 -16.797 3.053 1 96.81 30 ALA B O 1
ATOM 2615 N N . PRO B 1 31 ? 16.5 -18.031 4.66 1 98 31 PRO B N 1
ATOM 2616 C CA . PRO B 1 31 ? 15.797 -18.844 3.65 1 98 31 PRO B CA 1
ATOM 2617 C C . PRO B 1 31 ? 14.891 -18 2.756 1 98 31 PRO B C 1
ATOM 2619 O O 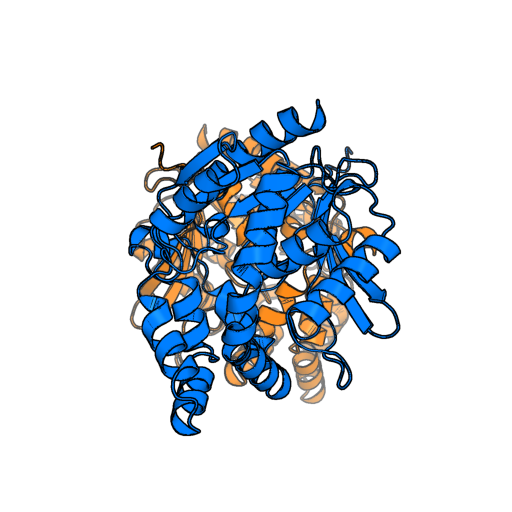. PRO B 1 31 ? 14.242 -17.062 3.234 1 98 31 PRO B O 1
ATOM 2622 N N . VAL B 1 32 ? 14.859 -18.344 1.52 1 98.5 32 VAL B N 1
ATOM 2623 C CA . VAL B 1 32 ? 14.234 -17.484 0.523 1 98.5 32 VAL B CA 1
ATOM 2624 C C . VAL B 1 32 ? 12.805 -17.938 0.256 1 98.5 32 VAL B C 1
ATOM 2626 O O . VAL B 1 32 ? 12.531 -19.141 0.196 1 98.5 32 VAL B O 1
ATOM 2629 N N . VAL B 1 33 ? 11.875 -17.047 0.171 1 98.88 33 VAL B N 1
ATOM 2630 C CA . VAL B 1 33 ? 10.555 -17.234 -0.408 1 98.88 33 VAL B CA 1
ATOM 2631 C C . VAL B 1 33 ? 10.43 -16.406 -1.688 1 98.88 33 VAL B C 1
ATOM 2633 O O . VAL B 1 33 ? 10.516 -15.18 -1.651 1 98.88 33 VAL B O 1
ATOM 2636 N N . LEU B 1 34 ? 10.312 -17.047 -2.818 1 98.94 34 LEU B N 1
ATOM 2637 C CA . LEU B 1 34 ? 10.125 -16.406 -4.109 1 98.94 34 LEU B CA 1
ATOM 2638 C C . LEU B 1 34 ? 8.641 -16.188 -4.391 1 98.94 34 LEU B C 1
ATOM 2640 O O . LEU B 1 34 ? 7.824 -17.094 -4.191 1 98.94 34 LEU B O 1
ATOM 2644 N N . LEU B 1 35 ? 8.305 -14.953 -4.848 1 98.94 35 LEU B N 1
ATOM 2645 C CA . LEU B 1 35 ? 6.906 -14.547 -4.934 1 98.94 35 LEU B CA 1
ATOM 2646 C C . LEU B 1 35 ? 6.555 -14.094 -6.348 1 98.94 35 LEU B C 1
ATOM 2648 O O . LEU B 1 35 ? 6.477 -12.898 -6.625 1 98.94 35 LEU B O 1
ATOM 2652 N N . PRO B 1 36 ? 6.297 -15.016 -7.246 1 98.88 36 PRO B N 1
ATOM 2653 C CA . PRO B 1 36 ? 5.773 -14.633 -8.562 1 98.88 36 PRO B CA 1
ATOM 2654 C C . PRO B 1 36 ? 4.316 -14.172 -8.508 1 98.88 36 PRO B C 1
ATOM 2656 O O . PRO B 1 36 ? 3.463 -14.875 -7.961 1 98.88 36 PRO B O 1
ATOM 2659 N N . HIS B 1 37 ? 4.082 -13.023 -9.086 1 98.75 37 HIS B N 1
ATOM 2660 C CA . HIS B 1 37 ? 2.771 -12.406 -8.914 1 98.75 37 HIS B CA 1
ATOM 2661 C C . HIS B 1 37 ? 1.774 -12.938 -9.938 1 98.75 37 HIS B C 1
ATOM 2663 O O . HIS B 1 37 ? 2.17 -13.523 -10.945 1 98.75 37 HIS B O 1
ATOM 2669 N N . GLY B 1 38 ? 0.523 -12.781 -9.625 1 97.25 38 GLY B N 1
ATOM 2670 C CA . GLY B 1 38 ? -0.57 -13.117 -10.516 1 97.25 38 GLY B CA 1
ATOM 2671 C C . GLY B 1 38 ? -1.085 -11.922 -11.305 1 97.25 38 GLY B C 1
ATOM 2672 O O . GLY B 1 38 ? -0.466 -10.859 -11.305 1 97.25 38 GLY B O 1
ATOM 2673 N N . TYR B 1 39 ? -2.162 -12.172 -12.031 1 95.31 39 TYR B N 1
ATOM 2674 C CA . TYR B 1 39 ? -2.842 -11.172 -12.852 1 95.31 39 TYR B CA 1
ATOM 2675 C C . TYR B 1 39 ? -4.066 -10.617 -12.133 1 95.31 39 TYR B C 1
ATOM 2677 O O . TYR B 1 39 ? -4.793 -11.367 -11.469 1 95.31 39 TYR B O 1
ATOM 2685 N N . PRO B 1 40 ? -4.316 -9.305 -12.32 1 95.19 40 PRO B N 1
ATOM 2686 C CA . PRO B 1 40 ? -3.584 -8.258 -13.031 1 95.19 40 PRO B CA 1
ATOM 2687 C C . PRO B 1 40 ? -2.676 -7.441 -12.109 1 95.19 40 PRO B C 1
ATOM 2689 O O . PRO B 1 40 ? -2.564 -6.227 -12.273 1 95.19 40 PRO B O 1
ATOM 2692 N N . CYS B 1 41 ? -2 -8.023 -11.289 1 96.75 41 CYS B N 1
ATOM 2693 C CA . CYS B 1 41 ? -1.21 -7.281 -10.305 1 96.75 41 CYS B CA 1
ATOM 2694 C C . CYS B 1 41 ? 0.274 -7.34 -10.648 1 96.75 41 CYS B C 1
ATOM 2696 O O . CYS B 1 41 ? 0.645 -7.344 -11.828 1 96.75 41 CYS B O 1
ATOM 2698 N N . SER B 1 42 ? 1.173 -7.047 -9.867 1 98.62 42 SER B N 1
ATOM 2699 C CA . SER B 1 42 ? 2.631 -7.027 -9.82 1 98.62 42 SER B CA 1
ATOM 2700 C C . SER B 1 42 ? 3.148 -7.402 -8.438 1 98.62 42 SER B C 1
ATOM 2702 O O . SER B 1 42 ? 2.402 -7.938 -7.613 1 98.62 42 SER B O 1
ATOM 2704 N N . SER B 1 43 ? 4.457 -7.121 -8.203 1 98.88 43 SER B N 1
ATOM 2705 C CA . SER B 1 43 ? 4.988 -7.371 -6.871 1 98.88 43 SER B CA 1
ATOM 2706 C C . SER B 1 43 ? 4.219 -6.59 -5.812 1 98.88 43 SER B C 1
ATOM 2708 O O . SER B 1 43 ? 4.309 -6.895 -4.621 1 98.88 43 SER B O 1
ATOM 2710 N N . TYR B 1 44 ? 3.391 -5.617 -6.246 1 98.81 44 TYR B N 1
ATOM 2711 C CA . TYR B 1 44 ? 2.559 -4.828 -5.348 1 98.81 44 TYR B CA 1
ATOM 2712 C C . TYR B 1 44 ? 1.642 -5.727 -4.523 1 98.81 44 TYR B C 1
ATOM 2714 O O . TYR B 1 44 ? 1.328 -5.414 -3.371 1 98.81 44 TYR B O 1
ATOM 2722 N N . GLU B 1 45 ? 1.29 -6.855 -5.039 1 98.12 45 GLU B N 1
ATOM 2723 C CA . GLU B 1 45 ? 0.383 -7.793 -4.383 1 98.12 45 GLU B CA 1
ATOM 2724 C C . GLU B 1 45 ? 0.943 -8.258 -3.043 1 98.12 45 GLU B C 1
ATOM 2726 O O . GLU B 1 45 ? 0.184 -8.57 -2.121 1 98.12 45 GLU B O 1
ATOM 2731 N N . PHE B 1 46 ? 2.244 -8.242 -2.904 1 98.62 46 PHE B N 1
ATOM 2732 C CA . PHE B 1 46 ? 2.889 -8.867 -1.761 1 98.62 46 PHE B CA 1
ATOM 2733 C C . PHE B 1 46 ? 3.359 -7.824 -0.758 1 98.62 46 PHE B C 1
ATOM 2735 O O . PHE B 1 46 ? 3.934 -8.164 0.28 1 98.62 46 PHE B O 1
ATOM 2742 N N . ARG B 1 47 ? 2.994 -6.539 -0.936 1 97.62 47 ARG B N 1
ATOM 2743 C CA . ARG B 1 47 ? 3.594 -5.41 -0.23 1 97.62 47 ARG B CA 1
ATOM 2744 C C . ARG B 1 47 ? 3.357 -5.516 1.273 1 97.62 47 ARG B C 1
ATOM 2746 O O . ARG B 1 47 ? 4.215 -5.137 2.07 1 97.62 47 ARG B O 1
ATOM 2753 N N . ASN B 1 48 ? 2.24 -6.043 1.65 1 96.62 48 ASN B N 1
ATOM 2754 C CA . ASN B 1 48 ? 1.913 -6.121 3.07 1 96.62 48 ASN B CA 1
ATOM 2755 C C . ASN B 1 48 ? 2.355 -7.449 3.678 1 96.62 48 ASN B C 1
ATOM 2757 O O . ASN B 1 48 ? 2.555 -7.547 4.891 1 96.62 48 ASN B O 1
ATOM 2761 N N . PHE B 1 49 ? 2.492 -8.438 2.824 1 97.62 49 PHE B N 1
ATOM 2762 C CA . PHE B 1 49 ? 2.861 -9.781 3.242 1 97.62 49 PHE B CA 1
ATOM 2763 C C . PHE B 1 49 ? 4.348 -9.859 3.572 1 97.62 49 PHE B C 1
ATOM 2765 O O . PHE B 1 49 ? 4.734 -10.43 4.59 1 97.62 49 PHE B O 1
ATOM 2772 N N . MET B 1 50 ? 5.203 -9.234 2.822 1 98.31 50 MET B N 1
ATOM 2773 C CA . MET B 1 50 ? 6.656 -9.383 2.826 1 98.31 50 MET B CA 1
ATOM 2774 C C . MET B 1 50 ? 7.246 -8.93 4.16 1 98.31 50 MET B C 1
ATOM 2776 O O . MET B 1 50 ? 7.98 -9.68 4.805 1 98.31 50 MET B O 1
ATOM 2780 N N . PRO B 1 51 ? 6.855 -7.742 4.621 1 96.75 51 PRO B N 1
ATOM 2781 C CA . PRO B 1 51 ? 7.516 -7.301 5.852 1 96.75 51 PRO B CA 1
ATOM 2782 C C . PRO B 1 51 ? 7.148 -8.156 7.059 1 96.75 51 PRO B C 1
ATOM 2784 O O . PRO B 1 51 ? 7.922 -8.242 8.016 1 96.75 51 PRO B O 1
ATOM 2787 N N . LEU B 1 52 ? 6.043 -8.844 7.016 1 96.25 52 LEU B N 1
ATOM 2788 C CA . LEU B 1 52 ? 5.555 -9.602 8.164 1 96.25 52 LEU B CA 1
ATOM 2789 C C . LEU B 1 52 ? 6.293 -10.93 8.297 1 96.25 52 LEU B C 1
ATOM 2791 O O . LEU B 1 52 ? 6.227 -11.578 9.336 1 96.25 52 LEU B O 1
ATOM 2795 N N . LEU B 1 53 ? 7.012 -11.32 7.254 1 97.25 53 LEU B N 1
ATOM 2796 C CA . LEU B 1 53 ? 7.789 -12.555 7.305 1 97.25 53 LEU B CA 1
ATOM 2797 C C . LEU B 1 53 ? 9.281 -12.258 7.25 1 97.25 53 LEU B C 1
ATOM 2799 O O . LEU B 1 53 ? 10.109 -13.164 7.391 1 97.25 53 LEU B O 1
ATOM 2803 N N . ALA B 1 54 ? 9.641 -11.031 7.172 1 97.25 54 ALA B N 1
ATOM 2804 C CA . ALA B 1 54 ? 11 -10.602 6.848 1 97.25 54 ALA B CA 1
ATOM 2805 C C . ALA B 1 54 ? 11.93 -10.781 8.039 1 97.25 54 ALA B C 1
ATOM 2807 O O . ALA B 1 54 ? 13.148 -10.641 7.91 1 97.25 54 ALA B O 1
ATOM 2808 N N . ASP B 1 55 ? 11.352 -11.109 9.18 1 95.75 55 ASP B N 1
ATOM 2809 C CA . ASP B 1 55 ? 12.195 -11.344 10.352 1 95.75 55 ASP B CA 1
ATOM 2810 C C . ASP B 1 55 ? 12.969 -12.656 10.219 1 95.75 55 ASP B C 1
ATOM 2812 O O . ASP B 1 55 ? 14.023 -12.828 10.82 1 95.75 55 ASP B O 1
ATOM 2816 N N . ARG B 1 56 ? 12.484 -13.578 9.391 1 96.38 56 ARG B N 1
ATOM 2817 C CA . ARG B 1 56 ? 13.086 -14.906 9.375 1 96.38 56 ARG B CA 1
ATOM 2818 C C . ARG B 1 56 ? 13.367 -15.359 7.945 1 96.38 56 ARG B C 1
ATOM 2820 O O . ARG B 1 56 ? 14.156 -16.281 7.723 1 96.38 56 ARG B O 1
ATOM 2827 N N . TRP B 1 57 ? 12.758 -14.75 6.996 1 97.69 57 TRP B N 1
ATOM 2828 C CA . TRP B 1 57 ? 12.898 -15.172 5.609 1 97.69 57 TRP B CA 1
ATOM 2829 C C . TRP B 1 57 ? 13.305 -14 4.719 1 97.69 57 TRP B C 1
ATOM 2831 O O . TRP B 1 57 ? 13.031 -12.844 5.047 1 97.69 57 TRP B O 1
ATOM 2841 N N . ARG B 1 58 ? 13.984 -14.273 3.68 1 97.81 58 ARG B N 1
ATOM 2842 C CA . ARG B 1 58 ? 14.234 -13.344 2.584 1 97.81 58 ARG B CA 1
ATOM 2843 C C . ARG B 1 58 ? 13.164 -13.484 1.5 1 97.81 58 ARG B C 1
ATOM 2845 O O . ARG B 1 58 ? 13.102 -14.508 0.812 1 97.81 58 ARG B O 1
ATOM 2852 N N . LEU B 1 59 ? 12.328 -12.516 1.396 1 98.69 59 LEU B N 1
ATOM 2853 C CA . LEU B 1 59 ? 11.25 -12.547 0.407 1 98.69 59 LEU B CA 1
ATOM 2854 C C . LEU B 1 59 ? 11.617 -11.719 -0.818 1 98.69 59 LEU B C 1
ATOM 2856 O O . LEU B 1 59 ? 12.141 -10.609 -0.688 1 98.69 59 LEU B O 1
ATOM 2860 N N . VAL B 1 60 ? 11.414 -12.273 -1.978 1 98.81 60 VAL B N 1
ATOM 2861 C CA . VAL B 1 60 ? 11.797 -11.633 -3.23 1 98.81 60 VAL B CA 1
ATOM 2862 C C . VAL B 1 60 ? 10.641 -11.711 -4.227 1 98.81 60 VAL B C 1
ATOM 2864 O O . VAL B 1 60 ? 10.148 -12.797 -4.531 1 98.81 60 VAL B O 1
ATOM 2867 N N . ALA B 1 61 ? 10.195 -10.578 -4.703 1 98.94 61 ALA B N 1
ATOM 2868 C CA . ALA B 1 61 ? 9.062 -10.492 -5.621 1 98.94 61 ALA B CA 1
ATOM 2869 C C . ALA B 1 61 ? 9.391 -9.625 -6.832 1 98.94 61 ALA B C 1
ATOM 2871 O O . ALA B 1 61 ? 9.375 -8.398 -6.742 1 98.94 61 ALA B O 1
ATOM 2872 N N . PRO B 1 62 ? 9.641 -10.18 -7.977 1 98.94 62 PRO B N 1
ATOM 2873 C CA . PRO B 1 62 ? 9.867 -9.367 -9.18 1 98.94 62 PRO B CA 1
ATOM 2874 C C . PRO B 1 62 ? 8.57 -8.945 -9.859 1 98.94 62 PRO B C 1
ATOM 2876 O O . PRO B 1 62 ? 7.555 -9.641 -9.742 1 98.94 62 PRO B O 1
ATOM 2879 N N . ASP B 1 63 ? 8.609 -7.832 -10.508 1 98.94 63 ASP B N 1
ATOM 2880 C CA . ASP B 1 63 ? 7.617 -7.543 -11.539 1 98.94 63 ASP B CA 1
ATOM 2881 C C . ASP B 1 63 ? 7.973 -8.234 -12.852 1 98.94 63 ASP B C 1
ATOM 2883 O O . ASP B 1 63 ? 9.07 -8.047 -13.383 1 98.94 63 ASP B O 1
ATOM 2887 N N . PHE B 1 64 ? 7.082 -9.016 -13.359 1 98.81 64 PHE B N 1
ATOM 2888 C CA . PHE B 1 64 ? 7.34 -9.617 -14.664 1 98.81 64 PHE B CA 1
ATOM 2889 C C . PHE B 1 64 ? 7.453 -8.547 -15.742 1 98.81 64 PHE B C 1
ATOM 2891 O O . PHE B 1 64 ? 6.863 -7.473 -15.625 1 98.81 64 PHE B O 1
ATOM 2898 N N . PRO B 1 65 ? 8.266 -8.828 -16.844 1 98.69 65 PRO B N 1
ATOM 2899 C CA . PRO B 1 65 ? 8.227 -7.906 -17.984 1 98.69 65 PRO B CA 1
ATOM 2900 C C . PRO B 1 65 ? 6.801 -7.613 -18.453 1 98.69 65 PRO B C 1
ATOM 2902 O O . PRO B 1 65 ? 5.973 -8.523 -18.516 1 98.69 65 PRO B O 1
ATOM 2905 N N . GLY B 1 66 ? 6.543 -6.312 -18.656 1 98.38 66 GLY B N 1
ATOM 2906 C CA . GLY B 1 66 ? 5.207 -5.926 -19.078 1 98.38 66 GLY B CA 1
ATOM 2907 C C . GLY B 1 66 ? 4.27 -5.645 -17.922 1 98.38 66 GLY B C 1
ATOM 2908 O O . GLY B 1 66 ? 3.098 -5.32 -18.141 1 98.38 66 GLY B O 1
ATOM 2909 N N . SER B 1 67 ? 4.785 -5.715 -16.703 1 98.12 67 SER B N 1
ATOM 2910 C CA . SER B 1 67 ? 3.971 -5.488 -15.523 1 98.12 67 SER B CA 1
ATOM 2911 C C . SER B 1 67 ? 4.672 -4.555 -14.539 1 98.12 67 SER B C 1
ATOM 2913 O O . SER B 1 67 ? 5.902 -4.531 -14.469 1 98.12 67 SER B O 1
ATOM 2915 N N . GLY B 1 68 ? 3.842 -3.83 -13.734 1 98.62 68 GLY B N 1
ATOM 2916 C CA . GLY B 1 68 ? 4.398 -2.971 -12.703 1 98.62 68 GLY B CA 1
ATOM 2917 C C . GLY B 1 68 ? 5.422 -1.986 -13.234 1 98.62 68 GLY B C 1
ATOM 2918 O O . GLY B 1 68 ? 5.156 -1.266 -14.203 1 98.62 68 GLY B O 1
ATOM 2919 N N . TYR B 1 69 ? 6.621 -2.053 -12.641 1 98.88 69 TYR B N 1
ATOM 2920 C CA . TYR B 1 69 ? 7.617 -1.039 -12.977 1 98.88 69 TYR B CA 1
ATOM 2921 C C . TYR B 1 69 ? 8.711 -1.621 -13.859 1 98.88 69 TYR B C 1
ATOM 2923 O O . TYR B 1 69 ? 9.68 -0.933 -14.188 1 98.88 69 TYR B O 1
ATOM 2931 N N . SER B 1 70 ? 8.578 -2.881 -14.242 1 98.88 70 SER B N 1
ATOM 2932 C CA . SER B 1 70 ? 9.547 -3.5 -15.148 1 98.88 70 SER B CA 1
ATOM 2933 C C . SER B 1 70 ? 9.328 -3.037 -16.578 1 98.88 70 SER B C 1
ATOM 2935 O O . SER B 1 70 ? 8.234 -2.602 -16.953 1 98.88 70 SER B O 1
ATOM 2937 N N . ASP B 1 71 ? 10.352 -3.215 -17.375 1 98.75 71 ASP B N 1
ATOM 2938 C CA . ASP B 1 71 ? 10.297 -2.857 -18.797 1 98.75 71 ASP B CA 1
ATOM 2939 C C . ASP B 1 71 ? 9.266 -3.703 -19.531 1 98.75 71 ASP B C 1
ATOM 2941 O O . ASP B 1 71 ? 8.867 -4.766 -19.062 1 98.75 71 ASP B O 1
ATOM 2945 N N . THR B 1 72 ? 8.844 -3.182 -20.672 1 98.75 72 THR B N 1
ATOM 2946 C CA . THR B 1 72 ? 8.008 -3.896 -21.625 1 98.75 72 THR B CA 1
ATOM 2947 C C . THR B 1 72 ? 8.727 -4.051 -22.969 1 98.75 72 THR B C 1
ATOM 2949 O O . THR B 1 72 ? 8.344 -3.434 -23.953 1 98.75 72 THR B O 1
ATOM 2952 N N . PRO B 1 73 ? 9.68 -4.988 -22.984 1 98.25 73 PRO B N 1
ATOM 2953 C CA . PRO B 1 73 ? 10.461 -5.105 -24.219 1 98.25 73 PRO B CA 1
ATOM 2954 C C . PRO B 1 73 ? 9.633 -5.625 -25.406 1 98.25 73 PRO B C 1
ATOM 2956 O O . PRO B 1 73 ? 8.742 -6.453 -25.203 1 98.25 73 PRO B O 1
ATOM 2959 N N . ASP B 1 74 ? 10.047 -5.254 -26.625 1 96.38 74 ASP B N 1
ATOM 2960 C CA . ASP B 1 74 ? 9.336 -5.66 -27.844 1 96.38 74 ASP B CA 1
ATOM 2961 C C . ASP B 1 74 ? 9.586 -7.133 -28.156 1 96.38 74 ASP B C 1
ATOM 2963 O O . ASP B 1 74 ? 8.695 -7.832 -28.641 1 96.38 74 ASP B O 1
ATOM 2967 N N . ASP B 1 75 ? 10.742 -7.648 -27.844 1 95.19 75 ASP B N 1
ATOM 2968 C CA . ASP B 1 75 ? 11.133 -8.977 -28.297 1 95.19 75 ASP B CA 1
ATOM 2969 C C . ASP B 1 75 ? 10.992 -10 -27.172 1 95.19 75 ASP B C 1
ATOM 2971 O O . ASP B 1 75 ? 11.5 -11.125 -27.281 1 95.19 75 ASP B O 1
ATOM 2975 N N . PHE B 1 76 ? 10.328 -9.695 -26.188 1 97.69 76 PHE B N 1
ATOM 2976 C CA . PHE B 1 76 ? 10.109 -10.633 -25.078 1 97.69 76 PHE B CA 1
ATOM 2977 C C . PHE B 1 76 ? 9.008 -11.633 -25.422 1 97.69 76 PHE B C 1
ATOM 2979 O O . PHE B 1 76 ? 8.023 -11.273 -26.078 1 97.69 76 PHE B O 1
ATOM 2986 N N . ALA B 1 77 ? 9.148 -12.898 -25.062 1 97.12 77 ALA B N 1
ATOM 2987 C CA . ALA B 1 77 ? 8.133 -13.922 -25.266 1 97.12 77 ALA B CA 1
ATOM 2988 C C . ALA B 1 77 ? 7.051 -13.836 -24.188 1 97.12 77 ALA B C 1
ATOM 2990 O O . ALA B 1 77 ? 7.059 -14.609 -23.234 1 97.12 77 ALA B O 1
ATOM 2991 N N . TYR B 1 78 ? 6.094 -13.047 -24.516 1 97.56 78 TYR B N 1
ATOM 2992 C CA . TYR B 1 78 ? 5.023 -12.859 -23.547 1 97.56 78 TYR B CA 1
ATOM 2993 C C . TYR B 1 78 ? 4.109 -14.078 -23.5 1 97.56 78 TYR B C 1
ATOM 2995 O O . TYR B 1 78 ? 3.268 -14.266 -24.391 1 97.56 78 TYR B O 1
ATOM 3003 N N . GLY B 1 79 ? 4.219 -14.883 -22.578 1 96.19 79 GLY B N 1
ATOM 3004 C CA . GLY B 1 79 ? 3.492 -16.094 -22.266 1 96.19 79 GLY B CA 1
ATOM 3005 C C . GLY B 1 79 ? 4.059 -16.844 -21.078 1 96.19 79 GLY B C 1
ATOM 3006 O O . GLY B 1 79 ? 5.02 -16.375 -20.453 1 96.19 79 GLY B O 1
ATOM 3007 N N . PHE B 1 80 ? 3.477 -17.891 -20.703 1 96.56 80 PHE B N 1
ATOM 3008 C CA . PHE B 1 80 ? 3.826 -18.562 -19.453 1 96.56 80 PHE B CA 1
ATOM 3009 C C . PHE B 1 80 ? 5.238 -19.141 -19.547 1 96.56 80 PHE B C 1
ATOM 3011 O O . PHE B 1 80 ? 5.98 -19.109 -18.562 1 96.56 80 PHE B O 1
ATOM 3018 N N . ASP B 1 81 ? 5.629 -19.656 -20.688 1 96.56 81 ASP B N 1
ATOM 3019 C CA . ASP B 1 81 ? 6.996 -20.156 -20.844 1 96.56 81 ASP B CA 1
ATOM 3020 C C . ASP B 1 81 ? 8.008 -19.016 -20.75 1 96.56 81 ASP B C 1
ATOM 3022 O O . ASP B 1 81 ? 9.055 -19.156 -20.109 1 96.56 81 ASP B O 1
ATOM 3026 N N . GLY B 1 82 ? 7.699 -17.906 -21.453 1 97.44 82 GLY B N 1
ATOM 3027 C CA . GLY B 1 82 ? 8.578 -16.75 -21.375 1 97.44 82 GLY B CA 1
ATOM 3028 C C . GLY B 1 82 ? 8.719 -16.203 -19.953 1 97.44 82 GLY B C 1
ATOM 3029 O O . GLY B 1 82 ? 9.82 -15.836 -19.531 1 97.44 82 GLY B O 1
ATOM 3030 N N . PHE B 1 83 ? 7.645 -16.188 -19.266 1 98.12 83 PHE B N 1
ATOM 3031 C CA . PHE B 1 83 ? 7.684 -15.711 -17.891 1 98.12 83 PHE B CA 1
ATOM 3032 C C . PHE B 1 83 ? 8.469 -16.672 -17.016 1 98.12 83 PHE B C 1
ATOM 3034 O O . PHE B 1 83 ? 9.172 -16.25 -16.094 1 98.12 83 PHE B O 1
ATOM 3041 N N . ALA B 1 84 ? 8.328 -17.953 -17.25 1 98.12 84 ALA B N 1
ATOM 3042 C CA . ALA B 1 84 ? 9.117 -18.938 -16.5 1 98.12 84 ALA B CA 1
ATOM 3043 C C . ALA B 1 84 ? 10.609 -18.766 -16.797 1 98.12 84 ALA B C 1
ATOM 3045 O O . ALA B 1 84 ? 11.445 -18.875 -15.898 1 98.12 84 ALA B O 1
ATOM 3046 N N . ASP B 1 85 ? 10.945 -18.531 -18.125 1 98.56 85 ASP B N 1
ATOM 3047 C CA . ASP B 1 85 ? 12.328 -18.25 -18.5 1 98.56 85 ASP B CA 1
ATOM 3048 C C . ASP B 1 85 ? 12.867 -17.031 -17.75 1 98.56 85 ASP B C 1
ATOM 3050 O O . ASP B 1 85 ? 13.984 -17.062 -17.25 1 98.56 85 ASP B O 1
ATOM 3054 N N . PHE B 1 86 ? 12.102 -16.047 -17.75 1 98.62 86 PHE B N 1
ATOM 3055 C CA . PHE B 1 86 ? 12.461 -14.828 -17.031 1 98.62 86 PHE B CA 1
ATOM 3056 C C . PHE B 1 86 ? 12.727 -15.133 -15.562 1 98.62 86 PHE B C 1
ATOM 3058 O O . PHE B 1 86 ? 13.742 -14.711 -15.008 1 98.62 86 PHE B O 1
ATOM 3065 N N . LEU B 1 87 ? 11.758 -15.82 -14.906 1 98.69 87 LEU B N 1
ATOM 3066 C CA . LEU B 1 87 ? 11.875 -16.109 -13.484 1 98.69 87 LEU B CA 1
ATOM 3067 C C . LEU B 1 87 ? 13.133 -16.922 -13.195 1 98.69 87 LEU B C 1
ATOM 3069 O O . LEU B 1 87 ? 13.812 -16.688 -12.188 1 98.69 87 LEU B O 1
ATOM 3073 N N . GLU B 1 88 ? 13.453 -17.859 -14.008 1 98.44 88 GLU B N 1
ATOM 3074 C CA . GLU B 1 88 ? 14.672 -18.641 -13.859 1 98.44 88 GLU B CA 1
ATOM 3075 C C . GLU B 1 88 ? 15.914 -17.766 -13.977 1 98.44 88 GLU B C 1
ATOM 3077 O O . GLU B 1 88 ? 16.844 -17.891 -13.172 1 98.44 88 GLU B O 1
ATOM 3082 N N . ALA B 1 89 ? 15.969 -16.859 -14.984 1 98.56 89 ALA B N 1
ATOM 3083 C CA . ALA B 1 89 ? 17.094 -15.945 -15.148 1 98.56 89 ALA B CA 1
ATOM 3084 C C . ALA B 1 89 ? 17.219 -15.008 -13.953 1 98.56 89 ALA B C 1
ATOM 3086 O O . ALA B 1 89 ? 18.328 -14.688 -13.523 1 98.56 89 ALA B O 1
ATOM 3087 N N . PHE B 1 90 ? 16.141 -14.617 -13.445 1 98.81 90 PHE B N 1
ATOM 3088 C CA . PHE B 1 90 ? 16.078 -13.695 -12.32 1 98.81 90 PHE B CA 1
ATOM 3089 C C . PHE B 1 90 ? 16.688 -14.328 -11.07 1 98.81 90 PHE B C 1
ATOM 3091 O O . PHE B 1 90 ? 17.547 -13.727 -10.414 1 98.81 90 PHE B O 1
ATOM 3098 N N . VAL B 1 91 ? 16.25 -15.555 -10.719 1 98.38 91 VAL B N 1
ATOM 3099 C CA . VAL B 1 91 ? 16.766 -16.203 -9.523 1 98.38 91 VAL B CA 1
ATOM 3100 C C . VAL B 1 91 ? 18.25 -16.516 -9.703 1 98.38 91 VAL B C 1
ATOM 3102 O O . VAL B 1 91 ? 19.031 -16.453 -8.742 1 98.38 91 VAL B O 1
ATOM 3105 N N . ARG B 1 92 ? 18.625 -16.891 -10.922 1 98 92 ARG B N 1
ATOM 3106 C CA . ARG B 1 92 ? 20.047 -17.109 -11.195 1 98 92 ARG B CA 1
ATOM 3107 C C . ARG B 1 92 ? 20.859 -15.844 -10.961 1 98 92 ARG B C 1
ATOM 3109 O O . ARG B 1 92 ? 21.922 -15.891 -10.328 1 98 92 ARG B O 1
ATOM 3116 N N . ARG B 1 93 ? 20.406 -14.758 -11.461 1 98.25 93 ARG B N 1
ATOM 3117 C CA . ARG B 1 93 ? 21.078 -13.469 -11.336 1 98.25 93 ARG B CA 1
ATOM 3118 C C . ARG B 1 93 ? 21.25 -13.078 -9.875 1 98.25 93 ARG B C 1
ATOM 3120 O O . ARG B 1 93 ? 22.25 -12.477 -9.492 1 98.25 93 ARG B O 1
ATOM 3127 N N . LEU B 1 94 ? 20.25 -13.406 -9.039 1 97.94 94 LEU B N 1
ATOM 3128 C CA . LEU B 1 94 ? 20.266 -13.039 -7.633 1 97.94 94 LEU B CA 1
ATOM 3129 C C . LEU B 1 94 ? 20.984 -14.094 -6.805 1 97.94 94 LEU B C 1
ATOM 3131 O O . LEU B 1 94 ? 21.203 -13.922 -5.602 1 97.94 94 LEU B O 1
ATOM 3135 N N . GLY B 1 95 ? 21.297 -15.164 -7.363 1 97.69 95 GLY B N 1
ATOM 3136 C CA . GLY B 1 95 ? 21.984 -16.234 -6.672 1 97.69 95 GLY B CA 1
ATOM 3137 C C . GLY B 1 95 ? 21.094 -17 -5.719 1 97.69 95 GLY B C 1
ATOM 3138 O O . GLY B 1 95 ? 21.547 -17.453 -4.66 1 97.69 95 GLY B O 1
ATOM 3139 N N . LEU B 1 96 ? 19.875 -17.125 -6.074 1 97.81 96 LEU B N 1
ATOM 3140 C CA . LEU B 1 96 ? 18.953 -17.875 -5.234 1 97.81 96 LEU B CA 1
ATOM 3141 C C . LEU B 1 96 ? 18.953 -19.344 -5.613 1 97.81 96 LEU B C 1
ATOM 3143 O O . LEU B 1 96 ? 18.359 -19.734 -6.629 1 97.81 96 LEU B O 1
ATOM 3147 N N . ASP B 1 97 ? 19.422 -20.188 -4.828 1 95.25 97 ASP B N 1
ATOM 3148 C CA . ASP B 1 97 ? 19.656 -21.594 -5.164 1 95.25 97 ASP B CA 1
ATOM 3149 C C . ASP B 1 97 ? 18.516 -22.469 -4.672 1 95.25 97 ASP B C 1
ATOM 3151 O O . ASP B 1 97 ? 18.188 -23.484 -5.289 1 95.25 97 ASP B O 1
ATOM 3155 N N . ARG B 1 98 ? 18.047 -22.203 -3.504 1 97.44 98 ARG B N 1
ATOM 3156 C CA . ARG B 1 98 ? 16.938 -22.953 -2.9 1 97.44 98 ARG B CA 1
ATOM 3157 C C . ARG B 1 98 ? 15.914 -22.016 -2.275 1 97.44 98 ARG B C 1
ATOM 3159 O O . ARG B 1 98 ? 16.281 -21.047 -1.61 1 97.44 98 ARG B O 1
ATOM 3166 N N . PHE B 1 99 ? 14.672 -22.312 -2.6 1 98.38 99 PHE B N 1
ATOM 3167 C CA . PHE B 1 99 ? 13.664 -21.375 -2.121 1 98.38 99 PHE B CA 1
ATOM 3168 C C . PHE B 1 99 ? 12.289 -22.031 -2.082 1 98.38 99 PHE B C 1
ATOM 3170 O O . PHE B 1 99 ? 12.047 -23.016 -2.777 1 98.38 99 PHE B O 1
ATOM 3177 N N . ALA B 1 100 ? 11.414 -21.531 -1.188 1 98.81 100 ALA B N 1
ATOM 3178 C CA . ALA B 1 100 ? 9.977 -21.797 -1.258 1 98.81 100 ALA B CA 1
ATOM 3179 C C . ALA B 1 100 ? 9.312 -20.922 -2.318 1 98.81 100 ALA B C 1
ATOM 3181 O O . ALA B 1 100 ? 9.773 -19.812 -2.604 1 98.81 100 ALA B O 1
ATOM 3182 N N . LEU B 1 101 ? 8.211 -21.453 -2.91 1 98.69 101 LEU B N 1
ATOM 3183 C CA . LEU B 1 101 ? 7.422 -20.703 -3.895 1 98.69 101 LEU B CA 1
ATOM 3184 C C . LEU B 1 101 ? 6.047 -20.359 -3.342 1 98.69 101 LEU B C 1
ATOM 3186 O O . LEU B 1 101 ? 5.348 -21.234 -2.812 1 98.69 101 LEU B O 1
ATOM 3190 N N . TYR B 1 102 ? 5.754 -19.125 -3.367 1 98.88 102 TYR B N 1
ATOM 3191 C CA . TYR B 1 102 ? 4.375 -18.703 -3.16 1 98.88 102 TYR B CA 1
ATOM 3192 C C . TYR B 1 102 ? 3.621 -18.625 -4.48 1 98.88 102 TYR B C 1
ATOM 3194 O O . TYR B 1 102 ? 3.883 -17.75 -5.309 1 98.88 102 TYR B O 1
ATOM 3202 N N . LEU B 1 103 ? 2.658 -19.469 -4.684 1 98.75 103 LEU B N 1
ATOM 3203 C CA . LEU B 1 103 ? 1.999 -19.656 -5.969 1 98.75 103 LEU B CA 1
ATOM 3204 C C . LEU B 1 103 ? 0.591 -19.078 -5.953 1 98.75 103 LEU B C 1
ATOM 3206 O O . LEU B 1 103 ? -0.304 -19.609 -5.301 1 98.75 103 LEU B O 1
ATOM 3210 N N . HIS B 1 104 ? 0.391 -18.016 -6.711 1 98.69 104 HIS B N 1
ATOM 3211 C CA . HIS B 1 104 ? -0.903 -17.359 -6.805 1 98.69 104 HIS B CA 1
ATOM 3212 C C . HIS B 1 104 ? -1.275 -17.078 -8.258 1 98.69 104 HIS B C 1
ATOM 3214 O O . HIS B 1 104 ? -0.47 -16.531 -9.016 1 98.69 104 HIS B O 1
ATOM 3220 N N . ASP B 1 105 ? -2.494 -17.453 -8.633 1 97.56 105 ASP B N 1
ATOM 3221 C CA . ASP B 1 105 ? -3.031 -17.109 -9.945 1 97.56 105 ASP B CA 1
ATOM 3222 C C . ASP B 1 105 ? -2.027 -17.422 -11.047 1 97.56 105 ASP B C 1
ATOM 3224 O O . ASP B 1 105 ? -1.511 -18.531 -11.125 1 97.56 105 ASP B O 1
ATOM 3228 N N . PHE B 1 106 ? -1.644 -16.516 -11.953 1 97 106 PHE B N 1
ATOM 3229 C CA . PHE B 1 106 ? -0.672 -16.766 -13.016 1 97 106 PHE B CA 1
ATOM 3230 C C . PHE B 1 106 ? 0.687 -17.141 -12.422 1 97 106 PHE B C 1
ATOM 3232 O O . PHE B 1 106 ? 1.439 -17.906 -13.023 1 97 106 PHE B O 1
ATOM 3239 N N . GLY B 1 107 ? 0.936 -16.578 -11.258 1 97.88 107 GLY B N 1
ATOM 3240 C CA . GLY B 1 107 ? 2.178 -16.922 -10.578 1 97.88 107 GLY B CA 1
ATOM 3241 C C . GLY B 1 107 ? 2.295 -18.406 -10.258 1 97.88 107 GLY B C 1
ATOM 3242 O O . GLY B 1 107 ? 3.402 -18.922 -10.102 1 97.88 107 GLY B O 1
ATOM 3243 N N . SER B 1 108 ? 1.146 -19.078 -10.141 1 97.94 108 SER B N 1
ATOM 3244 C CA . SER B 1 108 ? 1.158 -20.5 -9.867 1 97.94 108 SER B CA 1
ATOM 3245 C C . SER B 1 108 ? 1.703 -21.297 -11.055 1 97.94 108 SER B C 1
ATOM 3247 O O . SER B 1 108 ? 2.6 -22.125 -10.898 1 97.94 108 SER B O 1
ATOM 3249 N N . GLN B 1 109 ? 1.155 -20.984 -12.25 1 96.94 109 GLN B N 1
ATOM 3250 C CA . GLN B 1 109 ? 1.575 -21.703 -13.453 1 96.94 109 GLN B CA 1
ATOM 3251 C C . GLN B 1 109 ? 3.023 -21.375 -13.812 1 96.94 109 GLN B C 1
ATOM 3253 O O . GLN B 1 109 ? 3.789 -22.266 -14.195 1 96.94 109 GLN B O 1
ATOM 3258 N N . ILE B 1 110 ? 3.404 -20.156 -13.625 1 97.94 110 ILE B N 1
ATOM 3259 C CA . ILE B 1 110 ? 4.766 -19.734 -13.922 1 97.94 110 ILE B CA 1
ATOM 3260 C C . ILE B 1 110 ? 5.734 -20.375 -12.93 1 97.94 110 ILE B C 1
ATOM 3262 O O . ILE B 1 110 ? 6.758 -20.938 -13.328 1 97.94 110 ILE B O 1
ATOM 3266 N N . GLY B 1 111 ? 5.402 -20.266 -11.641 1 98.56 111 GLY B N 1
ATOM 3267 C CA . GLY B 1 111 ? 6.242 -20.859 -10.609 1 98.56 111 GLY B CA 1
ATOM 3268 C C . GLY B 1 111 ? 6.371 -22.359 -10.734 1 98.56 111 GLY B C 1
ATOM 3269 O O . GLY B 1 111 ? 7.445 -22.922 -10.5 1 98.56 111 GLY B O 1
ATOM 3270 N N . LEU B 1 112 ? 5.305 -23.047 -11.086 1 98.62 112 LEU B N 1
ATOM 3271 C CA . LEU B 1 112 ? 5.344 -24.5 -11.242 1 98.62 112 LEU B CA 1
ATOM 3272 C C . LEU B 1 112 ? 6.23 -24.891 -12.414 1 98.62 112 LEU B C 1
ATOM 3274 O O . LEU B 1 112 ? 6.895 -25.922 -12.375 1 98.62 112 LEU B O 1
ATOM 3278 N N . ARG B 1 113 ? 6.246 -24.109 -13.477 1 98.31 113 ARG B N 1
ATOM 3279 C CA . ARG B 1 113 ? 7.152 -24.391 -14.586 1 98.31 113 ARG B CA 1
ATOM 3280 C C . ARG B 1 113 ? 8.609 -24.297 -14.133 1 98.31 113 ARG B C 1
ATOM 3282 O O . ARG B 1 113 ? 9.43 -25.141 -14.516 1 98.31 113 ARG B O 1
ATOM 3289 N N . LEU B 1 114 ? 8.883 -23.266 -13.344 1 98.31 114 LEU B N 1
ATOM 3290 C CA . LEU B 1 114 ? 10.219 -23.172 -12.766 1 98.31 114 LEU B CA 1
ATOM 3291 C C . LEU B 1 114 ? 10.523 -24.391 -11.898 1 98.31 114 LEU B C 1
ATOM 3293 O O . LEU B 1 114 ? 11.617 -24.953 -11.977 1 98.31 114 LEU B O 1
ATOM 3297 N N . ALA B 1 115 ? 9.562 -24.844 -11.094 1 98.62 115 ALA B N 1
ATOM 3298 C CA . ALA B 1 115 ? 9.727 -25.984 -10.203 1 98.62 115 ALA B CA 1
ATOM 3299 C C . ALA B 1 115 ? 9.984 -27.266 -10.992 1 98.62 115 ALA B C 1
ATOM 3301 O O . ALA B 1 115 ? 10.805 -28.094 -10.594 1 98.62 115 ALA B O 1
ATOM 3302 N N . ILE B 1 116 ? 9.289 -27.438 -12.078 1 98.56 116 ILE B N 1
ATOM 3303 C CA . ILE B 1 116 ? 9.438 -28.609 -12.922 1 98.56 116 ILE B CA 1
ATOM 3304 C C . ILE B 1 116 ? 10.852 -28.656 -13.492 1 98.56 116 ILE B C 1
ATOM 3306 O O . ILE B 1 116 ? 11.477 -29.719 -13.547 1 98.56 116 ILE B O 1
ATOM 3310 N N . ARG B 1 117 ? 11.391 -27.5 -13.82 1 97.75 117 ARG B N 1
ATOM 3311 C CA . ARG B 1 117 ? 12.711 -27.406 -14.43 1 97.75 117 ARG B CA 1
ATOM 3312 C C . ARG B 1 117 ? 13.812 -27.703 -13.414 1 97.75 117 ARG B C 1
ATOM 3314 O O . ARG B 1 117 ? 14.852 -28.25 -13.766 1 97.75 117 ARG B O 1
ATOM 3321 N N . ARG B 1 118 ? 13.531 -27.297 -12.188 1 97 118 ARG B N 1
ATOM 3322 C CA . ARG B 1 118 ? 14.539 -27.422 -11.141 1 97 118 ARG B CA 1
ATOM 3323 C C . ARG B 1 118 ? 13.898 -27.875 -9.828 1 97 118 ARG B C 1
ATOM 3325 O O . ARG B 1 118 ? 13.93 -27.156 -8.836 1 97 118 ARG B O 1
ATOM 3332 N N . PRO B 1 119 ? 13.43 -29.109 -9.812 1 98.12 119 PRO B N 1
ATOM 3333 C CA . PRO B 1 119 ? 12.695 -29.562 -8.625 1 98.12 119 PRO B CA 1
ATOM 3334 C C . PRO B 1 119 ? 13.562 -29.547 -7.359 1 98.12 119 PRO B C 1
ATOM 3336 O O . PRO B 1 119 ? 13.047 -29.359 -6.258 1 98.12 119 PRO B O 1
ATOM 3339 N N . GLU B 1 120 ? 14.859 -29.688 -7.539 1 96.31 120 GLU B N 1
ATOM 3340 C CA . GLU B 1 120 ? 15.773 -29.766 -6.402 1 96.31 120 GLU B CA 1
ATOM 3341 C C . GLU B 1 120 ? 15.914 -28.422 -5.703 1 96.31 120 GLU B C 1
ATOM 3343 O O . GLU B 1 120 ? 16.359 -28.359 -4.559 1 96.31 120 GLU B O 1
ATOM 3348 N N . ARG B 1 121 ? 15.516 -27.375 -6.324 1 97.12 121 ARG B N 1
ATOM 3349 C CA . ARG B 1 121 ? 15.664 -26.031 -5.773 1 97.12 121 ARG B CA 1
ATOM 3350 C C . ARG B 1 121 ? 14.445 -25.625 -4.945 1 97.12 121 ARG B C 1
ATOM 3352 O O . ARG B 1 121 ? 14.484 -24.641 -4.211 1 97.12 121 ARG B O 1
ATOM 3359 N N . ILE B 1 122 ? 13.438 -26.422 -4.984 1 98.31 122 ILE B N 1
ATOM 3360 C CA . ILE B 1 122 ? 12.18 -26.047 -4.344 1 98.31 122 ILE B CA 1
ATOM 3361 C C . ILE B 1 122 ? 12.141 -26.625 -2.93 1 98.31 122 ILE B C 1
ATOM 3363 O O . ILE B 1 122 ? 12.125 -27.844 -2.75 1 98.31 122 ILE B O 1
ATOM 3367 N N . SER B 1 123 ? 12.109 -25.75 -1.962 1 98.12 123 SER B N 1
ATOM 3368 C CA . SER B 1 123 ? 12.078 -26.203 -0.575 1 98.12 123 SER B CA 1
ATOM 3369 C C . SER B 1 123 ? 10.648 -26.438 -0.099 1 98.12 123 SER B C 1
ATOM 3371 O O . SER B 1 123 ? 10.414 -27.266 0.789 1 98.12 123 SER B O 1
ATOM 3373 N N . ALA B 1 124 ? 9.711 -25.734 -0.632 1 98.69 124 ALA B N 1
ATOM 3374 C CA . ALA B 1 124 ? 8.305 -25.844 -0.251 1 98.69 124 ALA B CA 1
ATOM 3375 C C . ALA B 1 124 ? 7.418 -25.062 -1.218 1 98.69 124 ALA B C 1
ATOM 3377 O O . ALA B 1 124 ? 7.91 -24.219 -1.987 1 98.69 124 ALA B O 1
ATOM 3378 N N . LEU B 1 125 ? 6.121 -25.391 -1.21 1 98.75 125 LEU B N 1
ATOM 3379 C CA . LEU B 1 125 ? 5.121 -24.641 -1.969 1 98.75 125 LEU B CA 1
ATOM 3380 C C . LEU B 1 125 ? 4.059 -24.062 -1.042 1 98.75 125 LEU B C 1
ATOM 3382 O O . LEU B 1 125 ? 3.562 -24.75 -0.148 1 98.75 125 LEU B O 1
ATOM 3386 N N . ILE B 1 126 ? 3.816 -22.844 -1.171 1 98.94 126 ILE B N 1
ATOM 3387 C CA . ILE B 1 126 ? 2.598 -22.219 -0.663 1 98.94 126 ILE B CA 1
ATOM 3388 C C . ILE B 1 126 ? 1.642 -21.938 -1.818 1 98.94 126 ILE B C 1
ATOM 3390 O O . ILE B 1 126 ? 1.931 -21.109 -2.686 1 98.94 126 ILE B O 1
ATOM 3394 N N . ILE B 1 127 ? 0.53 -22.625 -1.812 1 98.88 127 ILE B N 1
ATOM 3395 C CA . ILE B 1 127 ? -0.414 -22.562 -2.922 1 98.88 127 ILE B CA 1
ATOM 3396 C C . ILE B 1 127 ? -1.652 -21.781 -2.504 1 98.88 127 ILE B C 1
ATOM 3398 O O . ILE B 1 127 ? -2.381 -22.188 -1.597 1 98.88 127 ILE B O 1
ATOM 3402 N N . GLN B 1 128 ? -1.868 -20.688 -3.127 1 98.81 128 GLN B N 1
ATOM 3403 C CA . GLN B 1 128 ? -2.982 -19.781 -2.846 1 98.81 128 GLN B CA 1
ATOM 3404 C C . GLN B 1 128 ? -3.721 -19.406 -4.129 1 98.81 128 GLN B C 1
ATOM 3406 O O . GLN B 1 128 ? -3.197 -18.656 -4.949 1 98.81 128 GLN B O 1
ATOM 3411 N N . ASN B 1 129 ? -4.938 -19.922 -4.336 1 98.56 129 ASN B N 1
ATOM 3412 C CA . ASN B 1 129 ? -5.852 -19.594 -5.426 1 98.56 129 ASN B CA 1
ATOM 3413 C C . ASN B 1 129 ? -5.141 -19.609 -6.773 1 98.56 129 ASN B C 1
ATOM 3415 O O . ASN B 1 129 ? -5.246 -18.656 -7.547 1 98.56 129 ASN B O 1
ATOM 3419 N N . GLY B 1 130 ? -4.391 -20.641 -7.098 1 97.06 130 GLY B N 1
ATOM 3420 C CA . GLY B 1 130 ? -3.836 -21 -8.391 1 97.06 130 GLY B CA 1
ATOM 3421 C C . GLY B 1 130 ? -4.336 -22.344 -8.906 1 97.06 130 GLY B C 1
ATOM 3422 O O . GLY B 1 130 ? -4.016 -23.391 -8.344 1 97.06 130 GLY B O 1
ATOM 3423 N N . ASP B 1 131 ? -5.109 -22.391 -9.906 1 92.25 131 ASP B N 1
ATOM 3424 C CA . ASP B 1 131 ? -5.773 -23.625 -10.305 1 92.25 131 ASP B CA 1
ATOM 3425 C C . ASP B 1 131 ? -4.977 -24.359 -11.383 1 92.25 131 ASP B C 1
ATOM 3427 O O . ASP B 1 131 ? -4.328 -23.719 -12.219 1 92.25 131 ASP B O 1
ATOM 3431 N N . ILE B 1 132 ? -4.969 -25.703 -11.266 1 97.12 132 ILE B N 1
ATOM 3432 C CA . ILE B 1 132 ? -4.336 -26.547 -12.273 1 97.12 132 ILE B CA 1
ATOM 3433 C C . ILE B 1 132 ? -5.195 -27.781 -12.531 1 97.12 132 ILE B C 1
ATOM 3435 O O . ILE B 1 132 ? -4.699 -28.812 -13.008 1 97.12 132 ILE B O 1
ATOM 3439 N N . TYR B 1 133 ? -6.488 -27.75 -12.195 1 97.69 133 TYR B N 1
ATOM 3440 C CA . TYR B 1 133 ? -7.41 -28.859 -12.406 1 97.69 133 TYR B CA 1
ATOM 3441 C C . TYR B 1 133 ? -8.609 -28.406 -13.234 1 97.69 133 TYR B C 1
ATOM 3443 O O . TYR B 1 133 ? -9.469 -27.672 -12.742 1 97.69 133 TYR B O 1
ATOM 3451 N N . GLU B 1 134 ? -8.734 -28.984 -14.383 1 95.62 134 GLU B N 1
ATOM 3452 C CA . GLU B 1 134 ? -9.734 -28.531 -15.352 1 95.62 134 GLU B CA 1
ATOM 3453 C C . GLU B 1 134 ? -11.148 -28.828 -14.852 1 95.62 134 GLU B C 1
ATOM 3455 O O . GLU B 1 134 ? -12.062 -28.031 -15.078 1 95.62 134 GLU B O 1
ATOM 3460 N N . ASP B 1 135 ? -11.328 -29.891 -14.195 1 96.75 135 ASP B N 1
ATOM 3461 C CA . ASP B 1 135 ? -12.648 -30.328 -13.766 1 96.75 135 ASP B CA 1
ATOM 3462 C C . ASP B 1 135 ? -13.125 -29.516 -12.562 1 96.75 135 ASP B C 1
ATOM 3464 O O . ASP B 1 135 ? -14.258 -29.688 -12.109 1 96.75 135 ASP B O 1
ATOM 3468 N N . GLU B 1 136 ? -12.305 -28.609 -12 1 97.56 136 GLU B N 1
ATOM 3469 C CA . GLU B 1 136 ? -12.664 -27.844 -10.812 1 97.56 136 GLU B CA 1
ATOM 3470 C C . GLU B 1 136 ? -12.656 -26.344 -11.094 1 97.56 136 GLU B C 1
ATOM 3472 O O . GLU B 1 136 ? -12.672 -25.531 -10.164 1 97.56 136 GLU B O 1
ATOM 3477 N N . LEU B 1 137 ? -12.555 -25.953 -12.383 1 96.44 137 LEU B N 1
ATOM 3478 C CA . LEU B 1 137 ? -12.617 -24.547 -12.75 1 96.44 137 LEU B CA 1
ATOM 3479 C C . LEU B 1 137 ? -13.977 -23.953 -12.391 1 96.44 137 LEU B C 1
ATOM 3481 O O . LEU B 1 137 ? -15.008 -24.594 -12.586 1 96.44 137 LEU B O 1
ATOM 3485 N N . GLY B 1 138 ? -13.977 -22.766 -11.867 1 95.75 138 GLY B N 1
ATOM 3486 C CA . GLY B 1 138 ? -15.211 -22.125 -11.453 1 95.75 138 GLY B CA 1
ATOM 3487 C C . GLY B 1 138 ? -15.992 -21.531 -12.617 1 95.75 138 GLY B C 1
ATOM 3488 O O . GLY B 1 138 ? -15.539 -21.562 -13.758 1 95.75 138 GLY B O 1
ATOM 3489 N N . PRO B 1 139 ? -17.125 -20.984 -12.289 1 95.06 139 PRO B N 1
ATOM 3490 C CA . PRO B 1 139 ? -18.062 -20.531 -13.32 1 95.06 139 PRO B CA 1
ATOM 3491 C C . PRO B 1 139 ? -17.516 -19.328 -14.109 1 95.06 139 PRO B C 1
ATOM 3493 O O . PRO B 1 139 ? -17.906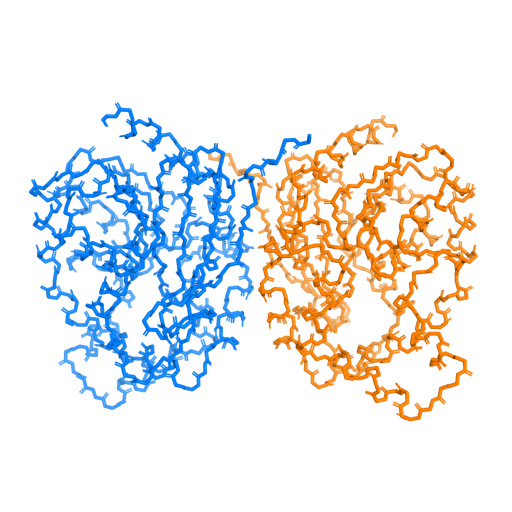 -19.125 -15.258 1 95.06 139 PRO B O 1
ATOM 3496 N N . LYS B 1 140 ? -16.641 -18.562 -13.539 1 93.88 140 LYS B N 1
ATOM 3497 C CA . LYS B 1 140 ? -16.141 -17.375 -14.227 1 93.88 140 LYS B CA 1
ATOM 3498 C C . LYS B 1 140 ? -15.211 -17.766 -15.383 1 93.88 140 LYS B C 1
ATOM 3500 O O . LYS B 1 140 ? -14.891 -16.922 -16.219 1 93.88 140 LYS B O 1
ATOM 3505 N N . TYR B 1 141 ? -14.906 -19.016 -15.5 1 93.19 141 TYR B N 1
ATOM 3506 C CA . TYR B 1 141 ? -14.109 -19.484 -16.625 1 93.19 141 TYR B CA 1
ATOM 3507 C C . TYR B 1 141 ? -14.977 -19.688 -17.859 1 93.19 141 TYR B C 1
ATOM 3509 O O . TYR B 1 141 ? -14.469 -19.828 -18.969 1 93.19 141 TYR B O 1
ATOM 3517 N N . ALA B 1 142 ? -16.281 -19.656 -17.703 1 91.62 142 ALA B N 1
ATOM 3518 C CA . ALA B 1 142 ? -17.188 -20.047 -18.766 1 91.62 142 ALA B CA 1
ATOM 3519 C C . ALA B 1 142 ? -16.984 -19.188 -20.016 1 91.62 142 ALA B C 1
ATOM 3521 O O . ALA B 1 142 ? -16.828 -19.703 -21.125 1 91.62 142 ALA B O 1
ATOM 3522 N N . PRO B 1 143 ? -16.938 -17.844 -19.797 1 89.81 143 PRO B N 1
ATOM 3523 C CA . PRO B 1 143 ? -16.719 -17.016 -20.984 1 89.81 143 PRO B CA 1
ATOM 3524 C C . PRO B 1 143 ? -15.367 -17.281 -21.656 1 89.81 143 PRO B C 1
ATOM 3526 O O . PRO B 1 143 ? -15.258 -17.203 -22.875 1 89.81 143 PRO B O 1
ATOM 3529 N N . LEU B 1 144 ? -14.367 -17.562 -20.906 1 92 144 LEU B N 1
ATOM 3530 C CA . LEU B 1 144 ? -13.047 -17.875 -21.453 1 92 144 LEU B CA 1
ATOM 3531 C C . LEU B 1 144 ? -13.078 -19.172 -22.234 1 92 144 LEU B C 1
ATOM 3533 O O . LEU B 1 144 ? -12.523 -19.25 -23.344 1 92 144 LEU B O 1
ATOM 3537 N N . GLN B 1 145 ? -13.727 -20.141 -21.656 1 91.56 145 GLN B N 1
ATOM 3538 C CA . GLN B 1 145 ? -13.836 -21.453 -22.297 1 91.56 145 GLN B CA 1
ATOM 3539 C C . GLN B 1 145 ? -14.609 -21.344 -23.609 1 91.56 145 GLN B C 1
ATOM 3541 O O . GLN B 1 145 ? -14.289 -22.047 -24.578 1 91.56 145 GLN B O 1
ATOM 3546 N N . GLU B 1 146 ? -15.617 -20.516 -23.547 1 91.31 146 GLU B N 1
ATOM 3547 C CA . GLU B 1 146 ? -16.359 -20.297 -24.781 1 91.31 146 GLU B CA 1
ATOM 3548 C C . GLU B 1 146 ? -15.461 -19.688 -25.859 1 91.31 146 GLU B C 1
ATOM 3550 O O . GLU B 1 146 ? -15.523 -20.094 -27.031 1 91.31 146 GLU B O 1
ATOM 3555 N N . TYR B 1 147 ? -14.656 -18.766 -25.453 1 92.69 147 TYR B N 1
ATOM 3556 C CA . TYR B 1 147 ? -13.727 -18.156 -26.406 1 92.69 147 TYR B CA 1
ATOM 3557 C C . TYR B 1 147 ? -12.711 -19.172 -26.906 1 92.69 147 TYR B C 1
ATOM 3559 O O . TYR B 1 147 ? -12.359 -19.188 -28.094 1 92.69 147 TYR B O 1
ATOM 3567 N N . PHE B 1 148 ? -12.266 -20.047 -26.031 1 91.38 148 PHE B N 1
ATOM 3568 C CA . PHE B 1 148 ? -11.297 -21.078 -26.406 1 91.38 148 PHE B CA 1
ATOM 3569 C C . PHE B 1 148 ? -11.883 -22.016 -27.453 1 91.38 148 PHE B C 1
ATOM 3571 O O . PHE B 1 148 ? -11.18 -22.453 -28.359 1 91.38 148 PHE B O 1
ATOM 3578 N N . ARG B 1 149 ? -13.094 -22.281 -27.312 1 91.5 149 ARG B N 1
ATOM 3579 C CA . ARG B 1 149 ? -13.766 -23.219 -28.234 1 91.5 149 ARG B CA 1
ATOM 3580 C C . ARG B 1 149 ? -14.031 -22.547 -29.578 1 91.5 149 ARG B C 1
ATOM 3582 O O . ARG B 1 149 ? -13.977 -23.219 -30.625 1 91.5 149 ARG B O 1
ATOM 3589 N N . ASN B 1 150 ? -14.352 -21.297 -29.516 1 91.94 150 ASN B N 1
ATOM 3590 C CA . ASN B 1 150 ? -14.695 -20.547 -30.719 1 91.94 150 ASN B CA 1
ATOM 3591 C C . ASN B 1 150 ? -14.047 -19.156 -30.734 1 91.94 150 ASN B C 1
ATOM 3593 O O . ASN B 1 150 ? -14.727 -18.156 -30.547 1 91.94 150 ASN B O 1
ATOM 3597 N N . PRO B 1 151 ? -12.766 -19.188 -31.062 1 92.06 151 PRO B N 1
ATOM 3598 C CA . PRO B 1 151 ? -12.086 -17.891 -31.078 1 92.06 151 PRO B CA 1
ATOM 3599 C C . PRO B 1 151 ? -12.555 -16.984 -32.219 1 92.06 151 PRO B C 1
ATOM 3601 O O . PRO B 1 151 ? -12.461 -17.375 -33.375 1 92.06 151 PRO B O 1
ATOM 3604 N N . THR B 1 152 ? -13.227 -15.844 -31.938 1 92.75 152 THR B N 1
ATOM 3605 C CA . THR B 1 152 ? -13.703 -14.867 -32.906 1 92.75 152 THR B CA 1
ATOM 3606 C C . THR B 1 152 ? -13.172 -13.477 -32.562 1 92.75 152 THR B C 1
ATOM 3608 O O . THR B 1 152 ? -12.734 -13.219 -31.453 1 92.75 152 THR B O 1
ATOM 3611 N N . PRO B 1 153 ? -13.133 -12.648 -33.562 1 92.88 153 PRO B N 1
ATOM 3612 C CA . PRO B 1 153 ? -12.758 -11.258 -33.281 1 92.88 153 PRO B CA 1
ATOM 3613 C C . PRO B 1 153 ? -13.641 -10.617 -32.219 1 92.88 153 PRO B C 1
ATOM 3615 O O . PRO B 1 153 ? -13.156 -9.828 -31.391 1 92.88 153 PRO B O 1
ATOM 3618 N N . GLU B 1 154 ? -14.875 -10.945 -32.25 1 92.25 154 GLU B N 1
ATOM 3619 C CA . GLU B 1 154 ? -15.797 -10.422 -31.234 1 92.25 154 GLU B CA 1
ATOM 3620 C C . GLU B 1 154 ? -15.453 -10.93 -29.844 1 92.25 154 GLU B C 1
ATOM 3622 O O . GLU B 1 154 ? -15.539 -10.188 -28.859 1 92.25 154 GLU B O 1
ATOM 3627 N N . GLY B 1 155 ? -15.188 -12.18 -29.781 1 91.44 155 GLY B N 1
ATOM 3628 C CA . GLY B 1 155 ? -14.758 -12.758 -28.516 1 91.44 155 GLY B CA 1
ATOM 3629 C C . GLY B 1 155 ? -13.5 -12.109 -27.953 1 91.44 155 GLY B C 1
ATOM 3630 O O . GLY B 1 155 ? -13.406 -11.867 -26.75 1 91.44 155 GLY B O 1
ATOM 3631 N N . ARG B 1 156 ? -12.594 -11.859 -28.797 1 92.25 156 ARG B N 1
ATOM 3632 C CA . ARG B 1 156 ? -11.352 -11.211 -28.391 1 92.25 156 ARG B CA 1
ATOM 3633 C C . ARG B 1 156 ? -11.617 -9.797 -27.875 1 92.25 156 ARG B C 1
ATOM 3635 O O . ARG B 1 156 ? -10.984 -9.344 -26.922 1 92.25 156 ARG B O 1
ATOM 3642 N N . THR B 1 157 ? -12.508 -9.125 -28.531 1 92.81 157 THR B N 1
ATOM 3643 C CA . THR B 1 157 ? -12.906 -7.785 -28.094 1 92.81 157 THR B CA 1
ATOM 3644 C C . THR B 1 157 ? -13.477 -7.812 -26.688 1 92.81 157 THR B C 1
ATOM 3646 O O . THR B 1 157 ? -13.203 -6.918 -25.891 1 92.81 157 THR B O 1
ATOM 3649 N N . LYS B 1 158 ? -14.219 -8.828 -26.406 1 90.88 158 LYS B N 1
ATOM 3650 C CA . LYS B 1 158 ? -14.789 -8.984 -25.062 1 90.88 158 LYS B CA 1
ATOM 3651 C C . LYS B 1 158 ? -13.688 -9.195 -24.031 1 90.88 158 LYS B C 1
ATOM 3653 O O . LYS B 1 158 ? -13.773 -8.672 -22.922 1 90.88 158 LYS B O 1
ATOM 3658 N N . LEU B 1 159 ? -12.711 -10.016 -24.391 1 91.25 159 LEU B N 1
ATOM 3659 C CA . LEU B 1 159 ? -11.547 -10.164 -23.516 1 91.25 159 LEU B CA 1
ATOM 3660 C C . LEU B 1 159 ? -10.875 -8.812 -23.266 1 91.25 159 LEU B C 1
ATOM 3662 O O . LEU B 1 159 ? -10.461 -8.523 -22.141 1 91.25 159 LEU B O 1
ATOM 3666 N N . GLY B 1 160 ? -10.781 -8.055 -24.266 1 92.94 160 GLY B N 1
ATOM 3667 C CA . GLY B 1 160 ? -10.195 -6.727 -24.172 1 92.94 160 GLY B CA 1
ATOM 3668 C C . GLY B 1 160 ? -10.969 -5.801 -23.25 1 92.94 160 GLY B C 1
ATOM 3669 O O . GLY B 1 160 ? -10.375 -4.953 -22.578 1 92.94 160 GLY B O 1
ATOM 3670 N N . GLU B 1 161 ? -12.305 -5.953 -23.219 1 91.12 161 GLU B N 1
ATOM 3671 C CA . GLU B 1 161 ? -13.133 -5.137 -22.344 1 91.12 161 GLU B CA 1
ATOM 3672 C C . GLU B 1 161 ? -12.844 -5.434 -20.875 1 91.12 161 GLU B C 1
ATOM 3674 O O . GLU B 1 161 ? -12.945 -4.547 -20.031 1 91.12 161 GLU B O 1
ATOM 3679 N N . ALA B 1 162 ? -12.469 -6.637 -20.625 1 90.56 162 ALA B N 1
ATOM 3680 C CA . ALA B 1 162 ? -12.141 -7.031 -19.25 1 90.56 162 ALA B CA 1
ATOM 3681 C C . ALA B 1 162 ? -10.812 -6.414 -18.812 1 90.56 162 ALA B C 1
ATOM 3683 O O . ALA B 1 162 ? -10.555 -6.27 -17.625 1 90.56 162 ALA B O 1
ATOM 3684 N N . VAL B 1 163 ? -9.977 -6.109 -19.812 1 95.94 163 VAL B N 1
ATOM 3685 C CA . VAL B 1 163 ? -8.703 -5.457 -19.516 1 95.94 163 VAL B CA 1
ATOM 3686 C C . VAL B 1 163 ? -8.891 -3.939 -19.531 1 95.94 163 VAL B C 1
ATOM 3688 O O . VAL B 1 163 ? -8.43 -3.266 -20.469 1 95.94 163 VAL B O 1
ATOM 3691 N N . SER B 1 164 ? -9.539 -3.416 -18.594 1 97.31 164 SER B N 1
ATOM 3692 C CA . SER B 1 164 ? -9.875 -2.021 -18.328 1 97.31 164 SER B CA 1
ATOM 3693 C C . SER B 1 164 ? -9.82 -1.704 -16.844 1 97.31 164 SER B C 1
ATOM 3695 O O . SER B 1 164 ? -9.617 -2.6 -16.016 1 97.31 164 SER B O 1
ATOM 3697 N N . GLU B 1 165 ? -9.875 -0.488 -16.531 1 97.81 165 GLU B N 1
ATOM 3698 C CA . GLU B 1 165 ? -9.891 -0.133 -15.109 1 97.81 165 GLU B CA 1
ATOM 3699 C C . GLU B 1 165 ? -11.047 -0.805 -14.383 1 97.81 165 GLU B C 1
ATOM 3701 O O . GLU B 1 165 ? -10.867 -1.363 -13.297 1 97.81 165 GLU B O 1
ATOM 3706 N N . GLU B 1 166 ? -12.305 -0.728 -14.977 1 97.38 166 GLU B N 1
ATOM 3707 C CA . GLU B 1 166 ? -13.477 -1.378 -14.398 1 97.38 166 GLU B CA 1
ATOM 3708 C C . GLU B 1 166 ? -13.305 -2.893 -14.344 1 97.38 166 GLU B C 1
ATOM 3710 O O . GLU B 1 166 ? -13.742 -3.543 -13.391 1 97.38 166 GLU B O 1
ATOM 3715 N N . GLY B 1 167 ? -12.719 -3.43 -15.406 1 96.62 167 GLY B N 1
ATOM 3716 C CA . GLY B 1 167 ? -12.43 -4.855 -15.414 1 96.62 167 GLY B CA 1
ATOM 3717 C C . GLY B 1 167 ? -11.477 -5.27 -14.312 1 96.62 167 GLY B C 1
ATOM 3718 O O . GLY B 1 167 ? -11.672 -6.301 -13.664 1 96.62 167 GLY B O 1
ATOM 3719 N N . TYR B 1 168 ? -10.383 -4.438 -14.102 1 97.69 168 TYR B N 1
ATOM 3720 C CA . TYR B 1 168 ? -9.461 -4.715 -13.016 1 97.69 168 TYR B CA 1
ATOM 3721 C C . TYR B 1 168 ? -10.172 -4.664 -11.664 1 97.69 168 TYR B C 1
ATOM 3723 O O . TYR B 1 168 ? -9.961 -5.531 -10.812 1 97.69 168 TYR B O 1
ATOM 3731 N N . ARG B 1 169 ? -11.023 -3.623 -11.477 1 97.88 169 ARG B N 1
ATOM 3732 C CA . ARG B 1 169 ? -11.812 -3.537 -10.25 1 97.88 169 ARG B CA 1
ATOM 3733 C C . ARG B 1 169 ? -12.617 -4.812 -10.031 1 97.88 169 ARG B C 1
ATOM 3735 O O . ARG B 1 169 ? -12.602 -5.375 -8.93 1 97.88 169 ARG B O 1
ATOM 3742 N N . ASP B 1 170 ? -13.297 -5.277 -11.055 1 96.06 170 ASP B N 1
ATOM 3743 C CA . ASP B 1 170 ? -14.117 -6.48 -10.953 1 96.06 170 ASP B CA 1
ATOM 3744 C C . ASP B 1 170 ? -13.258 -7.703 -10.633 1 96.06 170 ASP B C 1
ATOM 3746 O O . ASP B 1 170 ? -13.68 -8.594 -9.891 1 96.06 170 ASP B O 1
ATOM 3750 N N . GLU B 1 171 ? -12.094 -7.754 -11.25 1 95.12 171 GLU B N 1
ATOM 3751 C CA . GLU B 1 171 ? -11.18 -8.859 -10.992 1 95.12 171 GLU B CA 1
ATOM 3752 C C . GLU B 1 171 ? -10.719 -8.867 -9.539 1 95.12 171 GLU B C 1
ATOM 3754 O O . GLU B 1 171 ? -10.672 -9.922 -8.898 1 95.12 171 GLU B O 1
ATOM 3759 N N . PHE B 1 172 ? -10.352 -7.703 -9 1 97.38 172 PHE B N 1
ATOM 3760 C CA . PHE B 1 172 ? -9.859 -7.625 -7.629 1 97.38 172 PHE B CA 1
ATOM 3761 C C . PHE B 1 172 ? -10.984 -7.91 -6.633 1 97.38 172 PHE B C 1
ATOM 3763 O O . PHE B 1 172 ? -10.766 -8.586 -5.629 1 97.38 172 PHE B O 1
ATOM 3770 N N . LEU B 1 173 ? -12.156 -7.391 -6.887 1 96.75 173 LEU B N 1
ATOM 3771 C CA . LEU B 1 173 ? -13.273 -7.633 -5.98 1 96.75 173 LEU B CA 1
ATOM 3772 C C . LEU B 1 173 ? -13.789 -9.062 -6.125 1 96.75 173 LEU B C 1
ATOM 3774 O O . LEU B 1 173 ? -14.195 -9.68 -5.137 1 96.75 173 LEU B O 1
ATOM 3778 N N . ASN B 1 174 ? -13.648 -9.539 -7.422 1 94.06 174 ASN B N 1
ATOM 3779 C CA . ASN B 1 174 ? -14.016 -10.922 -7.746 1 94.06 174 ASN B CA 1
ATOM 3780 C C . ASN B 1 174 ? -15.398 -11.273 -7.207 1 94.06 174 ASN B C 1
ATOM 3782 O O . ASN B 1 174 ? -16.375 -10.578 -7.484 1 94.06 174 ASN B O 1
ATOM 3786 N N . ASP B 1 175 ? -15.555 -12.258 -6.219 1 90.31 175 ASP B N 1
ATOM 3787 C CA . ASP B 1 175 ? -16.844 -12.75 -5.742 1 90.31 175 ASP B CA 1
ATOM 3788 C C . ASP B 1 175 ? -16.922 -12.68 -4.219 1 90.31 175 ASP B C 1
ATOM 3790 O O . ASP B 1 175 ? -17.578 -13.523 -3.588 1 90.31 175 ASP B O 1
ATOM 3794 N N . VAL B 1 176 ? -16.188 -11.695 -3.672 1 96.81 176 VAL B N 1
ATOM 3795 C CA . VAL B 1 176 ? -16.219 -11.648 -2.215 1 96.81 176 VAL B CA 1
ATOM 3796 C C . VAL B 1 176 ? -17.484 -10.922 -1.746 1 96.81 176 VAL B C 1
ATOM 3798 O O . VAL B 1 176 ? -18.031 -10.102 -2.479 1 96.81 176 VAL B O 1
ATOM 3801 N N . ARG B 1 177 ? -17.906 -11.266 -0.543 1 96.5 177 ARG B N 1
ATOM 3802 C CA . ARG B 1 177 ? -19.047 -10.562 0.043 1 96.5 177 ARG B CA 1
ATOM 3803 C C . ARG B 1 177 ? -18.703 -9.109 0.341 1 96.5 177 ARG B C 1
ATOM 3805 O O . ARG B 1 177 ? -17.531 -8.758 0.495 1 96.5 177 ARG B O 1
ATOM 3812 N N . PRO B 1 178 ? -19.688 -8.258 0.507 1 95.5 178 PRO B N 1
ATOM 3813 C CA . PRO B 1 178 ? -19.5 -6.812 0.664 1 95.5 178 PRO B CA 1
ATOM 3814 C C . PRO B 1 178 ? -18.594 -6.461 1.836 1 95.5 178 PRO B C 1
ATOM 3816 O O . PRO B 1 178 ? -17.766 -5.547 1.731 1 95.5 178 PRO B O 1
ATOM 3819 N N . GLU B 1 179 ? -18.672 -7.199 2.924 1 94.38 179 GLU B N 1
ATOM 3820 C CA . GLU B 1 179 ? -17.875 -6.906 4.105 1 94.38 179 GLU B CA 1
ATOM 3821 C C . GLU B 1 179 ? -16.375 -7.117 3.826 1 94.38 179 GLU B C 1
ATOM 3823 O O . GLU B 1 179 ? -15.539 -6.387 4.352 1 94.38 179 GLU B O 1
ATOM 3828 N N . LEU B 1 180 ? -16.078 -8.102 3.006 1 96.44 180 LEU B N 1
ATOM 3829 C CA . LEU B 1 180 ? -14.688 -8.359 2.625 1 96.44 180 LEU B CA 1
ATOM 3830 C C . LEU B 1 180 ? -14.227 -7.379 1.55 1 96.44 180 LEU B C 1
ATOM 3832 O O . LEU B 1 180 ? -13.055 -7 1.51 1 96.44 180 LEU B O 1
ATOM 3836 N N . ALA B 1 181 ? -15.211 -6.988 0.691 1 97.5 181 ALA B N 1
ATOM 3837 C CA . ALA B 1 181 ? -14.891 -6.055 -0.382 1 97.5 181 ALA B CA 1
ATOM 3838 C C . ALA B 1 181 ? -14.336 -4.746 0.178 1 97.5 181 ALA B C 1
ATOM 3840 O O . ALA B 1 181 ? -13.461 -4.121 -0.433 1 97.5 181 ALA B O 1
ATOM 3841 N N . GLU B 1 182 ? -14.742 -4.324 1.376 1 97.06 182 GLU B N 1
ATOM 3842 C CA . GLU B 1 182 ? -14.289 -3.078 1.99 1 97.06 182 GLU B CA 1
ATOM 3843 C C . GLU B 1 182 ? -12.82 -3.166 2.4 1 97.06 182 GLU B C 1
ATOM 3845 O O . GLU B 1 182 ? -12.18 -2.146 2.664 1 97.06 182 GLU B O 1
ATOM 3850 N N . ARG B 1 183 ? -12.289 -4.391 2.443 1 97.38 183 ARG B N 1
ATOM 3851 C CA . ARG B 1 183 ? -10.898 -4.586 2.85 1 97.38 183 ARG B CA 1
ATOM 3852 C C . ARG B 1 183 ? -9.961 -4.512 1.647 1 97.38 183 ARG B C 1
ATOM 3854 O O . ARG B 1 183 ? -8.742 -4.508 1.807 1 97.38 183 ARG B O 1
ATOM 3861 N N . ILE B 1 184 ? -10.555 -4.461 0.485 1 97.88 184 ILE B N 1
ATOM 3862 C CA . ILE B 1 184 ? -9.773 -4.398 -0.742 1 97.88 184 ILE B CA 1
ATOM 3863 C C . ILE B 1 184 ? -9.656 -2.947 -1.209 1 97.88 184 ILE B C 1
ATOM 3865 O O . ILE B 1 184 ? -10.664 -2.305 -1.51 1 97.88 184 ILE B O 1
ATOM 3869 N N . SER B 1 185 ? -8.477 -2.498 -1.254 1 97.69 185 SER B N 1
ATOM 3870 C CA . SER B 1 185 ? -8.227 -1.086 -1.524 1 97.69 185 SER B CA 1
ATOM 3871 C C . SER B 1 185 ? -8.414 -0.767 -3.004 1 97.69 185 SER B C 1
ATOM 3873 O O . SER B 1 185 ? -7.91 -1.489 -3.869 1 97.69 185 SER B O 1
ATOM 3875 N N . PRO B 1 186 ? -9.016 0.376 -3.357 1 98.5 186 PRO B N 1
ATOM 3876 C CA . PRO B 1 186 ? -9.062 0.812 -4.754 1 98.5 186 PRO B CA 1
ATOM 3877 C C . PRO B 1 186 ? -7.68 1.084 -5.34 1 98.5 186 PRO B C 1
ATOM 3879 O O . PRO B 1 186 ? -7.527 1.181 -6.559 1 98.5 186 PRO B O 1
ATOM 3882 N N . ASP B 1 187 ? -6.621 1.191 -4.449 1 98.62 187 ASP B N 1
ATOM 3883 C CA . ASP B 1 187 ? -5.254 1.408 -4.914 1 98.62 187 ASP B CA 1
ATOM 3884 C C . ASP B 1 187 ? -4.836 0.328 -5.906 1 98.62 187 ASP B C 1
ATOM 3886 O O . ASP B 1 187 ? -4.039 0.584 -6.812 1 98.62 187 ASP B O 1
ATOM 3890 N N . LEU B 1 188 ? -5.438 -0.856 -5.707 1 98.44 188 LEU B N 1
ATOM 3891 C CA . LEU B 1 188 ? -5.055 -2.004 -6.523 1 98.44 188 LEU B CA 1
ATOM 3892 C C . LEU B 1 188 ? -5.406 -1.767 -7.988 1 98.44 188 LEU B C 1
ATOM 3894 O O . LEU B 1 188 ? -4.516 -1.714 -8.844 1 98.44 188 LEU B O 1
ATOM 3898 N N . TRP B 1 189 ? -6.621 -1.471 -8.289 1 98.5 189 TRP B N 1
ATOM 3899 C CA . TRP B 1 189 ? -6.98 -1.369 -9.703 1 98.5 189 TRP B CA 1
ATOM 3900 C C . TRP B 1 189 ? -6.621 0.004 -10.258 1 98.5 189 TRP B C 1
ATOM 3902 O O . TRP B 1 189 ? -6.297 0.136 -11.438 1 98.5 189 TRP B O 1
ATOM 3912 N N . LYS B 1 190 ? -6.582 1.056 -9.383 1 98.62 190 LYS B N 1
ATOM 3913 C CA . LYS B 1 190 ? -6.203 2.381 -9.859 1 98.62 190 LYS B CA 1
ATOM 3914 C C . LYS B 1 190 ? -4.73 2.418 -10.266 1 98.62 190 LYS B C 1
ATOM 3916 O O . LYS B 1 190 ? -4.395 2.877 -11.359 1 98.62 190 LYS B O 1
ATOM 3921 N N . LEU B 1 191 ? -3.836 1.915 -9.445 1 98.62 191 LEU B N 1
ATOM 3922 C CA . LEU B 1 191 ? -2.41 1.906 -9.758 1 98.62 191 LEU B CA 1
ATOM 3923 C C . LEU B 1 191 ? -2.117 0.997 -10.945 1 98.62 191 LEU B C 1
ATOM 3925 O O . LEU B 1 191 ? -1.414 1.394 -11.875 1 98.62 191 LEU B O 1
ATOM 3929 N N . HIS B 1 192 ? -2.65 -0.198 -10.922 1 98.31 192 HIS B N 1
ATOM 3930 C CA . HIS B 1 192 ? -2.318 -1.155 -11.969 1 98.31 192 HIS B CA 1
ATOM 3931 C C . HIS B 1 192 ? -2.814 -0.675 -13.328 1 98.31 192 HIS B C 1
ATOM 3933 O O . HIS B 1 192 ? -2.115 -0.818 -14.336 1 98.31 192 HIS B O 1
ATOM 3939 N N . TRP B 1 193 ? -3.982 -0.121 -13.336 1 98.31 193 TRP B N 1
ATOM 3940 C CA . TRP B 1 193 ? -4.484 0.418 -14.594 1 98.31 193 TRP B CA 1
ATOM 3941 C C . TRP B 1 193 ? -3.619 1.58 -15.07 1 98.31 193 TRP B C 1
ATOM 3943 O O . TRP B 1 193 ? -3.359 1.72 -16.266 1 98.31 193 TRP B O 1
ATOM 3953 N N . SER B 1 194 ? -3.16 2.391 -14.133 1 98.06 194 SER B N 1
ATOM 3954 C CA . SER B 1 194 ? -2.346 3.541 -14.508 1 98.06 194 SER B CA 1
ATOM 3955 C C . SER B 1 194 ? -1.019 3.104 -15.117 1 98.06 194 SER B C 1
ATOM 3957 O O . SER B 1 194 ? -0.399 3.855 -15.875 1 98.06 194 SER B O 1
ATOM 3959 N N . LEU B 1 195 ? -0.602 1.885 -14.828 1 98.31 195 LEU B N 1
ATOM 3960 C CA . LEU B 1 195 ? 0.658 1.354 -15.344 1 98.31 195 LEU B CA 1
ATOM 3961 C C . LEU B 1 195 ? 0.427 0.521 -16.594 1 98.31 195 LEU B C 1
ATOM 3963 O O . LEU B 1 195 ? 1.372 -0.035 -17.156 1 98.31 195 LEU B O 1
ATOM 3967 N N . THR B 1 196 ? -0.82 0.405 -17 1 98.12 196 THR B N 1
ATOM 3968 C CA . THR B 1 196 ? -1.171 -0.376 -18.188 1 98.12 196 THR B CA 1
ATOM 3969 C C . THR B 1 196 ? -1.202 0.507 -19.438 1 98.12 196 THR B C 1
ATOM 3971 O O . THR B 1 196 ? -2.186 1.206 -19.672 1 98.12 196 THR B O 1
ATOM 3974 N N . THR B 1 197 ? -0.134 0.502 -20.219 1 97.69 197 THR B N 1
ATOM 3975 C CA . THR B 1 197 ? -0.095 1.189 -21.5 1 97.69 197 THR B CA 1
ATOM 3976 C C . THR B 1 197 ? -0.922 0.439 -22.547 1 97.69 197 THR B C 1
ATOM 3978 O O . THR B 1 197 ? -1.373 -0.681 -22.297 1 97.69 197 THR B O 1
ATOM 3981 N N . ALA B 1 198 ? -1.096 1.062 -23.734 1 97.31 198 ALA B N 1
ATOM 3982 C CA . ALA B 1 198 ? -1.798 0.392 -24.812 1 97.31 198 ALA B CA 1
ATOM 3983 C C . ALA B 1 198 ? -1.111 -0.919 -25.188 1 97.31 198 ALA B C 1
ATOM 3985 O O . ALA B 1 198 ? -1.776 -1.93 -25.422 1 97.31 198 ALA B O 1
ATOM 3986 N N . LYS B 1 199 ? 0.202 -0.926 -25.203 1 97.88 199 LYS B N 1
ATOM 3987 C CA . LYS B 1 199 ? 0.967 -2.129 -25.516 1 97.88 199 LYS B CA 1
ATOM 3988 C C . LYS B 1 199 ? 0.756 -3.207 -24.453 1 97.88 199 LYS B C 1
ATOM 3990 O O . LYS B 1 199 ? 0.538 -4.375 -24.781 1 97.88 199 LYS B O 1
ATOM 3995 N N . ARG B 1 200 ? 0.798 -2.854 -23.203 1 98.31 200 ARG B N 1
ATOM 3996 C CA . ARG B 1 200 ? 0.626 -3.809 -22.125 1 98.31 200 ARG B CA 1
ATOM 3997 C C . ARG B 1 200 ? -0.785 -4.387 -22.109 1 98.31 200 ARG B C 1
ATOM 3999 O O . ARG B 1 200 ? -0.984 -5.551 -21.766 1 98.31 200 ARG B O 1
ATOM 4006 N N . ARG B 1 201 ? -1.716 -3.539 -22.5 1 97.81 201 ARG B N 1
ATOM 4007 C CA . ARG B 1 201 ? -3.09 -4.016 -22.609 1 97.81 201 ARG B CA 1
ATOM 4008 C C . ARG B 1 201 ? -3.207 -5.129 -23.641 1 97.81 201 ARG B C 1
ATOM 4010 O O . ARG B 1 201 ? -3.832 -6.16 -23.391 1 97.81 201 ARG B O 1
ATOM 4017 N N . GLU B 1 202 ? -2.609 -4.922 -24.781 1 96.94 202 GLU B N 1
ATOM 4018 C CA . GLU B 1 202 ? -2.623 -5.934 -25.828 1 96.94 202 GLU B CA 1
ATOM 4019 C C . GLU B 1 202 ? -1.909 -7.207 -25.375 1 96.94 202 GLU B C 1
ATOM 4021 O O . GLU B 1 202 ? -2.365 -8.312 -25.656 1 96.94 202 GLU B O 1
ATOM 4026 N N . ILE B 1 203 ? -0.8 -7.012 -24.703 1 97.44 203 ILE B N 1
ATOM 4027 C CA . ILE B 1 203 ? -0.054 -8.148 -24.172 1 97.44 203 ILE B CA 1
ATOM 4028 C C . ILE B 1 203 ? -0.934 -8.938 -23.203 1 97.44 203 ILE B C 1
ATOM 4030 O O . ILE B 1 203 ? -0.992 -10.172 -23.281 1 97.44 203 ILE B O 1
ATOM 4034 N N . ALA B 1 204 ? -1.65 -8.234 -22.312 1 97.31 204 ALA B N 1
ATOM 4035 C CA . ALA B 1 204 ? -2.527 -8.891 -21.359 1 97.31 204 ALA B CA 1
ATOM 4036 C C . ALA B 1 204 ? -3.621 -9.688 -22.062 1 97.31 204 ALA B C 1
ATOM 4038 O O . ALA B 1 204 ? -3.924 -10.82 -21.672 1 97.31 204 ALA B O 1
ATOM 4039 N N . ILE B 1 205 ? -4.219 -9.094 -23.062 1 96.12 205 ILE B N 1
ATOM 4040 C CA . ILE B 1 205 ? -5.266 -9.758 -23.844 1 96.12 205 ILE B CA 1
ATOM 4041 C C . ILE B 1 205 ? -4.703 -11.023 -24.484 1 96.12 205 ILE B C 1
ATOM 4043 O O . ILE B 1 205 ? -5.34 -12.078 -24.453 1 96.12 205 ILE B O 1
ATOM 4047 N N . ASP B 1 206 ? -3.523 -10.945 -25.016 1 94.94 206 ASP B N 1
ATOM 4048 C CA . ASP B 1 206 ? -2.889 -12.086 -25.656 1 94.94 206 ASP B CA 1
ATOM 4049 C C . ASP B 1 206 ? -2.598 -13.195 -24.656 1 94.94 206 ASP B C 1
ATOM 4051 O O . ASP B 1 206 ? -2.779 -14.375 -24.953 1 94.94 206 ASP B O 1
ATOM 4055 N N . VAL B 1 207 ? -2.092 -12.836 -23.516 1 95.56 207 VAL B N 1
ATOM 4056 C CA . VAL B 1 207 ? -1.766 -13.82 -22.484 1 95.56 207 VAL B CA 1
ATOM 4057 C C . VAL B 1 207 ? -3.039 -14.531 -22.016 1 95.56 207 VAL B C 1
ATOM 4059 O O . VAL B 1 207 ? -3.055 -15.75 -21.859 1 95.56 207 VAL B O 1
ATOM 4062 N N . ILE B 1 208 ? -4.121 -13.766 -21.812 1 94.19 208 ILE B N 1
ATOM 4063 C CA . ILE B 1 208 ? -5.398 -14.328 -21.375 1 94.19 208 ILE B CA 1
ATOM 4064 C C . ILE B 1 208 ? -5.945 -15.258 -22.469 1 94.19 208 ILE B C 1
ATOM 4066 O O . ILE B 1 208 ? -6.414 -16.359 -22.172 1 94.19 208 ILE B O 1
ATOM 4070 N N . ALA B 1 209 ? -5.859 -14.781 -23.672 1 91 209 ALA B N 1
ATOM 4071 C CA . ALA B 1 209 ? -6.293 -15.617 -24.797 1 91 209 ALA B CA 1
ATOM 4072 C C . ALA B 1 209 ? -5.465 -16.891 -24.875 1 91 209 ALA B C 1
ATOM 4074 O O . ALA B 1 209 ? -5.98 -17.953 -25.266 1 91 209 ALA B O 1
ATOM 4075 N N . GLY B 1 210 ? -4.238 -16.797 -24.5 1 87.44 210 GLY B N 1
ATOM 4076 C CA . GLY B 1 210 ? -3.312 -17.906 -24.578 1 87.44 210 GLY B CA 1
ATOM 4077 C C . GLY B 1 210 ? -3.465 -18.891 -23.422 1 87.44 210 GLY B C 1
ATOM 4078 O O . GLY B 1 210 ? -2.805 -19.938 -23.406 1 87.44 210 GLY B O 1
ATOM 4079 N N . LEU B 1 211 ? -4.328 -18.625 -22.484 1 90.38 211 LEU B N 1
ATOM 4080 C CA . LEU B 1 211 ? -4.582 -19.5 -21.344 1 90.38 211 LEU B CA 1
ATOM 4081 C C . LEU B 1 211 ? -5.02 -20.875 -21.812 1 90.38 211 LEU B C 1
ATOM 4083 O O . LEU B 1 211 ? -4.805 -21.875 -21.125 1 90.38 211 LEU B O 1
ATOM 4087 N N . ARG B 1 212 ? -5.559 -20.938 -22.984 1 87.88 212 ARG B N 1
ATOM 4088 C CA . ARG B 1 212 ? -5.957 -22.219 -23.562 1 87.88 212 ARG B CA 1
ATOM 4089 C C . ARG B 1 212 ? -4.777 -23.188 -23.609 1 87.88 212 ARG B C 1
ATOM 4091 O O . ARG B 1 212 ? -4.914 -24.359 -23.25 1 87.88 212 ARG B O 1
ATOM 4098 N N . GLU B 1 213 ? -3.691 -22.672 -24.078 1 87.56 213 GLU B N 1
ATOM 4099 C CA . GLU B 1 213 ? -2.49 -23.5 -24.188 1 87.56 213 GLU B CA 1
ATOM 4100 C C . GLU B 1 213 ? -1.976 -23.906 -22.812 1 87.56 213 GLU B C 1
ATOM 4102 O O . GLU B 1 213 ? -1.421 -25 -22.641 1 87.56 213 GLU B O 1
ATOM 4107 N N . ASN B 1 214 ? -2.205 -23.078 -21.891 1 88.62 214 ASN B N 1
ATOM 4108 C CA . ASN B 1 214 ? -1.766 -23.391 -20.531 1 88.62 214 A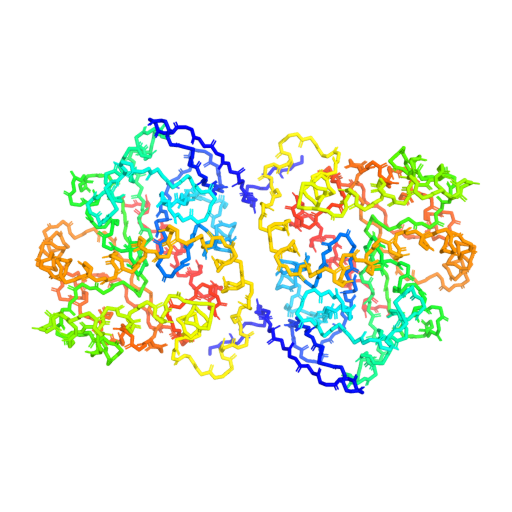SN B CA 1
ATOM 4109 C C . ASN B 1 214 ? -2.584 -24.531 -19.922 1 88.62 214 ASN B C 1
ATOM 4111 O O . ASN B 1 214 ? -2.068 -25.312 -19.125 1 88.62 214 ASN B O 1
ATOM 4115 N N . LEU B 1 215 ? -3.836 -24.594 -20.281 1 89.62 215 LEU B N 1
ATOM 4116 C CA . LEU B 1 215 ? -4.684 -25.688 -19.812 1 89.62 215 LEU B CA 1
ATOM 4117 C C . LEU B 1 215 ? -4.094 -27.031 -20.203 1 89.62 215 LEU B C 1
ATOM 4119 O O . LEU B 1 215 ? -4.203 -28 -19.438 1 89.62 215 LEU B O 1
ATOM 4123 N N . ALA B 1 216 ? -3.398 -27.047 -21.312 1 91.75 216 ALA B N 1
ATOM 4124 C CA . ALA B 1 216 ? -2.799 -28.281 -21.797 1 91.75 216 ALA B CA 1
ATOM 4125 C C . ALA B 1 216 ? -1.63 -28.719 -20.906 1 91.75 216 ALA B C 1
ATOM 4127 O O . ALA B 1 216 ? -1.194 -29.875 -20.953 1 91.75 216 ALA B O 1
ATOM 4128 N N . TRP B 1 217 ? -1.165 -27.828 -20.062 1 96.31 217 TRP B N 1
ATOM 4129 C CA . TRP B 1 217 ? -0.032 -28.094 -19.188 1 96.31 217 TRP B CA 1
ATOM 4130 C C . TRP B 1 217 ? -0.503 -28.672 -17.844 1 96.31 217 TRP B C 1
ATOM 4132 O O . TRP B 1 217 ? 0.309 -29.141 -17.047 1 96.31 217 TRP B O 1
ATOM 4142 N N . PHE B 1 218 ? -1.818 -28.719 -17.562 1 97.31 218 PHE B N 1
ATOM 4143 C CA . PHE B 1 218 ? -2.328 -29.109 -16.25 1 97.31 218 PHE B CA 1
ATOM 4144 C C . PHE B 1 218 ? -1.817 -30.484 -15.859 1 97.31 218 PHE B C 1
ATOM 4146 O O . PHE B 1 218 ? -1.39 -30.688 -14.727 1 97.31 218 PHE B O 1
ATOM 4153 N N . ASP B 1 219 ? -1.747 -31.344 -16.844 1 97.56 219 ASP B N 1
ATOM 4154 C CA . ASP B 1 219 ? -1.267 -32.688 -16.547 1 97.56 219 ASP B CA 1
ATOM 4155 C C . ASP B 1 219 ? 0.2 -32.688 -16.125 1 97.56 219 ASP B C 1
ATOM 4157 O O . ASP B 1 219 ? 0.618 -33.469 -15.273 1 97.56 219 ASP B O 1
ATOM 4161 N N . ARG B 1 220 ? 0.97 -31.859 -16.688 1 98.19 220 ARG B N 1
ATOM 4162 C CA . ARG B 1 220 ? 2.387 -31.75 -16.359 1 98.19 220 ARG B CA 1
ATOM 4163 C C . ARG B 1 220 ? 2.576 -31.203 -14.953 1 98.19 220 ARG B C 1
ATOM 4165 O O . ARG B 1 220 ? 3.43 -31.688 -14.203 1 98.19 220 ARG B O 1
ATOM 4172 N N . TYR B 1 221 ? 1.809 -30.203 -14.602 1 98.5 221 TYR B N 1
ATOM 4173 C CA . TYR B 1 221 ? 1.87 -29.656 -13.25 1 98.5 221 TYR B CA 1
ATOM 4174 C C . TYR B 1 221 ? 1.495 -30.719 -12.227 1 98.5 221 TYR B C 1
ATOM 4176 O O . TYR B 1 221 ? 2.186 -30.875 -11.211 1 98.5 221 TYR B O 1
ATOM 4184 N N . GLN B 1 222 ? 0.407 -31.422 -12.508 1 98.75 222 GLN B N 1
ATOM 4185 C CA . GLN B 1 222 ? -0.082 -32.469 -11.617 1 98.75 222 GLN B CA 1
ATOM 4186 C C . GLN B 1 222 ? 0.942 -33.594 -11.469 1 98.75 222 GLN B C 1
ATOM 4188 O O . GLN B 1 222 ? 1.183 -34.062 -10.359 1 98.75 222 GLN B O 1
ATOM 4193 N N . SER B 1 223 ? 1.538 -33.969 -12.555 1 98.69 223 SER B N 1
ATOM 4194 C CA . SER B 1 223 ? 2.555 -35 -12.531 1 98.69 223 SER B CA 1
ATOM 4195 C C . SER B 1 223 ? 3.746 -34.594 -11.672 1 98.69 223 SER B C 1
ATOM 4197 O O . SER B 1 223 ? 4.266 -35.406 -10.906 1 98.69 223 SER B O 1
ATOM 4199 N N . TYR B 1 224 ? 4.184 -33.375 -11.812 1 98.69 224 TYR B N 1
ATOM 4200 C CA . TYR B 1 224 ? 5.266 -32.844 -10.977 1 98.69 224 TYR B CA 1
ATOM 4201 C C . TYR B 1 224 ? 4.926 -33 -9.5 1 98.69 224 TYR B C 1
ATOM 4203 O O . TYR B 1 224 ? 5.75 -33.438 -8.703 1 98.69 224 TYR B O 1
ATOM 4211 N N . LEU B 1 225 ? 3.709 -32.594 -9.109 1 98.81 225 LEU B N 1
ATOM 4212 C CA . LEU B 1 225 ? 3.289 -32.656 -7.715 1 98.81 225 LEU B CA 1
ATOM 4213 C C . LEU B 1 225 ? 3.283 -34.094 -7.203 1 98.81 225 LEU B C 1
ATOM 4215 O O . LEU B 1 225 ? 3.75 -34.344 -6.098 1 98.81 225 LEU B O 1
ATOM 4219 N N . ARG B 1 226 ? 2.822 -35 -8.016 1 98.25 226 ARG B N 1
ATOM 4220 C CA . ARG B 1 226 ? 2.729 -36.406 -7.625 1 98.25 226 ARG B CA 1
ATOM 4221 C C . ARG B 1 226 ? 4.113 -37.031 -7.469 1 98.25 226 ARG B C 1
ATOM 4223 O O . ARG B 1 226 ? 4.344 -37.844 -6.559 1 98.25 226 ARG B O 1
ATOM 4230 N N . GLU B 1 227 ? 4.938 -36.656 -8.344 1 98.25 227 GLU B N 1
ATOM 4231 C CA . GLU B 1 227 ? 6.25 -37.281 -8.422 1 98.25 227 GLU B CA 1
ATOM 4232 C C . GLU B 1 227 ? 7.184 -36.75 -7.336 1 98.25 227 GLU B C 1
ATOM 4234 O O . GLU B 1 227 ? 7.914 -37.531 -6.711 1 98.25 227 GLU B O 1
ATOM 4239 N N . HIS B 1 228 ? 7.207 -35.5 -7.086 1 97.94 228 HIS B N 1
ATOM 4240 C CA . HIS B 1 228 ? 8.211 -34.875 -6.223 1 97.94 228 HIS B CA 1
ATOM 4241 C C . HIS B 1 228 ? 7.656 -34.625 -4.824 1 97.94 228 HIS B C 1
ATOM 4243 O O . HIS B 1 228 ? 8.414 -34.562 -3.855 1 97.94 228 HIS B O 1
ATOM 4249 N N . ARG B 1 229 ? 6.398 -34.375 -4.707 1 97.62 229 ARG B N 1
ATOM 4250 C CA . ARG B 1 229 ? 5.668 -34.219 -3.455 1 97.62 229 ARG B CA 1
ATOM 4251 C C . ARG B 1 229 ? 6.375 -33.219 -2.541 1 97.62 229 ARG B C 1
ATOM 4253 O O . ARG B 1 229 ? 6.617 -33.5 -1.367 1 97.62 229 ARG B O 1
ATOM 4260 N N . PRO B 1 230 ? 6.727 -32.031 -3.045 1 97.5 230 PRO B N 1
ATOM 4261 C CA . PRO B 1 230 ? 7.297 -31.047 -2.131 1 97.5 230 PRO B CA 1
ATOM 4262 C C . PRO B 1 230 ? 6.375 -30.734 -0.956 1 97.5 230 PRO B C 1
ATOM 4264 O O . PRO B 1 230 ? 5.148 -30.797 -1.094 1 97.5 230 PRO B O 1
ATOM 4267 N N . PRO B 1 231 ? 6.996 -30.422 0.272 1 98.19 231 PRO B N 1
ATOM 4268 C CA . PRO B 1 231 ? 6.121 -29.875 1.312 1 98.19 231 PRO B CA 1
ATOM 4269 C C . PRO B 1 231 ? 5.234 -28.734 0.803 1 98.19 231 PRO B C 1
ATOM 4271 O O . PRO B 1 231 ? 5.703 -27.875 0.06 1 98.19 231 PRO B O 1
ATOM 4274 N N . ALA B 1 232 ? 3.92 -28.828 1.162 1 98.75 232 ALA B N 1
ATOM 4275 C CA . ALA B 1 232 ? 3.01 -27.844 0.582 1 98.75 232 ALA B CA 1
ATOM 4276 C C . ALA B 1 232 ? 1.97 -27.391 1.603 1 98.75 232 ALA B C 1
ATOM 4278 O O . ALA B 1 232 ? 1.457 -28.203 2.377 1 98.75 232 ALA B O 1
ATOM 4279 N N . LEU B 1 233 ? 1.779 -26.109 1.622 1 98.88 233 LEU B N 1
ATOM 4280 C CA . LEU B 1 233 ? 0.663 -25.469 2.307 1 98.88 233 LEU B CA 1
ATOM 4281 C C . LEU B 1 233 ? -0.344 -24.922 1.304 1 98.88 233 LEU B C 1
ATOM 4283 O O . LEU B 1 233 ? 0.018 -24.141 0.423 1 98.88 233 LEU B O 1
ATOM 4287 N N . ILE B 1 234 ? -1.564 -25.391 1.348 1 98.88 234 ILE B N 1
ATOM 4288 C CA . ILE B 1 234 ? -2.652 -24.859 0.541 1 98.88 234 ILE B CA 1
ATOM 4289 C C . ILE B 1 234 ? -3.5 -23.906 1.387 1 98.88 234 ILE B C 1
ATOM 4291 O O . ILE B 1 234 ? -4.152 -24.328 2.344 1 98.88 234 ILE B O 1
ATOM 4295 N N . VAL B 1 235 ? -3.443 -22.672 1.113 1 98.88 235 VAL B N 1
ATOM 4296 C CA . VAL B 1 235 ? -4.246 -21.625 1.756 1 98.88 235 VAL B CA 1
ATOM 4297 C C . VAL B 1 235 ? -5.164 -20.969 0.728 1 98.88 235 VAL B C 1
ATOM 4299 O O . VAL B 1 235 ? -4.695 -20.344 -0.219 1 98.88 235 VAL B O 1
ATOM 4302 N N . TRP B 1 236 ? -6.484 -21.078 0.928 1 98.75 236 TRP B N 1
ATOM 4303 C CA . TRP B 1 236 ? -7.398 -20.844 -0.184 1 98.75 236 TRP B CA 1
ATOM 4304 C C . TRP B 1 236 ? -8.594 -20 0.262 1 98.75 236 TRP B C 1
ATOM 4306 O O . TRP B 1 236 ? -9.141 -20.219 1.346 1 98.75 236 TRP B O 1
ATOM 4316 N N . GLY B 1 237 ? -8.836 -18.922 -0.497 1 98.5 237 GLY B N 1
ATOM 4317 C CA . GLY B 1 237 ? -10.102 -18.219 -0.344 1 98.5 237 GLY B CA 1
ATOM 4318 C C . GLY B 1 237 ? -11.195 -18.766 -1.244 1 98.5 237 GLY B C 1
ATOM 4319 O O . GLY B 1 237 ? -11.172 -18.547 -2.459 1 98.5 237 GLY B O 1
ATOM 4320 N N . PRO B 1 238 ? -12.219 -19.375 -0.734 1 97.94 238 PRO B N 1
ATOM 4321 C CA . PRO B 1 238 ? -13.211 -20.062 -1.562 1 97.94 238 PRO B CA 1
ATOM 4322 C C . PRO B 1 238 ? -14.18 -19.109 -2.254 1 97.94 238 PRO B C 1
ATOM 4324 O O . PRO B 1 238 ? -14.891 -19.5 -3.178 1 97.94 238 PRO B O 1
ATOM 4327 N N . GLN B 1 239 ? -14.289 -17.875 -1.752 1 97.69 239 GLN B N 1
ATOM 4328 C CA . GLN B 1 239 ? -15.133 -16.891 -2.428 1 97.69 239 GLN B CA 1
ATOM 4329 C C . GLN B 1 239 ? -14.453 -16.359 -3.688 1 97.69 239 GLN B C 1
ATOM 4331 O O . GLN B 1 239 ? -14.164 -15.164 -3.787 1 97.69 239 GLN B O 1
ATOM 4336 N N . ASP B 1 240 ? -14.266 -17.172 -4.617 1 97.5 240 ASP B N 1
ATOM 4337 C CA . ASP B 1 240 ? -13.531 -16.984 -5.863 1 97.5 240 ASP B CA 1
ATOM 4338 C C . ASP B 1 240 ? -14.273 -17.609 -7.039 1 97.5 240 ASP B C 1
ATOM 4340 O O . ASP B 1 240 ? -14.406 -18.828 -7.117 1 97.5 240 ASP B O 1
ATOM 4344 N N . GLY B 1 241 ? -14.664 -16.781 -7.957 1 96.12 241 GLY B N 1
ATOM 4345 C CA . GLY B 1 241 ? -15.469 -17.266 -9.07 1 96.12 241 GLY B CA 1
ATOM 4346 C C . GLY B 1 241 ? -14.672 -18.047 -10.094 1 96.12 241 GLY B C 1
ATOM 4347 O O . GLY B 1 241 ? -15.242 -18.766 -10.914 1 96.12 241 GLY B O 1
ATOM 4348 N N . TYR B 1 242 ? -13.367 -17.953 -10.109 1 95.81 242 TYR B N 1
ATOM 4349 C CA . TYR B 1 242 ? -12.5 -18.719 -11.008 1 95.81 242 TYR B CA 1
ATOM 4350 C C . TYR B 1 242 ? -12.031 -20.016 -10.359 1 95.81 242 TYR B C 1
ATOM 4352 O O . TYR B 1 242 ? -11.969 -21.047 -11.016 1 95.81 242 TYR B O 1
ATOM 4360 N N . MET B 1 243 ? -11.734 -19.922 -9.07 1 97.31 243 MET B N 1
ATOM 4361 C CA . MET B 1 243 ? -11.094 -21.016 -8.328 1 97.31 243 MET B CA 1
ATOM 4362 C C . MET B 1 243 ? -11.844 -21.297 -7.031 1 97.31 243 MET B C 1
ATOM 4364 O O . MET B 1 243 ? -11.367 -20.969 -5.945 1 97.31 243 MET B O 1
ATOM 4368 N N . PRO B 1 244 ? -12.914 -22.016 -7.156 1 97.5 244 PRO B N 1
ATOM 4369 C CA . PRO B 1 244 ? -13.734 -22.312 -5.977 1 97.5 244 PRO B CA 1
ATOM 4370 C C . PRO B 1 244 ? -13.062 -23.328 -5.039 1 97.5 244 PRO B C 1
ATOM 4372 O O . PRO B 1 244 ? -11.914 -23.719 -5.266 1 97.5 244 PRO B O 1
ATOM 4375 N N . GLU B 1 245 ? -13.758 -23.625 -3.977 1 98.19 245 GLU B N 1
ATOM 4376 C CA . GLU B 1 245 ? -13.258 -24.562 -2.971 1 98.19 245 GLU B CA 1
ATOM 4377 C C . GLU B 1 245 ? -12.781 -25.859 -3.609 1 98.19 245 GLU B C 1
ATOM 4379 O O . GLU B 1 245 ? -11.773 -26.438 -3.191 1 98.19 245 GLU B O 1
ATOM 4384 N N . GLY B 1 246 ? -13.516 -26.344 -4.562 1 98.5 246 GLY B N 1
ATOM 4385 C CA . GLY B 1 246 ? -13.148 -27.594 -5.23 1 98.5 246 GLY B CA 1
ATOM 4386 C C . GLY B 1 246 ? -11.758 -27.547 -5.828 1 98.5 246 GLY B C 1
ATOM 4387 O O . GLY B 1 246 ? -11.055 -28.562 -5.84 1 98.5 246 GLY B O 1
ATOM 4388 N N . SER B 1 247 ? -11.328 -26.438 -6.336 1 98.19 247 SER B N 1
ATOM 4389 C CA . SER B 1 247 ? -9.992 -26.281 -6.91 1 98.19 247 SER B CA 1
ATOM 4390 C C . SER B 1 247 ? -8.906 -26.484 -5.855 1 98.19 247 SER B C 1
ATOM 4392 O O . SER B 1 247 ? -7.867 -27.078 -6.137 1 98.19 247 SER B O 1
ATOM 4394 N N . ALA B 1 248 ? -9.141 -26 -4.664 1 98.69 248 ALA B N 1
ATOM 4395 C CA . ALA B 1 248 ? -8.203 -26.203 -3.557 1 98.69 248 ALA B CA 1
ATOM 4396 C C . ALA B 1 248 ? -8.094 -27.688 -3.197 1 98.69 248 ALA B C 1
ATOM 4398 O O . ALA B 1 248 ? -6.988 -28.219 -3.076 1 98.69 248 ALA B O 1
ATOM 4399 N N . ARG B 1 249 ? -9.188 -28.312 -3.025 1 98.75 249 ARG B N 1
ATOM 4400 C CA . ARG B 1 249 ? -9.234 -29.703 -2.58 1 98.75 249 ARG B CA 1
ATOM 4401 C C . ARG B 1 249 ? -8.633 -30.625 -3.627 1 98.75 249 ARG B C 1
ATOM 4403 O O . ARG B 1 249 ? -8.055 -31.656 -3.285 1 98.75 249 ARG B O 1
ATOM 4410 N N . ALA B 1 250 ? -8.766 -30.234 -4.859 1 98.75 250 ALA B N 1
ATOM 4411 C CA . ALA B 1 250 ? -8.258 -31.062 -5.949 1 98.75 250 ALA B CA 1
ATOM 4412 C C . ALA B 1 250 ? -6.746 -31.25 -5.832 1 98.75 250 ALA B C 1
ATOM 4414 O O . ALA B 1 250 ? -6.207 -32.281 -6.246 1 98.75 250 ALA B O 1
ATOM 4415 N N . TYR B 1 251 ? -6.047 -30.281 -5.254 1 98.81 251 TYR B N 1
ATOM 4416 C CA . TYR B 1 251 ? -4.602 -30.406 -5.082 1 98.81 251 TYR B CA 1
ATOM 4417 C C . TYR B 1 251 ? -4.254 -31.641 -4.258 1 98.81 251 TYR B C 1
ATOM 4419 O O . TYR B 1 251 ? -3.172 -32.219 -4.414 1 98.81 251 TYR B O 1
ATOM 4427 N N . LEU B 1 252 ? -5.164 -32.094 -3.359 1 98.69 252 LEU B N 1
ATOM 4428 C CA . LEU B 1 252 ? -4.906 -33.219 -2.473 1 98.69 252 LEU B CA 1
ATOM 4429 C C . LEU B 1 252 ? -4.863 -34.531 -3.256 1 98.69 252 LEU B C 1
ATOM 4431 O O . LEU B 1 252 ? -4.352 -35.531 -2.762 1 98.69 252 LEU B O 1
ATOM 4435 N N . ARG B 1 253 ? -5.426 -34.5 -4.477 1 98.56 253 ARG B N 1
ATOM 4436 C CA . ARG B 1 253 ? -5.316 -35.688 -5.34 1 98.56 253 ARG B CA 1
ATOM 4437 C C . ARG B 1 253 ? -3.859 -36 -5.66 1 98.56 253 ARG B C 1
ATOM 4439 O O . ARG B 1 253 ? -3.492 -37.156 -5.836 1 98.56 253 ARG B O 1
ATOM 4446 N N . ASP B 1 254 ? -3.035 -34.969 -5.73 1 98.69 254 ASP B N 1
ATOM 4447 C CA . ASP B 1 254 ? -1.646 -35.094 -6.156 1 98.69 254 ASP B CA 1
ATOM 4448 C C . ASP B 1 254 ? -0.687 -34.844 -5 1 98.69 254 ASP B C 1
ATOM 4450 O O . ASP B 1 254 ? 0.474 -35.25 -5.043 1 98.69 254 ASP B O 1
ATOM 4454 N N . LEU B 1 255 ? -1.129 -34.094 -3.973 1 98.62 255 LEU B N 1
ATOM 4455 C CA . LEU B 1 255 ? -0.387 -33.844 -2.744 1 98.62 255 LEU B CA 1
ATOM 4456 C C . LEU B 1 255 ? -1.202 -34.25 -1.521 1 98.62 255 LEU B C 1
ATOM 4458 O O . LEU B 1 255 ? -1.61 -33.406 -0.728 1 98.62 255 LEU B O 1
ATOM 4462 N N . PRO B 1 256 ? -1.347 -35.5 -1.279 1 98.19 256 PRO B N 1
ATOM 4463 C CA . PRO B 1 256 ? -2.246 -35.969 -0.222 1 98.19 256 PRO B CA 1
ATOM 4464 C C . PRO B 1 256 ? -1.797 -35.5 1.17 1 98.19 256 PRO B C 1
ATOM 4466 O O . PRO B 1 256 ? -2.613 -35.438 2.092 1 98.19 256 PRO B O 1
ATOM 4469 N N . ASP B 1 257 ? -0.532 -35.156 1.338 1 97.06 257 ASP B N 1
ATOM 4470 C CA . ASP B 1 257 ? -0.019 -34.812 2.66 1 97.06 257 ASP B CA 1
ATOM 4471 C C . ASP B 1 257 ? -0.004 -33.281 2.861 1 97.06 257 ASP B C 1
ATOM 4473 O O . ASP B 1 257 ? 0.44 -32.812 3.902 1 97.06 257 ASP B O 1
ATOM 4477 N N . ALA B 1 258 ? -0.408 -32.531 1.863 1 98.5 258 ALA B N 1
ATOM 4478 C CA . ALA B 1 258 ? -0.397 -31.062 1.966 1 98.5 258 ALA B CA 1
ATOM 4479 C C . ALA B 1 258 ? -1.361 -30.594 3.047 1 98.5 258 ALA B C 1
ATOM 4481 O O . ALA B 1 258 ? -2.402 -31.203 3.279 1 98.5 258 ALA B O 1
ATOM 4482 N N . GLU B 1 259 ? -0.956 -29.547 3.717 1 98.25 259 GLU B N 1
ATOM 4483 C CA . GLU B 1 259 ? -1.842 -28.844 4.645 1 98.25 259 GLU B CA 1
ATOM 4484 C C . GLU B 1 259 ? -2.811 -27.938 3.898 1 98.25 259 GLU B C 1
ATOM 4486 O O . GLU B 1 259 ? -2.391 -27.109 3.094 1 98.25 259 GLU B O 1
ATOM 4491 N N . LEU B 1 260 ? -4.117 -28.172 4.129 1 98.81 260 LEU B N 1
ATOM 4492 C CA . LEU B 1 260 ? -5.125 -27.375 3.443 1 98.81 260 LEU B CA 1
ATOM 4493 C C . LEU B 1 260 ? -5.914 -26.531 4.434 1 98.81 260 LEU B C 1
ATOM 4495 O O . LEU B 1 260 ? -6.41 -27.047 5.438 1 98.81 260 LEU B O 1
ATOM 4499 N N . HIS B 1 261 ? -5.965 -25.25 4.203 1 98.88 261 HIS B N 1
ATOM 4500 C CA . HIS B 1 261 ? -6.77 -24.312 4.98 1 98.88 261 HIS B CA 1
ATOM 4501 C C . HIS B 1 261 ? -7.684 -23.484 4.078 1 98.88 261 HIS B C 1
ATOM 4503 O O . HIS B 1 261 ? -7.203 -22.734 3.223 1 98.88 261 HIS B O 1
ATOM 4509 N N . LEU B 1 262 ? -8.984 -23.609 4.234 1 98.75 262 LEU B N 1
ATOM 4510 C CA . LEU B 1 262 ? -9.969 -22.734 3.609 1 98.75 262 LEU B CA 1
ATOM 4511 C C . LEU B 1 262 ? -10.266 -21.531 4.496 1 98.75 262 LEU B C 1
ATOM 4513 O O . LEU B 1 262 ? -10.719 -21.688 5.633 1 98.75 262 LEU B O 1
ATOM 4517 N N . ILE B 1 263 ? -9.969 -20.359 3.984 1 97.88 263 ILE B N 1
ATOM 4518 C CA . ILE B 1 263 ? -10.109 -19.109 4.715 1 97.88 263 ILE B CA 1
ATOM 4519 C C . ILE B 1 263 ? -11.359 -18.375 4.234 1 97.88 263 ILE B C 1
ATOM 4521 O O . ILE B 1 263 ? -11.695 -18.422 3.051 1 97.88 263 ILE B O 1
ATOM 4525 N N . ASP B 1 264 ? -12.086 -17.719 5.148 1 97.12 264 ASP B N 1
ATOM 4526 C CA . ASP B 1 264 ? -13.219 -16.891 4.773 1 97.12 264 ASP B CA 1
ATOM 4527 C C . ASP B 1 264 ? -12.766 -15.68 3.955 1 97.12 264 ASP B C 1
ATOM 4529 O O . ASP B 1 264 ? -12.68 -14.562 4.477 1 97.12 264 ASP B O 1
ATOM 4533 N N . GLY B 1 265 ? -12.5 -15.883 2.762 1 96.94 265 GLY B N 1
ATOM 4534 C CA . GLY B 1 265 ? -11.977 -14.883 1.848 1 96.94 265 GLY B CA 1
ATOM 4535 C C . GLY B 1 265 ? -12.062 -15.297 0.392 1 96.94 265 GLY B C 1
ATOM 4536 O O . GLY B 1 265 ? -12.703 -16.297 0.063 1 96.94 265 GLY B O 1
ATOM 4537 N N . GLY B 1 266 ? -11.523 -14.508 -0.486 1 96.75 266 GLY B N 1
ATOM 4538 C CA . GLY B 1 266 ? -11.594 -14.75 -1.918 1 96.75 266 GLY B CA 1
ATOM 4539 C C . GLY B 1 266 ? -10.227 -14.883 -2.564 1 96.75 266 GLY B C 1
ATOM 4540 O O . GLY B 1 266 ? -9.305 -15.43 -1.962 1 96.75 266 GLY B O 1
ATOM 4541 N N . HIS B 1 267 ? -10.148 -14.5 -3.867 1 97.88 267 HIS B N 1
ATOM 4542 C CA . HIS B 1 267 ? -8.992 -14.672 -4.734 1 97.88 267 HIS B CA 1
ATOM 4543 C C . HIS B 1 267 ? -7.781 -13.922 -4.195 1 97.88 267 HIS B C 1
ATOM 4545 O O . HIS B 1 267 ? -6.641 -14.367 -4.363 1 97.88 267 HIS B O 1
ATOM 4551 N N . TRP B 1 268 ? -8.031 -12.797 -3.553 1 97.69 268 TRP B N 1
ATOM 4552 C CA . TRP B 1 268 ? -6.973 -11.93 -3.055 1 97.69 268 TRP B CA 1
ATOM 4553 C C . TRP B 1 268 ? -6.906 -11.969 -1.531 1 97.69 268 TRP B C 1
ATOM 4555 O O . TRP B 1 268 ? -7.074 -10.945 -0.871 1 97.69 268 TRP B O 1
ATOM 4565 N N . LEU B 1 269 ? -6.477 -13.078 -0.973 1 97.31 269 LEU B N 1
ATOM 4566 C CA . LEU B 1 269 ? -6.484 -13.359 0.458 1 97.31 269 LEU B CA 1
ATOM 4567 C C . LEU B 1 269 ? -5.566 -12.398 1.205 1 97.31 269 LEU B C 1
ATOM 4569 O O . LEU B 1 269 ? -5.84 -12.039 2.35 1 97.31 269 LEU B O 1
ATOM 4573 N N . LEU B 1 270 ? -4.484 -11.984 0.571 1 97.69 270 LEU B N 1
ATOM 4574 C CA . LEU B 1 270 ? -3.527 -11.117 1.242 1 97.69 270 LEU B CA 1
ATOM 4575 C C . LEU B 1 270 ? -4.137 -9.742 1.51 1 97.69 270 LEU B C 1
ATOM 4577 O O . LEU B 1 270 ? -3.627 -8.984 2.338 1 97.69 270 LEU B O 1
ATOM 4581 N N . GLU B 1 271 ? -5.207 -9.391 0.791 1 97.12 271 GLU B N 1
ATOM 4582 C CA . GLU B 1 271 ? -5.918 -8.141 1.044 1 97.12 271 GLU B CA 1
ATOM 4583 C C . GLU B 1 271 ? -6.941 -8.305 2.164 1 97.12 271 GLU B C 1
ATOM 4585 O O . GLU B 1 271 ? -7.098 -7.414 3.002 1 97.12 271 GLU B O 1
ATOM 4590 N N . THR B 1 272 ? -7.586 -9.461 2.23 1 95.94 272 THR B N 1
ATOM 4591 C CA . THR B 1 272 ? -8.758 -9.602 3.094 1 95.94 272 THR B CA 1
ATOM 4592 C C . THR B 1 272 ? -8.391 -10.312 4.391 1 95.94 272 THR B C 1
ATOM 4594 O O . THR B 1 272 ? -9.039 -10.109 5.422 1 95.94 272 THR B O 1
ATOM 4597 N N . ASN B 1 273 ? -7.363 -11.172 4.316 1 97 273 ASN B N 1
ATOM 4598 C CA . ASN B 1 273 ? -7.074 -12.078 5.426 1 97 273 ASN B CA 1
ATOM 4599 C C . ASN B 1 273 ? -5.578 -12.148 5.715 1 97 273 ASN B C 1
ATOM 4601 O O . ASN B 1 273 ? -5.043 -13.227 5.977 1 97 273 ASN B O 1
ATOM 4605 N N . LEU B 1 274 ? -4.93 -11.039 5.73 1 97 274 LEU B N 1
ATOM 4606 C CA . LEU B 1 274 ? -3.471 -10.984 5.777 1 97 274 LEU B CA 1
ATOM 4607 C C . LEU B 1 274 ? -2.939 -11.68 7.027 1 97 274 LEU B C 1
ATOM 4609 O O . LEU B 1 274 ? -2.078 -12.555 6.934 1 97 274 LEU B O 1
ATOM 4613 N N . SER B 1 275 ? -3.412 -11.328 8.195 1 95.88 275 SER B N 1
ATOM 4614 C CA . SER B 1 275 ? -2.883 -11.852 9.445 1 95.88 275 SER B CA 1
ATOM 4615 C C . SER B 1 275 ? -3.021 -13.367 9.516 1 95.88 275 SER B C 1
ATOM 4617 O O . SER B 1 275 ? -2.123 -14.055 10.008 1 95.88 275 SER B O 1
ATOM 4619 N N . GLU B 1 276 ? -4.148 -13.844 9.055 1 97 276 GLU B N 1
ATOM 4620 C CA . GLU B 1 276 ? -4.391 -15.289 9.062 1 97 276 GLU B CA 1
ATOM 4621 C C . GLU B 1 276 ? -3.447 -16 8.102 1 97 276 GLU B C 1
ATOM 4623 O O . GLU B 1 276 ? -2.852 -17.031 8.461 1 97 276 GLU B O 1
ATOM 4628 N N . VAL B 1 277 ? -3.281 -15.516 6.938 1 98.31 277 VAL B N 1
ATOM 4629 C CA . VAL B 1 277 ? -2.408 -16.125 5.941 1 98.31 277 VAL B CA 1
ATOM 4630 C C . VAL B 1 277 ? -0.961 -16.094 6.43 1 98.31 277 VAL B C 1
ATOM 4632 O O . VAL B 1 277 ? -0.232 -17.078 6.301 1 98.31 277 VAL B O 1
ATOM 4635 N N . VAL B 1 278 ? -0.551 -14.977 6.988 1 97.81 278 VAL B N 1
ATOM 4636 C CA . VAL B 1 278 ? 0.809 -14.828 7.496 1 97.81 278 VAL B CA 1
ATOM 4637 C C . VAL B 1 278 ? 1.069 -15.859 8.594 1 97.81 278 VAL B C 1
ATOM 4639 O O . VAL B 1 278 ? 2.121 -16.5 8.609 1 97.81 278 VAL B O 1
ATOM 4642 N N . SER B 1 279 ? 0.127 -16 9.484 1 98 279 SER B N 1
ATOM 4643 C CA . SER B 1 279 ? 0.273 -16.953 10.57 1 98 279 SER B CA 1
ATOM 4644 C C . SER B 1 279 ? 0.442 -18.375 10.039 1 98 279 SER B C 1
ATOM 4646 O O . SER B 1 279 ? 1.325 -19.109 10.492 1 98 279 SER B O 1
ATOM 4648 N N . LEU B 1 280 ? -0.371 -18.75 9.094 1 98.62 280 LEU B N 1
ATOM 4649 C CA . LEU B 1 280 ? -0.301 -20.078 8.5 1 98.62 280 LEU B CA 1
ATOM 4650 C C . LEU B 1 280 ? 1.022 -20.281 7.773 1 98.62 280 LEU B C 1
ATOM 4652 O O . LEU B 1 280 ? 1.666 -21.328 7.922 1 98.62 280 LEU B O 1
ATOM 4656 N N . CYS B 1 281 ? 1.465 -19.328 7.074 1 98.75 281 C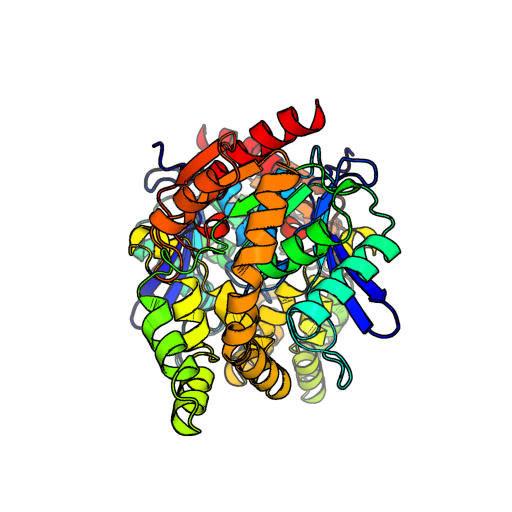YS B N 1
ATOM 4657 C CA . CYS B 1 281 ? 2.705 -19.422 6.309 1 98.75 281 CYS B CA 1
ATOM 4658 C C . CYS B 1 281 ? 3.91 -19.5 7.238 1 98.75 281 CYS B C 1
ATOM 4660 O O . CYS B 1 281 ? 4.828 -20.297 7 1 98.75 281 CYS B O 1
ATOM 4662 N N . ARG B 1 282 ? 3.91 -18.656 8.273 1 98.12 282 ARG B N 1
ATOM 4663 C CA . ARG B 1 282 ? 5.012 -18.672 9.234 1 98.12 282 ARG B CA 1
ATOM 4664 C C . ARG B 1 282 ? 5.168 -20.047 9.867 1 98.12 282 ARG B C 1
ATOM 4666 O O . ARG B 1 282 ? 6.273 -20.578 9.938 1 98.12 282 ARG B O 1
ATOM 4673 N N . ASN B 1 283 ? 4.051 -20.562 10.32 1 98.25 283 ASN B N 1
ATOM 4674 C CA . ASN B 1 283 ? 4.07 -21.875 10.961 1 98.25 283 ASN B CA 1
ATOM 4675 C C . ASN B 1 283 ? 4.539 -22.969 9.992 1 98.25 283 ASN B C 1
ATOM 4677 O O . ASN B 1 283 ? 5.352 -23.812 10.359 1 98.25 283 ASN B O 1
ATOM 4681 N N . PHE B 1 284 ? 4.078 -22.938 8.836 1 98.69 284 PHE B N 1
ATOM 4682 C CA . PHE B 1 284 ? 4.402 -23.938 7.832 1 98.69 284 PHE B CA 1
ATOM 4683 C C . PHE B 1 284 ? 5.875 -23.859 7.441 1 98.69 284 PHE B C 1
ATOM 4685 O O . PHE B 1 284 ? 6.574 -24.875 7.418 1 98.69 284 PHE B O 1
ATOM 4692 N N . LEU B 1 285 ? 6.344 -22.609 7.109 1 98.5 285 LEU B N 1
ATOM 4693 C CA . LEU B 1 285 ? 7.715 -22.406 6.645 1 98.5 285 LEU B CA 1
ATOM 4694 C C . LEU B 1 285 ? 8.711 -22.781 7.738 1 98.5 285 LEU B C 1
ATOM 4696 O O . LEU B 1 285 ? 9.797 -23.281 7.449 1 98.5 285 LEU B O 1
ATOM 4700 N N . ALA B 1 286 ? 8.328 -22.531 8.977 1 97.06 286 ALA B N 1
ATOM 4701 C CA . ALA B 1 286 ? 9.195 -22.891 10.094 1 97.06 286 ALA B CA 1
ATOM 4702 C C . ALA B 1 286 ? 9.398 -24.406 10.156 1 97.06 286 ALA B C 1
ATOM 4704 O O . ALA B 1 286 ? 10.484 -24.875 10.508 1 97.06 286 ALA B O 1
ATOM 4705 N N . ARG B 1 287 ? 8.398 -25.094 9.789 1 94.75 287 ARG B N 1
ATOM 4706 C CA . ARG B 1 287 ? 8.461 -26.547 9.82 1 94.75 287 ARG B CA 1
ATOM 4707 C C . ARG B 1 287 ? 9.172 -27.094 8.586 1 94.75 287 ARG B C 1
ATOM 4709 O O . ARG B 1 287 ? 9.914 -28.078 8.672 1 94.75 287 ARG B O 1
ATOM 4716 N N . ALA B 1 288 ? 8.938 -26.469 7.504 1 88.69 288 ALA B N 1
ATOM 4717 C CA . ALA B 1 288 ? 9.508 -26.953 6.246 1 88.69 288 ALA B CA 1
ATOM 4718 C C . ALA B 1 288 ? 11.016 -26.703 6.203 1 88.69 288 ALA B C 1
ATOM 4720 O O . ALA B 1 288 ? 11.75 -27.438 5.531 1 88.69 288 ALA B O 1
ATOM 4721 N N . SER B 1 289 ? 11.422 -25.641 6.797 1 75.12 289 SER B N 1
ATOM 4722 C CA . SER B 1 289 ? 12.844 -25.328 6.844 1 75.12 289 SER B CA 1
ATOM 4723 C C . SER B 1 289 ? 13.594 -26.266 7.781 1 75.12 289 SER B C 1
ATOM 4725 O O . SER B 1 289 ? 14.805 -26.453 7.645 1 75.12 289 SER B O 1
ATOM 4727 N N . ALA B 1 290 ? 12.867 -26.828 8.656 1 60.69 290 ALA B N 1
ATOM 4728 C CA . ALA B 1 290 ? 13.469 -27.766 9.602 1 60.69 290 ALA B CA 1
ATOM 4729 C C . ALA B 1 290 ? 13.688 -29.125 8.953 1 60.69 290 ALA B C 1
ATOM 4731 O O . ALA B 1 290 ? 14.531 -29.906 9.414 1 60.69 290 ALA B O 1
ATOM 4732 N N . LYS B 1 291 ? 13.102 -29.469 7.848 1 51.66 291 LYS B N 1
ATOM 4733 C CA . LYS B 1 291 ? 13.258 -30.766 7.203 1 51.66 291 LYS B CA 1
ATOM 4734 C C . LYS B 1 291 ? 14.406 -30.75 6.195 1 51.66 291 LYS B C 1
ATOM 4736 O O . LYS B 1 291 ? 14.602 -29.75 5.492 1 51.66 291 LYS B O 1
#